Protein AF-A0A8H3J0M2-F1 (afdb_monomer_lite)

Radius of gyration: 32.2 Å; chains: 1; bounding box: 76×86×89 Å

Organism: NCBI:txid116794

Secondary structure (DSSP, 8-state):
-HHHHHHHHHHHHHHHHHHHHHHHHHHS-TTSHHHHHHHHHHHHHHHHHHHHHSTT-GGG-TT-HHHHHHHHHHHHHHHHHHHHHHHHHHHHHHHHHHHHHH---SPPPPPHHHHHHHHHHHHHHHHHHHHHHHHHHHHHGGG-THHHHHHHHH-HHHHHHHHHHHHHHHHH-SS-HHHHHHSTTHHHHHHHHHHHHHHHTT--HHHHHHHHHHHHHHHHHHHHHHHGGGS-PPP----STTS----------------------------------------------------PPPPPP-------PPPHHHHHHHHHHHHTHHHHHHHT-SPP-SSS-HHHHHHHHHHHHIIIIIHHHHHHHT-S--S-HHHHHHHHHHHHHHHIIIIIHHHHH---TT-HHHHHHHHHHHHHHHHHHHHHHHHHHHHHH-

Foldseek 3Di:
DVLVVQLVLLVVLLVLLVVLLVLCVVQDPCPDLLNLLSVLLNLLSVLLNVQSVDPPWPCSDDPDPLVVLLVVLSVLSVVLSVLSVVLSVVLVVVQVVCCVPVVDPDRDDDDPVSVVSSVVSSVSSLVSQLSSLLSSLVRLLVPLPPLSVVQVVLDPLSSVQLSSVLSNCSSNVPDQLVVLVPDPCSLVVVLVVSVVSVVVSVDDPVSCVVSVVSSNSSSVSSSVSSVVPVVDPDPPPVDPVPDPDDDDDDDDDDDDDDDDDDDDDPDDDPDDDDDDDDDDDDDDDDDDDDDDDDDDDDDDDDDDDDDDDDPPVVVVVVVVPPPPVCVLVVLVPPDDPDDCALSNVLVVLLVCCCVPQVVVLVVLLPCPDDPCLVVSLVVLVVSLVCCCVSRVVSLVPRPNDPPPVSVVSSVVSNVVSVVSNVSSVVSSVVSVVD

Structure (mmCIF, N/CA/C/O backbone):
data_AF-A0A8H3J0M2-F1
#
_entry.id   AF-A0A8H3J0M2-F1
#
loop_
_atom_site.group_PDB
_atom_site.id
_atom_site.type_symbol
_atom_site.label_atom_id
_atom_site.label_alt_id
_atom_site.label_comp_id
_atom_site.label_asym_id
_atom_site.label_entity_id
_atom_site.label_seq_id
_atom_site.pdbx_PDB_ins_code
_atom_site.Cartn_x
_atom_site.Cartn_y
_atom_site.Cartn_z
_atom_site.occupancy
_atom_site.B_iso_or_equiv
_atom_site.auth_seq_id
_atom_site.auth_comp_id
_atom_site.auth_asym_id
_atom_site.auth_atom_id
_atom_site.pdbx_PDB_model_num
ATOM 1 N N . MET A 1 1 ? -16.139 -18.582 -14.187 1.00 61.09 1 MET A N 1
ATOM 2 C CA . MET A 1 1 ? -16.061 -17.380 -15.043 1.00 61.09 1 MET A CA 1
ATOM 3 C C . MET A 1 1 ? -15.414 -16.183 -14.346 1.00 61.09 1 MET A C 1
ATOM 5 O O . MET A 1 1 ? -14.295 -15.855 -14.700 1.00 61.09 1 MET A O 1
ATOM 9 N N . ALA A 1 2 ? -16.027 -15.518 -13.354 1.00 70.00 2 ALA A N 1
ATOM 10 C CA . ALA A 1 2 ? -15.417 -14.295 -12.790 1.00 70.00 2 ALA A CA 1
ATOM 11 C C . ALA A 1 2 ? -14.134 -14.526 -11.961 1.00 70.00 2 ALA A C 1
ATOM 13 O O . ALA A 1 2 ? -13.262 -13.665 -11.942 1.00 70.00 2 ALA A O 1
ATOM 14 N N . SER A 1 3 ? -14.011 -15.667 -11.271 1.00 78.38 3 SER A N 1
ATOM 15 C CA . SER A 1 3 ? -12.775 -16.057 -10.570 1.00 78.38 3 SER A CA 1
ATOM 16 C C . SER A 1 3 ? -11.637 -16.373 -11.543 1.00 78.38 3 SER A C 1
ATOM 18 O O . SER A 1 3 ? -10.517 -15.926 -11.330 1.00 78.38 3 SER A O 1
ATOM 20 N N . GLU A 1 4 ? -11.937 -17.065 -12.646 1.00 87.50 4 GLU A N 1
ATOM 21 C CA . GLU A 1 4 ? -10.953 -17.407 -13.685 1.00 87.50 4 GLU A CA 1
ATOM 22 C C . GLU A 1 4 ? -10.333 -16.158 -14.319 1.00 87.50 4 GLU A C 1
ATOM 24 O O . GLU A 1 4 ? -9.129 -16.135 -14.541 1.00 87.50 4 GLU A O 1
ATOM 29 N N . SER A 1 5 ? -11.117 -15.093 -14.545 1.00 90.12 5 SER A N 1
ATOM 30 C CA . SER A 1 5 ? -10.580 -13.825 -15.066 1.00 90.12 5 SER A CA 1
ATOM 31 C C . SER A 1 5 ? -9.505 -13.245 -14.148 1.00 90.12 5 SER A C 1
ATOM 33 O O . SER A 1 5 ? -8.423 -12.930 -14.617 1.00 90.12 5 SER A O 1
ATOM 35 N N . ILE A 1 6 ? -9.767 -13.152 -12.839 1.00 90.94 6 ILE A N 1
ATOM 36 C CA . ILE A 1 6 ? -8.816 -12.551 -11.889 1.00 90.94 6 ILE A CA 1
ATOM 37 C C . ILE A 1 6 ? -7.551 -13.400 -11.772 1.00 90.94 6 ILE A C 1
ATOM 39 O O . ILE A 1 6 ? -6.455 -12.848 -11.733 1.00 90.94 6 ILE A O 1
ATOM 43 N N . ILE A 1 7 ? -7.688 -14.728 -11.740 1.00 92.81 7 ILE A N 1
ATOM 44 C CA . ILE A 1 7 ? -6.546 -15.653 -11.690 1.00 92.81 7 ILE A CA 1
ATOM 45 C C . ILE A 1 7 ? -5.671 -15.507 -12.944 1.00 92.81 7 ILE A C 1
ATOM 47 O O . ILE A 1 7 ? -4.446 -15.507 -12.838 1.00 92.81 7 ILE A O 1
ATOM 51 N N . ASN A 1 8 ? -6.285 -15.340 -14.119 1.00 93.50 8 ASN A N 1
ATOM 52 C CA . ASN A 1 8 ? -5.557 -15.125 -15.368 1.00 93.50 8 ASN A CA 1
ATOM 53 C C . ASN A 1 8 ? -4.878 -13.747 -15.405 1.00 93.50 8 ASN A C 1
ATOM 55 O O . ASN A 1 8 ? -3.709 -13.659 -15.775 1.00 93.50 8 ASN A O 1
ATOM 59 N N . ASP A 1 9 ? -5.579 -12.689 -14.983 1.00 93.38 9 ASP A N 1
ATOM 60 C CA . ASP A 1 9 ? -5.057 -11.316 -14.965 1.00 93.38 9 ASP A CA 1
ATOM 61 C C . ASP A 1 9 ? -3.847 -11.197 -14.022 1.00 93.38 9 ASP A C 1
ATOM 63 O O . ASP A 1 9 ? -2.810 -10.630 -14.371 1.00 93.38 9 ASP A O 1
ATOM 67 N N . THR A 1 10 ? -3.952 -11.786 -12.829 1.00 94.00 10 THR A N 1
ATOM 68 C CA . THR A 1 10 ? -2.855 -11.846 -11.850 1.00 94.00 10 THR A CA 1
ATOM 69 C C . THR A 1 10 ? -1.700 -12.727 -12.323 1.00 94.00 10 THR A C 1
ATOM 71 O O . THR A 1 10 ? -0.543 -12.344 -12.146 1.00 94.00 10 THR A O 1
ATOM 74 N N . GLY A 1 11 ? -1.990 -13.834 -13.015 1.00 95.25 11 GLY A N 1
ATOM 75 C CA . GLY A 1 11 ? -0.972 -14.697 -13.610 1.00 95.25 11 GLY A CA 1
ATOM 76 C C . GLY A 1 11 ? -0.167 -13.975 -14.692 1.00 95.25 11 GLY A C 1
ATOM 77 O O . GLY A 1 11 ? 1.062 -14.031 -14.689 1.00 95.25 11 GLY A O 1
ATOM 78 N N . ALA A 1 12 ? -0.839 -13.227 -15.571 1.00 95.69 12 ALA A N 1
ATOM 79 C CA . ALA A 1 12 ? -0.182 -12.397 -16.580 1.00 95.69 12 ALA A CA 1
ATOM 80 C C . ALA A 1 12 ? 0.699 -11.312 -15.940 1.00 95.69 12 ALA A C 1
ATOM 82 O O . ALA A 1 12 ? 1.831 -11.089 -16.377 1.00 95.69 12 ALA A O 1
ATOM 83 N N . LEU A 1 13 ? 0.203 -10.671 -14.876 1.00 96.38 13 LEU A N 1
ATOM 84 C CA . LEU A 1 13 ? 0.942 -9.656 -14.126 1.00 96.38 13 LEU A CA 1
ATOM 85 C C . LEU A 1 13 ? 2.217 -10.236 -13.493 1.00 96.38 13 LEU A C 1
ATOM 87 O O . LEU A 1 13 ? 3.283 -9.628 -13.589 1.00 96.38 13 LEU A O 1
ATOM 91 N N . LEU A 1 14 ? 2.125 -11.435 -12.911 1.00 96.00 14 LEU A N 1
ATOM 92 C CA . LEU A 1 14 ? 3.262 -12.140 -12.321 1.00 96.00 14 LEU A CA 1
ATOM 93 C C . LEU A 1 14 ? 4.317 -12.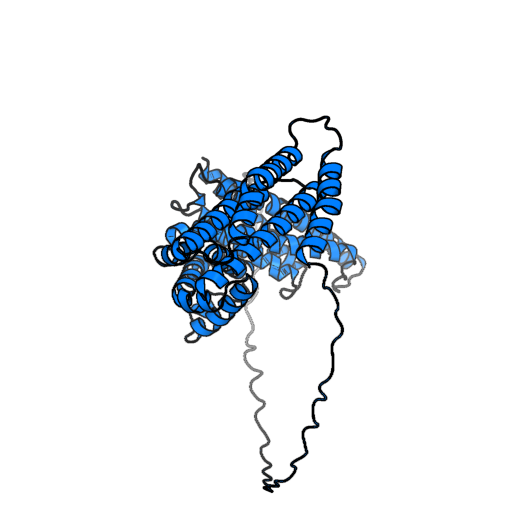520 -13.371 1.00 96.00 14 LEU A C 1
ATOM 95 O O . LEU A 1 14 ? 5.504 -12.276 -13.154 1.00 96.00 14 LEU A O 1
ATOM 99 N N . VAL A 1 15 ? 3.900 -13.062 -14.521 1.00 96.00 15 VAL A N 1
ATOM 100 C CA . VAL A 1 15 ? 4.813 -13.386 -15.633 1.00 96.00 15 VAL A CA 1
ATOM 101 C C . VAL A 1 15 ? 5.554 -12.135 -16.096 1.00 96.00 15 VAL A C 1
ATOM 103 O O . VAL A 1 15 ? 6.781 -12.149 -16.204 1.00 96.00 15 VAL A O 1
ATOM 106 N N . ARG A 1 16 ? 4.829 -11.029 -16.305 1.00 96.25 16 ARG A N 1
ATOM 107 C CA . ARG A 1 16 ? 5.419 -9.760 -16.746 1.00 96.25 16 ARG A CA 1
ATOM 108 C C . ARG A 1 16 ? 6.434 -9.224 -15.737 1.00 96.25 16 ARG A C 1
ATOM 110 O O . ARG A 1 16 ? 7.537 -8.843 -16.129 1.00 96.25 16 ARG A O 1
ATOM 117 N N . ALA A 1 17 ? 6.092 -9.246 -14.449 1.00 96.38 17 ALA A N 1
ATOM 118 C CA . ALA A 1 17 ? 6.992 -8.839 -13.375 1.00 96.38 17 ALA A CA 1
ATOM 119 C C . ALA A 1 17 ? 8.244 -9.724 -13.297 1.00 96.38 17 ALA A C 1
ATOM 121 O O . ALA A 1 17 ? 9.341 -9.198 -13.129 1.00 96.38 17 ALA A O 1
ATOM 122 N N . SER A 1 18 ? 8.106 -11.041 -13.488 1.00 95.56 18 SER A N 1
ATOM 123 C CA . SER A 1 18 ? 9.244 -11.966 -13.548 1.00 95.56 18 SER A CA 1
ATOM 124 C C . SER A 1 18 ? 10.199 -11.612 -14.686 1.00 95.56 18 SER A C 1
ATOM 126 O O . SER A 1 18 ? 11.404 -11.527 -14.469 1.00 95.56 18 SER A O 1
ATOM 128 N N . THR A 1 19 ? 9.677 -11.374 -15.894 1.00 95.25 19 THR A N 1
ATOM 129 C CA . THR A 1 19 ? 10.497 -11.000 -17.057 1.00 95.25 19 THR A CA 1
ATOM 130 C C . THR A 1 19 ? 11.269 -9.708 -16.805 1.00 95.25 19 THR A C 1
ATOM 132 O O . THR A 1 19 ? 12.459 -9.628 -17.099 1.00 95.25 19 THR A O 1
ATOM 135 N N . ILE A 1 20 ? 10.607 -8.700 -16.234 1.00 94.88 20 ILE A N 1
ATOM 136 C CA . ILE A 1 20 ? 11.237 -7.411 -15.938 1.00 94.88 20 ILE A CA 1
ATOM 137 C C . ILE A 1 20 ? 12.276 -7.547 -14.828 1.00 94.88 20 ILE A C 1
ATOM 139 O O . ILE A 1 20 ? 13.356 -6.980 -14.951 1.00 94.88 20 ILE A O 1
ATOM 143 N N . ARG A 1 21 ? 11.999 -8.333 -13.784 1.00 94.25 21 ARG A N 1
ATOM 144 C CA . ARG A 1 21 ? 12.961 -8.630 -12.715 1.00 94.25 21 ARG A CA 1
ATOM 145 C C . ARG A 1 21 ? 14.258 -9.213 -13.277 1.00 94.25 21 ARG A C 1
ATOM 147 O O . ARG A 1 21 ? 15.329 -8.732 -12.918 1.00 94.25 21 ARG A O 1
ATOM 154 N N . GLU A 1 22 ? 14.176 -10.206 -14.164 1.00 92.19 22 GLU A N 1
ATOM 155 C CA . GLU A 1 22 ? 15.376 -10.794 -14.778 1.00 92.19 22 GLU A CA 1
ATOM 156 C C . GLU A 1 22 ? 16.096 -9.802 -15.701 1.00 92.19 22 GLU A C 1
ATOM 158 O O . GLU A 1 22 ? 17.308 -9.642 -15.588 1.00 92.19 22 GLU A O 1
ATOM 163 N N . ALA A 1 23 ? 15.366 -9.044 -16.527 1.00 90.44 23 ALA A N 1
ATOM 164 C CA . ALA A 1 23 ? 15.969 -8.008 -17.370 1.00 90.44 23 ALA A CA 1
ATOM 165 C C . ALA A 1 23 ? 16.689 -6.921 -16.547 1.00 90.44 23 ALA A C 1
ATOM 167 O O . ALA A 1 23 ? 17.749 -6.435 -16.937 1.00 90.44 23 ALA A O 1
ATOM 168 N N . ILE A 1 24 ? 16.148 -6.553 -15.382 1.00 89.12 24 ILE A N 1
ATOM 169 C CA . ILE A 1 24 ? 16.801 -5.615 -14.463 1.00 89.12 24 ILE A CA 1
ATOM 170 C C . ILE A 1 24 ? 18.063 -6.229 -13.864 1.00 89.12 24 ILE A C 1
ATOM 172 O O . ILE A 1 24 ? 19.054 -5.523 -13.748 1.00 89.12 24 ILE A O 1
ATOM 176 N N . ARG A 1 25 ? 18.066 -7.519 -13.510 1.00 88.44 25 ARG A N 1
ATOM 177 C CA . ARG A 1 25 ? 19.268 -8.206 -13.001 1.00 88.44 25 ARG A CA 1
ATOM 178 C C . ARG A 1 25 ? 20.377 -8.320 -14.050 1.00 88.44 25 ARG A C 1
ATOM 180 O O . ARG A 1 25 ? 21.545 -8.341 -13.679 1.00 88.44 25 ARG A O 1
ATOM 187 N N . GLU A 1 26 ? 20.029 -8.384 -15.335 1.00 85.81 26 GLU A N 1
ATOM 188 C CA . GLU A 1 26 ? 21.012 -8.348 -16.428 1.00 85.81 26 GLU A CA 1
ATOM 189 C C . GLU A 1 26 ? 21.693 -6.974 -16.548 1.00 85.81 26 GLU A C 1
ATOM 191 O O . GLU A 1 26 ? 22.882 -6.897 -16.849 1.00 85.81 26 GLU A O 1
ATOM 196 N N . ILE A 1 27 ? 20.949 -5.887 -16.320 1.00 82.00 27 ILE A N 1
ATOM 197 C CA . ILE A 1 27 ? 21.409 -4.512 -16.582 1.00 82.00 27 ILE A CA 1
ATOM 198 C C . ILE A 1 27 ? 21.978 -3.846 -15.317 1.00 82.00 27 ILE A C 1
ATOM 200 O O . ILE A 1 27 ? 22.972 -3.117 -15.365 1.00 82.00 27 ILE A O 1
ATOM 204 N N . CYS A 1 28 ? 21.348 -4.078 -14.170 1.00 80.81 28 CYS A N 1
ATOM 205 C CA . CYS A 1 28 ? 21.654 -3.459 -12.887 1.00 80.81 28 CYS A CA 1
ATOM 206 C C . CYS A 1 28 ? 22.303 -4.462 -11.928 1.00 80.81 28 CYS A C 1
ATOM 208 O O . CYS A 1 28 ? 21.977 -5.646 -11.918 1.00 80.81 28 CYS A O 1
ATOM 210 N N . ASP A 1 29 ? 23.179 -3.970 -11.050 1.00 78.56 29 ASP A N 1
ATOM 211 C CA . ASP A 1 29 ? 23.682 -4.792 -9.947 1.00 78.56 29 ASP A CA 1
ATOM 212 C C . ASP A 1 29 ? 22.544 -5.133 -8.976 1.00 78.56 29 ASP A C 1
ATOM 214 O O . ASP A 1 29 ? 21.642 -4.326 -8.747 1.00 78.56 29 ASP A O 1
ATOM 218 N N . THR A 1 30 ? 22.598 -6.311 -8.352 1.00 74.62 30 THR A N 1
ATOM 219 C CA . THR A 1 30 ? 21.555 -6.781 -7.419 1.00 74.62 30 THR A CA 1
ATOM 220 C C . THR A 1 30 ? 21.356 -5.862 -6.212 1.00 74.62 30 THR A C 1
ATOM 222 O O . THR A 1 30 ? 20.285 -5.858 -5.614 1.00 74.62 30 THR A O 1
ATOM 225 N N . GLN A 1 31 ? 22.368 -5.062 -5.860 1.00 73.50 31 GLN A N 1
ATOM 226 C CA . GLN A 1 31 ? 22.298 -4.066 -4.786 1.00 73.50 31 GLN A CA 1
ATOM 227 C C . GLN A 1 31 ? 21.675 -2.733 -5.219 1.00 73.50 31 GLN A C 1
ATOM 229 O O . GLN A 1 31 ? 21.512 -1.840 -4.391 1.00 73.50 31 GLN A O 1
ATOM 234 N N . HIS A 1 32 ? 21.351 -2.564 -6.500 1.00 85.88 32 HIS A N 1
ATOM 235 C CA . HIS A 1 32 ? 20.741 -1.340 -6.989 1.00 85.88 32 HIS A CA 1
ATOM 236 C C . HIS A 1 32 ? 19.302 -1.225 -6.468 1.00 85.88 32 HIS A C 1
ATOM 238 O O . HIS A 1 32 ? 18.516 -2.164 -6.603 1.00 85.88 32 HIS A O 1
ATOM 244 N N . ASP A 1 33 ? 18.926 -0.056 -5.935 1.00 88.00 33 ASP A N 1
ATOM 245 C CA . ASP A 1 33 ? 17.595 0.179 -5.351 1.00 88.00 33 ASP A CA 1
ATOM 246 C C . ASP A 1 33 ? 16.461 -0.240 -6.297 1.00 88.00 33 ASP A C 1
ATOM 248 O O . ASP A 1 33 ? 15.477 -0.834 -5.874 1.00 88.00 33 ASP A O 1
ATOM 252 N N . PHE A 1 34 ? 16.612 0.018 -7.600 1.00 89.25 34 PHE A N 1
ATOM 253 C CA . PHE A 1 34 ? 15.621 -0.390 -8.600 1.00 89.25 34 PHE A CA 1
ATOM 254 C C . PHE A 1 34 ? 15.442 -1.912 -8.703 1.00 89.25 34 PHE A C 1
ATOM 256 O O . PHE A 1 34 ? 14.314 -2.386 -8.821 1.00 89.25 34 PHE A O 1
ATOM 263 N N . ALA A 1 35 ? 16.537 -2.676 -8.633 1.00 90.25 35 ALA A N 1
ATOM 264 C CA . ALA A 1 35 ? 16.486 -4.134 -8.650 1.00 90.25 35 ALA A CA 1
ATOM 265 C C . ALA A 1 35 ? 15.784 -4.666 -7.395 1.00 90.25 35 ALA A C 1
ATOM 267 O O . ALA A 1 35 ? 14.923 -5.540 -7.506 1.00 90.25 35 ALA A O 1
ATOM 268 N N . ARG A 1 36 ? 16.077 -4.072 -6.228 1.00 90.56 36 ARG A N 1
ATOM 269 C CA . ARG A 1 36 ? 15.387 -4.383 -4.970 1.00 90.56 36 ARG A CA 1
ATOM 270 C C . ARG A 1 36 ? 13.885 -4.119 -5.072 1.00 90.56 36 ARG A C 1
ATOM 272 O O . ARG A 1 36 ? 13.098 -4.994 -4.727 1.00 90.56 36 ARG A O 1
ATOM 279 N N . GLU A 1 37 ? 13.466 -2.956 -5.573 1.00 93.25 37 GLU A N 1
ATOM 280 C CA . GLU A 1 37 ? 12.032 -2.640 -5.656 1.00 93.25 37 GLU A CA 1
ATOM 281 C C . GLU A 1 37 ? 11.284 -3.487 -6.697 1.00 93.25 37 GLU A C 1
ATOM 283 O O . GLU A 1 37 ? 10.134 -3.868 -6.471 1.00 93.25 37 GLU A O 1
ATOM 288 N N . ALA A 1 38 ? 11.931 -3.847 -7.808 1.00 94.00 38 ALA A N 1
ATOM 289 C CA . ALA A 1 38 ? 11.364 -4.788 -8.774 1.00 94.00 38 ALA A CA 1
ATOM 290 C C . ALA A 1 38 ? 11.175 -6.187 -8.164 1.00 94.00 38 ALA A C 1
ATOM 292 O O . ALA A 1 38 ? 10.144 -6.832 -8.363 1.00 94.00 38 ALA A O 1
ATOM 293 N N . GLU A 1 39 ? 12.155 -6.648 -7.386 1.00 92.19 39 GLU A N 1
ATOM 294 C CA . GLU A 1 39 ? 12.089 -7.914 -6.660 1.00 92.19 39 GLU A CA 1
ATOM 295 C C . GLU A 1 39 ? 11.000 -7.898 -5.573 1.00 92.19 39 GLU A C 1
ATOM 297 O O . GLU A 1 39 ? 10.220 -8.847 -5.463 1.00 92.19 39 GLU A O 1
ATOM 302 N N . ASN A 1 40 ? 10.872 -6.796 -4.835 1.00 90.88 40 ASN A N 1
ATOM 303 C CA . ASN A 1 40 ? 9.797 -6.570 -3.871 1.00 90.88 40 ASN A CA 1
ATOM 304 C C . ASN A 1 40 ? 8.413 -6.661 -4.523 1.00 90.88 40 ASN A C 1
ATOM 306 O O . ASN A 1 40 ? 7.551 -7.405 -4.045 1.00 90.88 40 ASN A O 1
ATOM 310 N N . LEU A 1 41 ? 8.207 -5.955 -5.640 1.00 95.19 41 LEU A N 1
ATOM 311 C CA . LEU A 1 41 ? 6.952 -6.012 -6.386 1.00 95.19 41 LEU A CA 1
ATOM 312 C C . LEU A 1 41 ? 6.653 -7.438 -6.865 1.00 95.19 41 LEU A C 1
ATOM 314 O O . LEU A 1 41 ? 5.538 -7.919 -6.670 1.00 95.19 41 LEU A O 1
ATOM 318 N N . TYR A 1 42 ? 7.642 -8.137 -7.428 1.00 94.38 42 TYR A N 1
ATOM 319 C CA . TYR A 1 42 ? 7.491 -9.533 -7.841 1.00 94.38 42 TYR A CA 1
ATOM 320 C C . TYR A 1 42 ? 7.011 -10.424 -6.684 1.00 94.38 42 TYR A C 1
ATOM 322 O O . TYR A 1 42 ? 6.034 -11.156 -6.836 1.00 94.38 42 TYR A O 1
ATOM 330 N N . PHE A 1 43 ? 7.617 -10.318 -5.497 1.00 90.88 43 PHE A N 1
ATOM 331 C CA . PHE A 1 43 ? 7.187 -11.102 -4.335 1.00 90.88 43 PHE A CA 1
ATOM 332 C C . PHE A 1 43 ? 5.771 -10.760 -3.860 1.00 90.88 43 PHE A C 1
ATOM 334 O O . PHE A 1 43 ? 5.031 -11.651 -3.439 1.00 90.88 43 PHE A O 1
ATOM 341 N N . VAL A 1 44 ? 5.367 -9.490 -3.929 1.00 92.38 44 VAL A N 1
ATOM 342 C CA . VAL A 1 44 ? 3.982 -9.091 -3.638 1.00 92.38 44 VAL A CA 1
ATOM 343 C C . VAL A 1 44 ? 3.008 -9.725 -4.634 1.00 92.38 44 VAL A C 1
ATOM 345 O O . VAL A 1 44 ? 1.935 -10.179 -4.231 1.00 92.38 44 VAL A O 1
ATOM 348 N N . LEU A 1 45 ? 3.381 -9.799 -5.911 1.00 94.69 45 LEU A N 1
ATOM 349 C CA . LEU A 1 45 ? 2.564 -10.421 -6.951 1.00 94.69 45 LEU A CA 1
ATOM 350 C C . LEU A 1 45 ? 2.488 -11.946 -6.809 1.00 94.69 45 LEU A C 1
ATOM 352 O O . LEU A 1 45 ? 1.410 -12.499 -7.013 1.00 94.69 45 LEU A O 1
ATOM 356 N N . CYS A 1 46 ? 3.557 -12.617 -6.367 1.00 91.75 46 CYS A N 1
ATOM 357 C CA . CYS A 1 46 ? 3.499 -14.035 -5.985 1.00 91.75 46 CYS A CA 1
ATOM 358 C C . CYS A 1 46 ? 2.442 -14.278 -4.897 1.00 91.75 46 CYS A C 1
ATOM 360 O O . CYS A 1 46 ? 1.582 -15.145 -5.055 1.00 91.75 46 CYS A O 1
ATOM 362 N N . ARG A 1 47 ? 2.445 -13.452 -3.842 1.00 89.06 47 ARG A N 1
ATOM 363 C CA . ARG A 1 47 ? 1.470 -13.545 -2.738 1.00 89.06 47 ARG A CA 1
ATOM 364 C C . ARG A 1 47 ? 0.053 -13.289 -3.201 1.00 89.06 47 ARG A C 1
ATOM 366 O O . ARG A 1 47 ? -0.880 -13.954 -2.757 1.00 89.06 47 ARG A O 1
ATOM 373 N N . LEU A 1 48 ? -0.118 -12.310 -4.086 1.00 92.44 48 LEU A N 1
ATOM 374 C CA . LEU A 1 48 ? -1.412 -12.042 -4.690 1.00 92.44 48 LEU A CA 1
ATOM 375 C C . LEU A 1 48 ? -1.896 -13.261 -5.483 1.00 92.44 48 LEU A C 1
ATOM 377 O O . LEU A 1 48 ? -3.027 -13.686 -5.265 1.00 92.44 48 LEU A O 1
ATOM 381 N N . GLN A 1 49 ? -1.046 -13.839 -6.342 1.00 93.19 49 GLN A N 1
ATOM 382 C CA . GLN A 1 49 ? -1.368 -15.031 -7.133 1.00 93.19 49 GLN A CA 1
ATOM 383 C C . GLN A 1 49 ? -1.775 -16.202 -6.234 1.00 93.19 49 GLN A C 1
ATOM 385 O O . GLN A 1 49 ? -2.769 -16.887 -6.488 1.00 93.19 49 GLN A O 1
ATOM 390 N N . HIS A 1 50 ? -1.026 -16.427 -5.157 1.00 89.25 50 HIS A N 1
ATOM 391 C CA . HIS A 1 50 ? -1.356 -17.464 -4.195 1.00 89.25 50 HIS A CA 1
ATOM 392 C C . HIS A 1 50 ? -2.710 -17.197 -3.530 1.00 89.25 50 HIS A C 1
ATOM 394 O O . HIS A 1 50 ? -3.560 -18.080 -3.479 1.00 89.25 50 HIS A O 1
ATOM 400 N N . GLU A 1 51 ? -2.968 -15.972 -3.076 1.00 89.62 51 GLU A N 1
ATOM 401 C CA . GLU A 1 51 ? -4.231 -15.648 -2.419 1.00 89.62 51 GLU A CA 1
ATOM 402 C C . GLU A 1 51 ? -5.430 -15.771 -3.373 1.00 89.62 51 GLU A C 1
ATOM 404 O O . GLU A 1 51 ? -6.444 -16.341 -2.980 1.00 89.62 51 GLU A O 1
ATOM 409 N N . VAL A 1 52 ? -5.331 -15.339 -4.636 1.00 91.88 52 VAL A N 1
ATOM 410 C CA . VAL A 1 52 ? -6.445 -15.470 -5.599 1.00 91.88 52 VAL A CA 1
ATOM 411 C C . VAL A 1 52 ? -6.665 -16.899 -6.096 1.00 91.88 52 VAL A C 1
ATOM 413 O O . VAL A 1 52 ? -7.773 -17.228 -6.508 1.00 91.88 52 VAL A O 1
ATOM 416 N N . THR A 1 53 ? -5.659 -17.773 -6.046 1.00 90.69 53 THR A N 1
ATOM 417 C CA . THR A 1 53 ? -5.825 -19.191 -6.422 1.00 90.69 53 THR A CA 1
ATOM 418 C C . THR A 1 53 ? -6.472 -20.027 -5.319 1.00 90.69 53 THR A C 1
ATOM 420 O O . THR A 1 53 ? -6.900 -21.150 -5.568 1.00 90.69 53 THR A O 1
ATOM 423 N N . ARG A 1 54 ? -6.611 -19.492 -4.100 1.00 88.88 54 ARG A N 1
ATOM 424 C CA . ARG A 1 54 ? -7.306 -20.177 -3.006 1.00 88.88 54 ARG A CA 1
ATOM 425 C C . ARG A 1 54 ? -8.818 -20.083 -3.184 1.00 88.88 54 ARG A C 1
ATOM 427 O O . ARG A 1 54 ? -9.391 -18.997 -3.104 1.00 88.88 54 ARG A O 1
ATOM 434 N N . ASP A 1 55 ? -9.485 -21.231 -3.284 1.00 87.06 55 ASP A N 1
ATOM 435 C CA . ASP A 1 55 ? -10.944 -21.324 -3.473 1.00 87.06 55 ASP A CA 1
ATOM 436 C C . ASP A 1 55 ? -11.752 -20.504 -2.454 1.00 87.06 55 ASP A C 1
ATOM 438 O O . ASP A 1 55 ? -12.745 -19.863 -2.791 1.00 87.06 55 ASP A O 1
ATOM 442 N N . ASN A 1 56 ? -11.287 -20.468 -1.203 1.00 86.44 56 ASN A N 1
ATOM 443 C CA . ASN A 1 56 ? -11.958 -19.774 -0.102 1.00 86.44 56 ASN A CA 1
ATOM 444 C C . ASN A 1 56 ? -11.507 -18.317 0.088 1.00 86.44 56 ASN A C 1
ATOM 446 O O . ASN A 1 56 ? -11.878 -17.692 1.088 1.00 86.44 56 ASN A O 1
ATOM 450 N N . SER A 1 57 ? -10.692 -17.770 -0.820 1.00 86.75 57 SER A N 1
ATOM 451 C CA . SER A 1 57 ? -10.237 -16.388 -0.699 1.00 86.75 57 SER A CA 1
ATOM 452 C C . SER A 1 57 ? -11.409 -15.413 -0.828 1.00 86.75 57 SER A C 1
ATOM 454 O O . SER A 1 57 ? -12.236 -15.546 -1.736 1.00 86.75 57 SER A O 1
ATOM 456 N N . PRO A 1 58 ? -11.479 -14.372 0.018 1.00 85.69 58 PRO A N 1
ATOM 457 C CA . PRO A 1 58 ? -12.447 -13.297 -0.162 1.00 85.69 58 PRO A CA 1
ATOM 458 C C . PRO A 1 58 ? -12.319 -12.597 -1.520 1.00 85.69 58 PRO A C 1
ATOM 460 O O . PRO A 1 58 ? -13.321 -12.120 -2.042 1.00 85.69 58 PRO A O 1
ATOM 463 N N . LEU A 1 59 ? -11.126 -12.600 -2.133 1.00 86.75 59 LEU A N 1
ATOM 464 C CA . LEU A 1 59 ? -10.910 -12.049 -3.477 1.00 86.75 59 LEU A CA 1
ATOM 465 C C . LEU A 1 59 ? -11.659 -12.830 -4.567 1.00 86.75 59 LEU A C 1
ATOM 467 O O . LEU A 1 59 ? -11.868 -12.304 -5.659 1.00 86.75 59 LEU A O 1
ATOM 471 N N . ASN A 1 60 ? -12.118 -14.052 -4.275 1.00 86.62 60 ASN A N 1
ATOM 472 C CA . ASN A 1 60 ? -12.888 -14.877 -5.202 1.00 86.62 60 ASN A CA 1
ATOM 473 C C . ASN A 1 60 ? -14.409 -14.670 -5.133 1.00 86.62 60 ASN A C 1
ATOM 475 O O . ASN A 1 60 ? -15.141 -15.208 -5.969 1.00 86.62 60 ASN A O 1
ATOM 479 N N . ARG A 1 61 ? -14.901 -13.843 -4.204 1.00 85.12 61 ARG A N 1
ATOM 480 C CA . ARG A 1 61 ? -16.334 -13.543 -4.070 1.00 85.12 61 ARG A CA 1
ATOM 481 C C . ARG A 1 61 ? -16.794 -12.543 -5.132 1.00 85.12 61 ARG A C 1
ATOM 483 O O . ARG A 1 61 ? -16.107 -11.568 -5.409 1.00 85.12 61 ARG A O 1
ATOM 490 N N . LEU A 1 62 ? -17.957 -12.794 -5.737 1.00 71.06 62 LEU A N 1
ATOM 491 C CA . LEU A 1 62 ? -18.472 -12.028 -6.882 1.00 71.06 62 LEU A CA 1
ATOM 492 C C . LEU A 1 62 ? -18.759 -10.549 -6.571 1.00 71.06 62 LEU 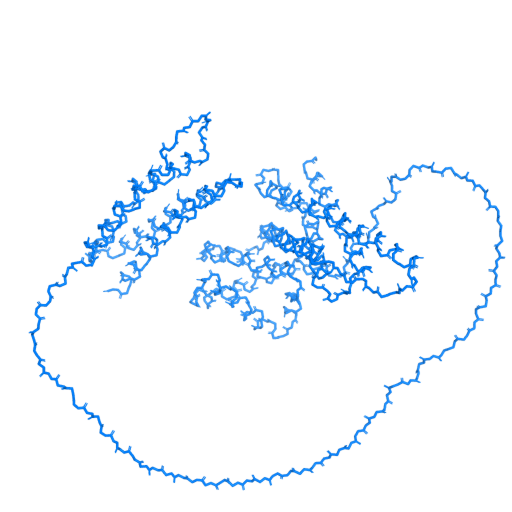A C 1
ATOM 494 O O . LEU A 1 62 ? -18.397 -9.703 -7.382 1.00 71.06 62 LEU A O 1
ATOM 498 N N . ASP A 1 63 ? -19.310 -10.247 -5.394 1.00 68.44 63 ASP A N 1
ATOM 499 C CA . ASP A 1 63 ? -19.846 -8.916 -5.052 1.00 68.44 63 ASP A CA 1
ATOM 500 C C . ASP A 1 63 ? -18.899 -8.064 -4.195 1.00 68.44 63 ASP A C 1
ATOM 502 O O . ASP A 1 63 ? -19.324 -7.280 -3.345 1.00 68.44 63 ASP A O 1
ATOM 506 N N . ASP A 1 64 ? -17.593 -8.242 -4.371 1.00 75.69 64 ASP A N 1
ATOM 507 C CA . ASP A 1 64 ? -16.608 -7.615 -3.503 1.00 75.69 64 ASP A CA 1
ATOM 508 C C . ASP A 1 64 ? -16.018 -6.335 -4.104 1.00 75.69 64 ASP A C 1
ATOM 510 O O . ASP A 1 64 ? -15.372 -6.369 -5.155 1.00 75.69 64 ASP A O 1
ATOM 514 N N . THR A 1 65 ? -16.161 -5.204 -3.406 1.00 84.94 65 THR A N 1
ATOM 515 C CA . THR A 1 65 ? -15.519 -3.930 -3.781 1.00 84.94 65 THR A CA 1
ATOM 516 C C . THR A 1 65 ? -14.000 -4.066 -3.902 1.00 84.94 65 THR A C 1
ATOM 518 O O . THR A 1 65 ? -13.382 -3.390 -4.727 1.00 84.94 65 THR A O 1
ATOM 521 N N . ARG A 1 66 ? -13.397 -5.015 -3.171 1.00 85.56 66 ARG A N 1
ATOM 522 C CA . ARG A 1 66 ? -11.968 -5.341 -3.262 1.00 85.56 66 ARG A CA 1
ATOM 523 C C . ARG A 1 66 ? -11.552 -5.811 -4.648 1.00 85.56 66 ARG A C 1
ATOM 525 O O . ARG A 1 66 ? -10.417 -5.561 -5.030 1.00 85.56 66 ARG A O 1
ATOM 532 N N . ARG A 1 67 ? -12.433 -6.461 -5.420 1.00 86.88 67 ARG A N 1
ATOM 533 C CA . ARG A 1 67 ? -12.113 -6.887 -6.794 1.00 86.88 67 ARG A CA 1
ATOM 534 C C . ARG A 1 67 ? -11.937 -5.705 -7.728 1.00 86.88 67 ARG A C 1
ATOM 536 O O . ARG A 1 67 ? -11.031 -5.712 -8.554 1.00 86.88 67 ARG A O 1
ATOM 543 N N . TYR A 1 68 ? -12.792 -4.696 -7.591 1.00 89.50 68 TYR A N 1
ATOM 544 C CA . TYR A 1 68 ? -12.678 -3.474 -8.377 1.00 89.50 68 TYR A CA 1
ATOM 545 C C . TYR A 1 68 ? -11.396 -2.715 -8.023 1.00 89.50 68 TYR A C 1
ATOM 547 O O . TYR A 1 68 ? -10.655 -2.307 -8.916 1.00 89.50 68 TYR A O 1
ATOM 555 N N . GLU A 1 69 ? -11.101 -2.578 -6.726 1.00 90.75 69 GLU A N 1
ATOM 556 C CA . GLU A 1 69 ? -9.846 -1.976 -6.265 1.00 90.75 69 GLU A CA 1
ATOM 557 C C . GLU A 1 69 ? -8.631 -2.761 -6.768 1.00 90.75 69 GLU A C 1
ATOM 559 O O . GLU A 1 69 ? -7.713 -2.163 -7.326 1.00 90.75 69 GLU A O 1
ATOM 564 N N . LEU A 1 70 ? -8.649 -4.091 -6.638 1.00 92.56 70 LEU A N 1
ATOM 565 C CA . LEU A 1 70 ? -7.574 -4.956 -7.113 1.00 92.56 70 LEU A CA 1
ATOM 566 C C . LEU A 1 70 ? -7.357 -4.786 -8.609 1.00 92.56 70 LEU A C 1
ATOM 568 O O . LEU A 1 70 ? -6.239 -4.505 -9.014 1.00 92.56 70 LEU A O 1
ATOM 572 N N . LYS A 1 71 ? -8.421 -4.865 -9.414 1.00 93.38 71 LYS A N 1
ATOM 573 C CA . LYS A 1 71 ? -8.339 -4.668 -10.862 1.00 93.38 71 LYS A CA 1
ATOM 574 C C . LYS A 1 71 ? -7.732 -3.311 -11.212 1.00 93.38 71 LYS A C 1
ATOM 576 O O . LYS A 1 71 ? -6.811 -3.246 -12.014 1.00 93.38 71 LYS A O 1
ATOM 581 N N . LYS A 1 72 ? -8.176 -2.235 -10.556 1.00 94.19 72 LYS A N 1
ATOM 582 C CA . LYS A 1 72 ? -7.617 -0.890 -10.755 1.00 94.19 72 LYS A CA 1
ATOM 583 C C . LYS A 1 72 ? -6.107 -0.851 -10.493 1.00 94.19 72 LYS A C 1
ATOM 585 O O . LYS A 1 72 ? -5.372 -0.252 -11.280 1.00 94.19 72 LYS A O 1
ATOM 590 N N . PHE A 1 73 ? -5.644 -1.448 -9.394 1.00 95.25 73 PHE A N 1
ATOM 591 C CA . PHE A 1 73 ? -4.215 -1.485 -9.074 1.00 95.25 73 PHE A CA 1
ATOM 592 C C . PHE A 1 73 ? -3.437 -2.434 -9.990 1.00 95.25 73 PHE A C 1
ATOM 594 O O . PHE A 1 73 ? -2.333 -2.082 -10.390 1.00 95.25 73 PHE A O 1
ATOM 601 N N . SER A 1 74 ? -4.006 -3.575 -10.379 1.00 95.50 74 SER A N 1
ATOM 602 C CA . SER A 1 74 ? -3.417 -4.509 -11.343 1.00 95.50 74 SER A CA 1
ATOM 603 C C . SER A 1 74 ? -3.249 -3.873 -12.725 1.00 95.50 74 SER A C 1
ATOM 605 O O . SER A 1 74 ? -2.164 -3.958 -13.290 1.00 95.50 74 SER A O 1
ATOM 607 N N . ASP A 1 75 ? -4.256 -3.155 -13.230 1.00 95.75 75 ASP A N 1
ATOM 608 C CA . ASP A 1 75 ? -4.196 -2.445 -14.516 1.00 95.75 75 ASP A CA 1
ATOM 609 C C . ASP A 1 75 ? -3.167 -1.299 -14.485 1.00 95.75 75 ASP A C 1
ATOM 611 O O . ASP A 1 75 ? -2.471 -1.023 -15.464 1.00 95.75 75 ASP A O 1
ATOM 615 N N . GLY A 1 76 ? -3.062 -0.592 -13.354 1.00 95.50 76 GLY A N 1
ATOM 616 C CA . GLY A 1 76 ? -2.011 0.405 -13.133 1.00 95.50 76 GLY A CA 1
ATOM 617 C C . GLY A 1 76 ? -0.615 -0.217 -13.102 1.00 95.50 76 GLY A C 1
ATOM 618 O O . GLY A 1 76 ? 0.292 0.266 -13.778 1.00 95.50 76 GLY A O 1
ATOM 619 N N . CYS A 1 77 ? -0.467 -1.318 -12.366 1.00 97.62 77 CYS A N 1
ATOM 620 C CA . CYS A 1 77 ? 0.782 -2.053 -12.230 1.00 97.62 77 CYS A CA 1
ATOM 621 C C . CYS A 1 77 ? 1.249 -2.615 -13.579 1.00 97.62 77 CYS A C 1
ATOM 623 O O . CYS A 1 77 ? 2.407 -2.422 -13.934 1.00 97.62 77 CYS A O 1
ATOM 625 N N . MET A 1 78 ? 0.347 -3.208 -14.371 1.00 97.62 78 MET A N 1
ATOM 626 C CA . MET A 1 78 ? 0.661 -3.720 -15.708 1.00 97.62 78 MET A CA 1
ATOM 627 C C . MET A 1 78 ? 1.203 -2.616 -16.621 1.00 97.62 78 MET A C 1
ATOM 629 O O . MET A 1 78 ? 2.253 -2.789 -17.229 1.00 97.62 78 MET A O 1
ATOM 633 N N . ARG A 1 79 ? 0.549 -1.446 -16.653 1.00 97.06 79 ARG A N 1
ATOM 634 C CA . ARG A 1 79 ? 1.031 -0.301 -17.446 1.00 97.06 79 ARG A CA 1
ATOM 635 C C . ARG A 1 79 ? 2.425 0.158 -17.022 1.00 97.06 79 ARG A C 1
ATOM 637 O O . ARG A 1 79 ? 3.242 0.464 -17.882 1.00 97.06 79 ARG A O 1
ATOM 644 N N . ASN A 1 80 ? 2.704 0.189 -15.719 1.00 96.19 80 ASN A N 1
ATOM 645 C CA . ASN A 1 80 ? 4.030 0.558 -15.222 1.00 96.19 80 ASN A CA 1
ATOM 646 C C . ASN A 1 80 ? 5.092 -0.502 -15.561 1.00 96.19 80 ASN A C 1
ATOM 648 O O . ASN A 1 80 ? 6.219 -0.167 -15.917 1.00 96.19 80 ASN A O 1
ATOM 652 N N . LEU A 1 81 ? 4.735 -1.788 -15.502 1.00 96.88 81 LEU A N 1
ATOM 653 C CA . LEU A 1 81 ? 5.599 -2.877 -15.956 1.00 96.88 81 LEU A CA 1
ATOM 654 C C . LEU A 1 81 ? 5.883 -2.766 -17.466 1.00 96.88 81 LEU A C 1
ATOM 656 O O . LEU A 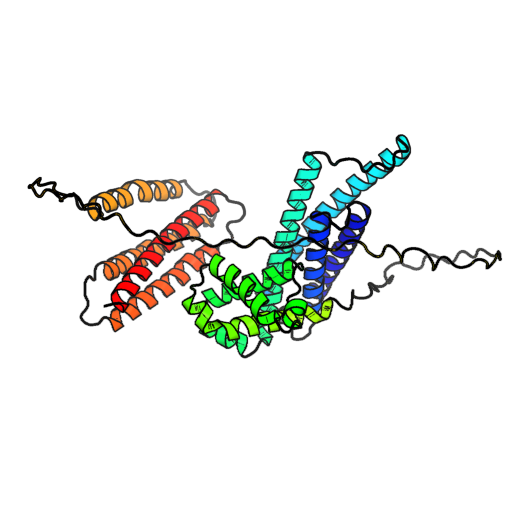1 81 ? 7.025 -2.926 -17.887 1.00 96.88 81 LEU A O 1
ATOM 660 N N . ASP A 1 82 ? 4.895 -2.411 -18.285 1.00 96.06 82 ASP A N 1
ATOM 661 C CA . ASP A 1 82 ? 5.107 -2.164 -19.715 1.00 96.06 82 ASP A CA 1
ATOM 662 C C . ASP A 1 82 ? 6.027 -0.960 -19.975 1.00 96.06 82 ASP A C 1
ATOM 664 O O . ASP A 1 82 ? 6.972 -1.080 -20.755 1.00 96.06 82 ASP A O 1
ATOM 668 N N . GLU A 1 83 ? 5.834 0.156 -19.259 1.00 94.25 83 GLU A N 1
ATOM 669 C CA . GLU A 1 83 ? 6.733 1.324 -19.313 1.00 94.25 83 GLU A CA 1
ATOM 670 C C . GLU A 1 83 ? 8.174 0.934 -18.933 1.00 94.25 83 GLU A C 1
ATOM 672 O O . GLU A 1 83 ? 9.136 1.344 -19.590 1.00 94.25 83 GLU A O 1
ATOM 677 N N . SER A 1 84 ? 8.320 0.070 -17.924 1.00 93.81 84 SER A N 1
ATOM 678 C CA . SER A 1 84 ? 9.610 -0.467 -17.475 1.00 93.81 84 SER A CA 1
ATOM 679 C C . SER A 1 84 ? 10.268 -1.345 -18.523 1.00 93.81 84 SER A C 1
ATOM 681 O O . SER A 1 84 ? 11.458 -1.209 -18.790 1.00 93.81 84 SER A O 1
ATOM 683 N N . HIS A 1 85 ? 9.503 -2.239 -19.140 1.00 94.31 85 HIS A N 1
ATOM 684 C CA . HIS A 1 85 ? 9.996 -3.105 -20.198 1.00 94.31 85 HIS A CA 1
ATOM 685 C C . HIS A 1 85 ? 10.497 -2.290 -21.396 1.00 94.31 85 HIS A C 1
ATOM 687 O O . HIS A 1 85 ? 11.587 -2.548 -21.907 1.00 94.31 85 HIS A O 1
ATOM 693 N N . ASP A 1 86 ? 9.741 -1.276 -21.817 1.00 93.12 86 ASP A N 1
ATOM 694 C CA . ASP A 1 86 ? 10.138 -0.403 -22.919 1.00 93.12 86 ASP A CA 1
ATOM 695 C C . ASP A 1 86 ? 11.383 0.420 -22.577 1.00 93.12 86 ASP A C 1
ATOM 697 O O . ASP A 1 86 ? 12.240 0.629 -23.437 1.00 93.12 86 ASP A O 1
ATOM 701 N N . PHE A 1 87 ? 11.509 0.874 -21.326 1.00 90.88 87 PHE A N 1
ATOM 702 C CA . PHE A 1 87 ? 12.716 1.535 -20.834 1.00 90.88 87 PHE A CA 1
ATOM 703 C C . PHE A 1 87 ? 13.934 0.604 -20.877 1.00 90.88 87 PHE A C 1
ATOM 705 O O . PHE A 1 87 ? 14.942 0.947 -21.492 1.00 90.88 87 PHE A O 1
ATOM 712 N N . LEU A 1 88 ? 13.824 -0.599 -20.307 1.00 89.69 88 LEU A N 1
ATOM 713 C CA . LEU A 1 88 ? 14.917 -1.574 -20.258 1.00 89.69 88 LEU A CA 1
ATOM 714 C C . LEU A 1 88 ? 15.350 -2.016 -21.654 1.00 89.69 88 LEU A C 1
ATOM 716 O O . LEU A 1 88 ? 16.544 -2.157 -21.907 1.00 89.69 88 LEU A O 1
ATOM 720 N N . LYS A 1 89 ? 14.398 -2.168 -22.580 1.00 92.00 89 LYS A N 1
ATOM 721 C CA . LYS A 1 89 ? 14.701 -2.458 -23.981 1.00 92.00 89 LYS A CA 1
ATOM 722 C C . LYS A 1 89 ? 15.555 -1.355 -24.611 1.00 92.00 89 LYS A C 1
ATOM 724 O O . LYS A 1 89 ? 16.571 -1.668 -25.216 1.00 92.00 89 LYS A O 1
ATOM 729 N N . ARG A 1 90 ? 15.209 -0.075 -24.410 1.00 89.69 90 ARG A N 1
ATOM 730 C CA . ARG A 1 90 ? 16.028 1.050 -24.905 1.00 89.69 90 ARG A CA 1
ATOM 731 C C . ARG A 1 90 ? 17.427 1.056 -24.293 1.00 89.69 90 ARG A C 1
ATOM 733 O O . ARG A 1 90 ? 18.392 1.303 -25.009 1.00 89.69 90 ARG A O 1
ATOM 740 N N . CYS A 1 91 ? 17.545 0.770 -22.995 1.00 84.81 91 CYS A N 1
ATOM 741 C CA . CYS A 1 91 ? 18.843 0.664 -22.329 1.00 84.81 91 CYS A CA 1
ATOM 742 C C . CYS A 1 91 ? 19.690 -0.472 -22.914 1.00 84.81 91 CYS A C 1
ATOM 744 O O . CYS A 1 91 ? 20.878 -0.272 -23.158 1.00 84.81 91 CYS A O 1
ATOM 746 N N . LYS A 1 92 ? 19.082 -1.635 -23.176 1.00 85.50 92 LYS A N 1
ATOM 747 C CA . LYS A 1 92 ? 19.753 -2.790 -23.781 1.00 85.50 92 LYS A CA 1
ATOM 748 C C . LYS A 1 92 ? 20.191 -2.507 -25.216 1.00 85.50 92 LYS A C 1
ATOM 750 O O . LYS A 1 92 ? 21.367 -2.663 -25.513 1.00 85.50 92 LYS A O 1
ATOM 755 N N . ASP A 1 93 ? 19.296 -1.989 -26.058 1.00 85.75 93 ASP A N 1
ATOM 756 C CA . ASP A 1 93 ? 19.608 -1.625 -27.447 1.00 85.75 93 ASP A CA 1
ATOM 757 C C . ASP A 1 93 ? 20.772 -0.614 -27.509 1.00 85.75 93 ASP A C 1
ATOM 759 O O . ASP A 1 93 ? 21.664 -0.709 -28.354 1.00 85.75 93 ASP A O 1
ATOM 763 N N . TYR A 1 94 ? 20.793 0.344 -26.577 1.00 77.69 94 TYR A N 1
ATOM 764 C CA . TYR A 1 94 ? 21.871 1.320 -26.459 1.00 77.69 94 TYR A CA 1
ATOM 765 C C . TYR A 1 94 ? 23.185 0.699 -25.959 1.00 77.69 94 TYR A C 1
ATOM 767 O O . TYR A 1 94 ? 24.252 1.022 -26.485 1.00 77.69 94 TYR A O 1
ATOM 775 N N . HIS A 1 95 ? 23.127 -0.207 -24.980 1.00 77.12 95 HIS A N 1
ATOM 776 C CA . HIS A 1 95 ? 24.299 -0.945 -24.511 1.00 77.12 95 HIS A CA 1
ATOM 777 C C . HIS A 1 95 ? 24.890 -1.810 -25.631 1.00 77.12 95 HIS A C 1
ATOM 779 O O . HIS A 1 95 ? 26.096 -1.753 -25.865 1.00 77.12 95 HIS A O 1
ATOM 785 N N . ASP A 1 96 ? 24.064 -2.565 -26.353 1.00 80.88 96 ASP A N 1
ATOM 786 C CA . ASP A 1 96 ? 24.501 -3.441 -27.444 1.00 80.88 96 ASP A CA 1
ATOM 787 C C . ASP A 1 96 ? 25.159 -2.628 -28.571 1.00 80.88 96 ASP A C 1
ATOM 789 O O . ASP A 1 96 ? 26.220 -2.997 -29.085 1.00 80.88 96 ASP A O 1
ATOM 793 N N . TYR A 1 97 ? 24.587 -1.464 -28.902 1.00 70.94 97 TYR A N 1
ATOM 794 C CA . TYR A 1 97 ? 25.171 -0.512 -29.849 1.00 70.94 97 TYR A CA 1
ATOM 795 C C . TYR A 1 97 ? 26.559 -0.024 -29.402 1.00 70.94 97 TYR A C 1
ATOM 797 O O . TYR A 1 97 ? 27.504 -0.016 -30.196 1.00 70.94 97 TYR A O 1
ATOM 805 N N . GLN A 1 98 ? 26.705 0.346 -28.127 1.00 67.50 98 GLN A N 1
ATOM 806 C CA . GLN A 1 98 ? 27.972 0.821 -27.567 1.00 67.50 98 GLN A CA 1
ATOM 807 C C . GLN A 1 98 ? 29.031 -0.284 -27.527 1.00 67.50 98 GLN A C 1
ATOM 809 O O . GLN A 1 98 ? 30.158 -0.068 -27.973 1.00 67.50 98 GLN A O 1
ATOM 814 N N . THR A 1 99 ? 28.674 -1.488 -27.081 1.00 71.75 99 THR A N 1
ATOM 815 C CA . THR A 1 99 ? 29.589 -2.637 -27.064 1.00 71.75 99 THR A CA 1
ATOM 816 C C . THR A 1 99 ? 30.041 -3.009 -28.477 1.00 71.75 99 THR A C 1
ATOM 818 O O . THR A 1 99 ? 31.225 -3.272 -28.690 1.00 71.75 99 THR A O 1
ATOM 821 N N . SER A 1 100 ? 29.141 -2.958 -29.466 1.00 73.25 100 SER A N 1
ATOM 822 C CA . SER A 1 100 ? 29.472 -3.276 -30.859 1.00 73.25 100 SER A CA 1
ATOM 823 C C . SER A 1 100 ? 30.398 -2.253 -31.525 1.00 73.25 100 SER A C 1
ATOM 825 O O . SER A 1 100 ? 31.168 -2.638 -32.405 1.00 73.25 100 SER A O 1
ATOM 827 N N . ILE A 1 101 ? 30.308 -0.966 -31.173 1.00 68.31 101 ILE A N 1
ATOM 828 C CA . ILE A 1 101 ? 31.053 0.109 -31.854 1.00 68.31 101 ILE A CA 1
ATOM 829 C C . ILE A 1 101 ? 32.311 0.512 -31.089 1.00 68.31 101 ILE A C 1
ATOM 831 O O . ILE A 1 101 ? 33.352 0.726 -31.708 1.00 68.31 101 ILE A O 1
ATOM 835 N N . LEU A 1 102 ? 32.231 0.622 -29.760 1.00 66.56 102 LEU A N 1
ATOM 836 C CA . LEU A 1 102 ? 33.339 1.090 -28.928 1.00 66.56 102 LEU A CA 1
ATOM 837 C C . LEU A 1 102 ? 34.198 -0.045 -28.353 1.00 66.56 102 LEU A C 1
ATOM 839 O O . LEU A 1 102 ? 35.285 0.239 -27.862 1.00 66.56 102 LEU A O 1
ATOM 843 N N . GLN A 1 103 ? 33.753 -1.311 -28.416 1.00 72.62 103 GLN A N 1
ATOM 844 C CA . GLN A 1 103 ? 34.427 -2.474 -27.800 1.00 72.62 103 GLN A CA 1
ATOM 845 C C . GLN A 1 103 ? 34.724 -2.303 -26.297 1.00 72.62 103 GLN A C 1
ATOM 847 O O . GLN A 1 103 ? 35.567 -3.000 -25.731 1.00 72.62 103 GLN A O 1
ATOM 852 N N . THR A 1 104 ? 34.038 -1.375 -25.631 1.00 58.69 104 THR A N 1
ATOM 853 C CA . THR A 1 104 ? 34.162 -1.133 -24.196 1.00 58.69 104 THR A CA 1
ATOM 854 C C . THR A 1 104 ? 33.059 -1.882 -23.456 1.00 58.69 104 THR A C 1
ATOM 856 O O . THR A 1 104 ? 31.883 -1.746 -23.792 1.00 58.69 104 THR A O 1
ATOM 859 N N . ASN A 1 105 ? 33.439 -2.635 -22.422 1.00 62.00 105 ASN A N 1
ATOM 860 C CA . ASN A 1 105 ? 32.510 -3.306 -21.500 1.00 62.00 105 ASN A CA 1
ATOM 861 C C . ASN A 1 105 ? 32.098 -2.415 -20.317 1.00 62.00 105 ASN A C 1
ATOM 863 O O . ASN A 1 105 ? 31.467 -2.890 -19.373 1.00 62.00 105 ASN A O 1
ATOM 867 N N . ASP A 1 106 ? 32.486 -1.140 -20.330 1.00 68.38 106 ASP A N 1
ATOM 868 C CA . ASP A 1 106 ? 32.151 -0.220 -19.253 1.00 68.38 106 ASP A CA 1
ATOM 869 C C . ASP A 1 106 ? 30.648 0.077 -19.281 1.00 68.38 106 ASP A C 1
ATOM 871 O O . ASP A 1 106 ? 30.095 0.475 -20.311 1.00 68.38 106 ASP A O 1
ATOM 875 N N . LYS A 1 107 ? 29.981 -0.120 -18.136 1.00 66.06 107 LYS A N 1
ATOM 876 C CA . LYS A 1 107 ? 28.560 0.204 -17.972 1.00 66.06 107 LYS A CA 1
ATOM 877 C C . LYS A 1 107 ? 28.361 1.687 -18.277 1.00 66.06 107 LYS A C 1
ATOM 879 O O . LYS A 1 107 ? 28.942 2.543 -17.608 1.00 66.06 107 LYS A O 1
ATOM 884 N N . VAL A 1 108 ? 27.541 1.994 -19.276 1.00 65.94 108 VAL A N 1
ATOM 885 C CA . VAL A 1 108 ? 27.278 3.384 -19.648 1.00 65.94 108 VAL A CA 1
ATOM 886 C C . VAL A 1 108 ? 26.492 4.060 -18.522 1.00 65.94 108 VAL A C 1
ATOM 888 O O . VAL A 1 108 ? 25.444 3.538 -18.131 1.00 65.94 108 VAL A O 1
ATOM 891 N N . PRO A 1 109 ? 26.954 5.207 -17.991 1.00 75.81 109 PRO A N 1
ATOM 892 C CA . PRO A 1 109 ? 26.151 5.975 -17.053 1.00 75.81 109 PRO A CA 1
ATOM 893 C C . PRO A 1 109 ? 24.834 6.395 -17.714 1.00 75.81 109 PRO A C 1
ATOM 895 O O . PRO A 1 109 ? 24.821 6.890 -18.843 1.00 75.81 109 PRO A O 1
ATOM 898 N N . LEU A 1 110 ? 23.727 6.191 -17.000 1.00 79.50 110 LEU A N 1
ATOM 899 C CA . LEU A 1 110 ? 22.412 6.671 -17.416 1.00 79.50 110 LEU A CA 1
ATOM 900 C C . LEU A 1 110 ? 22.415 8.202 -17.481 1.00 79.50 110 LEU A C 1
ATOM 902 O O . LEU A 1 110 ? 23.052 8.866 -16.660 1.00 79.50 110 LEU A O 1
ATOM 906 N N . SER A 1 111 ? 21.689 8.763 -18.448 1.00 86.12 111 SER A N 1
ATOM 907 C CA . SER A 1 111 ? 21.483 10.210 -18.493 1.00 86.12 111 SER A CA 1
ATOM 908 C C . SER A 1 111 ? 20.619 10.672 -17.313 1.00 86.12 111 SER A C 1
ATOM 910 O O . SER A 1 111 ? 19.825 9.897 -16.775 1.00 86.12 111 SER A O 1
ATOM 912 N N . ASP A 1 112 ? 20.692 11.955 -16.946 1.00 86.62 112 ASP A N 1
ATOM 913 C CA . ASP A 1 112 ? 19.834 12.526 -15.892 1.00 86.62 112 ASP A CA 1
ATOM 914 C C . ASP A 1 112 ? 18.336 12.321 -16.185 1.00 86.62 112 ASP A C 1
ATOM 916 O O . ASP A 1 112 ? 17.524 12.138 -15.277 1.00 86.62 112 ASP A O 1
ATOM 920 N N . THR A 1 113 ? 17.967 12.318 -17.471 1.00 89.00 113 THR A N 1
ATOM 921 C CA . THR A 1 113 ? 16.585 12.075 -17.908 1.00 89.00 113 THR A CA 1
ATOM 922 C C . THR A 1 113 ? 16.191 10.617 -17.690 1.00 89.00 113 THR A C 1
ATOM 924 O O . THR A 1 113 ? 15.116 10.350 -17.154 1.00 89.00 113 THR A O 1
ATOM 927 N N . ASP A 1 114 ? 17.069 9.674 -18.034 1.00 86.50 114 ASP A N 1
ATOM 928 C CA . ASP A 1 114 ? 16.829 8.247 -17.805 1.00 86.50 114 ASP A CA 1
ATOM 929 C C . ASP A 1 114 ? 16.763 7.927 -16.312 1.00 86.50 114 ASP A C 1
ATOM 931 O O . ASP A 1 114 ? 15.905 7.160 -15.880 1.00 86.50 114 ASP A O 1
ATOM 935 N N . GLN A 1 115 ? 17.602 8.575 -15.501 1.00 86.31 115 GLN A N 1
ATOM 936 C CA . GLN A 1 115 ? 17.573 8.433 -14.050 1.00 86.31 115 GLN A CA 1
ATOM 937 C C . GLN A 1 115 ? 16.258 8.951 -13.451 1.00 86.31 115 GLN A C 1
ATOM 939 O O . GLN A 1 115 ? 15.716 8.341 -12.527 1.00 86.31 115 GLN A O 1
ATOM 944 N N . ALA A 1 116 ? 15.717 10.056 -13.973 1.00 87.50 116 ALA A N 1
ATOM 945 C CA . ALA A 1 116 ? 14.419 10.576 -13.550 1.00 87.50 116 ALA A CA 1
ATOM 946 C C . ALA A 1 116 ? 13.272 9.612 -13.901 1.00 87.50 116 ALA A C 1
ATOM 948 O O . ALA A 1 116 ? 12.406 9.365 -13.061 1.00 87.50 116 ALA A O 1
ATOM 949 N N . VAL A 1 117 ? 13.293 9.024 -15.104 1.00 89.06 117 VAL A N 1
ATOM 950 C CA . VAL A 1 117 ? 12.323 7.994 -15.520 1.00 89.06 117 VAL A CA 1
ATOM 951 C C . VAL A 1 117 ? 12.437 6.756 -14.630 1.00 89.06 117 VAL A C 1
ATOM 953 O O . VAL A 1 117 ? 11.429 6.278 -14.116 1.00 89.06 117 VAL A O 1
ATOM 956 N N . LEU A 1 118 ? 13.657 6.283 -14.373 1.00 88.75 118 LEU A N 1
ATOM 957 C CA . LEU A 1 118 ? 13.913 5.131 -13.513 1.00 88.75 118 LEU A CA 1
ATOM 958 C C . LEU A 1 118 ? 13.399 5.351 -12.086 1.00 88.75 118 LEU A C 1
ATOM 960 O O . LEU A 1 118 ? 12.773 4.467 -11.504 1.00 88.75 118 LEU A O 1
ATOM 964 N N . ASN A 1 119 ? 13.628 6.543 -11.529 1.00 89.38 119 ASN A N 1
ATOM 965 C CA . ASN A 1 119 ? 13.122 6.908 -10.209 1.00 89.38 119 ASN A CA 1
ATOM 966 C C . ASN A 1 119 ? 11.591 6.940 -10.173 1.00 89.38 119 ASN A C 1
ATOM 968 O O . ASN A 1 119 ? 11.013 6.409 -9.232 1.00 89.38 119 ASN A O 1
ATOM 972 N N . LYS A 1 120 ? 10.934 7.480 -11.208 1.00 93.81 120 LYS A N 1
ATOM 973 C CA . LYS A 1 120 ? 9.469 7.451 -11.312 1.00 93.81 120 LYS A CA 1
ATOM 974 C C . LYS A 1 120 ? 8.940 6.011 -11.322 1.00 93.81 120 LYS A C 1
ATOM 976 O O . LYS A 1 120 ? 8.056 5.687 -10.538 1.00 93.81 120 LYS A O 1
ATOM 981 N N . ILE A 1 121 ? 9.509 5.141 -12.159 1.00 92.69 121 ILE A N 1
ATOM 982 C CA . ILE A 1 121 ? 9.101 3.729 -12.242 1.00 92.69 121 ILE A CA 1
ATOM 983 C C . ILE A 1 121 ? 9.290 3.027 -10.890 1.00 92.69 121 ILE A C 1
ATOM 985 O O . ILE A 1 121 ? 8.426 2.265 -10.455 1.00 92.69 121 ILE A O 1
ATOM 989 N N . LYS A 1 122 ? 10.417 3.288 -10.219 1.00 93.19 122 LYS A N 1
ATOM 990 C CA . LYS A 1 122 ? 10.717 2.765 -8.883 1.00 93.19 122 LYS A CA 1
ATOM 991 C C . LYS A 1 122 ? 9.664 3.199 -7.862 1.00 93.19 122 LYS A C 1
ATOM 993 O O . LYS A 1 122 ? 9.166 2.365 -7.109 1.00 93.19 122 LYS A O 1
ATOM 998 N N . ASP A 1 123 ? 9.313 4.481 -7.845 1.00 92.81 123 ASP A N 1
ATOM 999 C CA . ASP A 1 123 ? 8.293 5.015 -6.940 1.00 92.81 123 ASP A CA 1
ATOM 1000 C C . ASP A 1 123 ? 6.921 4.377 -7.222 1.00 92.81 123 ASP A C 1
ATOM 1002 O O . ASP A 1 123 ? 6.201 4.009 -6.289 1.00 92.81 123 ASP A O 1
ATOM 1006 N N . ASP A 1 124 ? 6.600 4.142 -8.497 1.00 94.88 124 ASP A N 1
ATOM 1007 C CA . ASP A 1 124 ? 5.397 3.420 -8.908 1.00 94.88 124 ASP A CA 1
ATOM 1008 C C . ASP A 1 124 ? 5.429 1.941 -8.460 1.00 94.88 124 ASP A C 1
ATOM 1010 O O . ASP A 1 124 ? 4.410 1.418 -8.002 1.00 94.88 124 ASP A O 1
ATOM 1014 N N . TYR A 1 125 ? 6.580 1.256 -8.492 1.00 95.44 125 TYR A N 1
ATOM 1015 C CA . TYR A 1 125 ? 6.717 -0.095 -7.920 1.00 95.44 125 TYR A CA 1
ATOM 1016 C C . TYR A 1 125 ? 6.427 -0.120 -6.425 1.00 95.44 125 TYR A C 1
ATOM 1018 O O . TYR A 1 125 ? 5.641 -0.960 -5.983 1.00 95.44 125 TYR A O 1
ATOM 1026 N N . ILE A 1 126 ? 6.992 0.817 -5.662 1.00 93.31 126 ILE A N 1
ATOM 1027 C CA . ILE A 1 126 ? 6.736 0.943 -4.221 1.00 93.31 126 ILE A CA 1
ATOM 1028 C C . ILE A 1 126 ? 5.238 1.171 -3.977 1.00 93.31 126 ILE A C 1
ATOM 1030 O O . ILE A 1 126 ? 4.631 0.512 -3.127 1.00 93.31 126 ILE A O 1
ATOM 1034 N N . TYR A 1 127 ? 4.624 2.066 -4.755 1.00 94.94 127 TYR A N 1
ATOM 1035 C CA . TYR A 1 127 ? 3.198 2.368 -4.681 1.00 94.94 127 TYR A CA 1
ATOM 1036 C C . TYR A 1 127 ? 2.330 1.123 -4.917 1.00 94.94 127 TYR A C 1
ATOM 1038 O O . TYR A 1 127 ? 1.490 0.783 -4.076 1.00 94.94 127 TYR A O 1
ATOM 1046 N N . TYR A 1 128 ? 2.538 0.410 -6.028 1.00 96.38 128 TYR A N 1
ATOM 1047 C CA . TYR A 1 128 ? 1.741 -0.774 -6.355 1.00 96.38 128 TYR A CA 1
ATOM 1048 C C . TYR A 1 128 ? 2.006 -1.933 -5.392 1.00 96.38 128 TYR A C 1
ATOM 1050 O O . TYR A 1 128 ? 1.049 -2.568 -4.945 1.00 96.38 128 TYR A O 1
ATOM 1058 N N . ALA A 1 129 ? 3.262 -2.172 -5.002 1.00 94.62 129 ALA A N 1
ATOM 1059 C CA . ALA A 1 129 ? 3.620 -3.197 -4.025 1.00 94.62 129 ALA A CA 1
ATOM 1060 C C . ALA A 1 129 ? 2.903 -2.965 -2.686 1.00 94.62 129 ALA A C 1
ATOM 1062 O O . ALA A 1 129 ? 2.328 -3.894 -2.112 1.00 94.62 129 ALA A O 1
ATOM 1063 N N . PHE A 1 130 ? 2.861 -1.719 -2.211 1.00 93.06 130 PHE A N 1
ATOM 1064 C CA . PHE A 1 130 ? 2.151 -1.353 -0.989 1.00 93.06 130 PHE A CA 1
ATOM 1065 C C . PHE A 1 130 ? 0.634 -1.552 -1.106 1.00 93.06 130 PHE A C 1
ATOM 1067 O O . PHE A 1 130 ? 0.032 -2.212 -0.255 1.00 93.06 130 PHE A O 1
ATOM 1074 N N . HIS A 1 131 ? 0.001 -1.018 -2.153 1.00 92.44 131 HIS A N 1
ATOM 1075 C CA . HIS A 1 131 ? -1.456 -1.083 -2.297 1.00 92.44 131 HIS A CA 1
ATOM 1076 C C . HIS A 1 131 ? -1.973 -2.500 -2.555 1.00 92.44 131 HIS A C 1
ATOM 1078 O O . HIS A 1 131 ? -2.973 -2.907 -1.958 1.00 92.44 131 HIS A O 1
ATOM 1084 N N . ILE A 1 132 ? -1.271 -3.282 -3.376 1.00 94.50 132 ILE A N 1
ATOM 1085 C CA . ILE A 1 132 ? -1.598 -4.694 -3.581 1.00 94.50 132 ILE A CA 1
ATOM 1086 C C . ILE A 1 132 ? -1.406 -5.462 -2.270 1.00 94.50 132 ILE A C 1
ATOM 1088 O O . ILE A 1 132 ? -2.302 -6.202 -1.869 1.00 94.50 132 ILE A O 1
ATOM 1092 N N . SER A 1 133 ? -0.316 -5.216 -1.531 1.00 92.19 133 SER A N 1
ATOM 1093 C CA . SER A 1 133 ? -0.118 -5.824 -0.208 1.00 92.19 133 SER A CA 1
ATOM 1094 C C . SER A 1 133 ? -1.256 -5.491 0.755 1.00 92.19 133 SER A C 1
ATOM 1096 O O . SER A 1 133 ? -1.733 -6.381 1.453 1.00 92.19 133 SER A O 1
ATOM 1098 N N . GLN A 1 134 ? -1.757 -4.251 0.774 1.00 90.50 134 GLN A N 1
ATOM 1099 C CA . GLN A 1 134 ? -2.911 -3.887 1.603 1.00 90.50 134 GLN A CA 1
ATOM 1100 C C . GLN A 1 134 ? -4.162 -4.697 1.255 1.00 90.50 134 GLN A C 1
ATOM 1102 O O . GLN A 1 134 ? -4.872 -5.144 2.160 1.00 90.50 134 GLN A O 1
ATOM 1107 N N . LEU A 1 135 ? -4.447 -4.894 -0.033 1.00 90.56 135 LEU A N 1
ATOM 1108 C CA . LEU A 1 135 ? -5.583 -5.705 -0.469 1.00 90.56 135 LEU A CA 1
ATOM 1109 C C . LEU A 1 135 ? -5.409 -7.171 -0.072 1.00 90.56 135 LEU A C 1
ATOM 1111 O O . LEU A 1 135 ? -6.333 -7.763 0.491 1.00 90.56 135 LEU A O 1
ATOM 1115 N N . THR A 1 136 ? -4.214 -7.725 -0.271 1.00 89.56 136 THR A N 1
ATOM 1116 C CA . THR A 1 136 ? -3.878 -9.098 0.118 1.00 89.56 136 THR A CA 1
ATOM 1117 C C . THR A 1 136 ? -3.979 -9.297 1.632 1.00 89.56 136 THR A C 1
ATOM 1119 O O . THR A 1 136 ? -4.546 -10.296 2.078 1.00 89.56 136 THR A O 1
ATOM 1122 N N . VAL A 1 137 ? -3.527 -8.331 2.443 1.00 89.12 137 VAL A N 1
ATOM 1123 C CA . VAL A 1 137 ? -3.705 -8.340 3.907 1.00 89.12 137 VAL A CA 1
ATOM 1124 C C . VAL A 1 137 ? -5.188 -8.342 4.251 1.00 89.12 137 VAL A C 1
ATOM 1126 O O . VAL A 1 137 ? -5.642 -9.235 4.963 1.00 89.12 137 VAL A O 1
ATOM 1129 N N . LYS A 1 138 ? -5.974 -7.404 3.709 1.00 86.69 138 LYS A N 1
ATOM 1130 C CA . LYS A 1 138 ? -7.422 -7.309 3.969 1.00 86.69 138 LYS A CA 1
ATOM 1131 C C . LYS A 1 138 ? -8.186 -8.574 3.560 1.00 86.69 138 LYS A C 1
ATOM 1133 O O . LYS A 1 138 ? -9.183 -8.908 4.204 1.00 86.69 138 LYS A O 1
ATOM 1138 N N . ALA A 1 139 ? -7.753 -9.270 2.511 1.00 85.25 139 ALA A N 1
ATOM 1139 C CA . ALA A 1 139 ? -8.302 -10.566 2.115 1.00 85.25 139 ALA A CA 1
ATOM 1140 C C . ALA A 1 139 ? -7.897 -11.666 3.109 1.00 85.25 139 ALA A C 1
ATOM 1142 O O . ALA A 1 139 ? -8.753 -12.308 3.722 1.00 85.25 139 ALA A O 1
ATOM 1143 N N . SER A 1 140 ? -6.598 -11.782 3.386 1.00 81.38 140 SER A N 1
ATOM 1144 C CA . SER A 1 140 ? -6.035 -12.744 4.339 1.00 81.38 140 SER A CA 1
ATOM 1145 C C . SER A 1 140 ? -6.639 -12.597 5.739 1.00 81.38 140 SER A C 1
ATOM 1147 O O . SER A 1 140 ? -6.830 -13.577 6.456 1.00 81.38 140 SER A O 1
ATOM 1149 N N . MET A 1 141 ? -7.003 -11.378 6.135 1.00 74.94 141 MET A N 1
ATOM 1150 C CA . MET A 1 141 ? -7.626 -11.061 7.415 1.00 74.94 141 MET A CA 1
ATOM 1151 C C . MET A 1 141 ? -8.928 -11.804 7.685 1.00 74.94 141 MET A C 1
ATOM 1153 O O . MET A 1 141 ? -9.243 -12.061 8.843 1.00 74.94 141 MET A O 1
ATOM 1157 N N . GLU A 1 142 ? -9.767 -12.082 6.688 1.00 70.44 142 GLU A N 1
ATOM 1158 C CA . GLU A 1 142 ? -11.053 -12.746 6.961 1.00 70.44 142 GLU A CA 1
ATOM 1159 C C . GLU A 1 142 ? -10.897 -14.115 7.599 1.00 70.44 142 GLU A C 1
ATOM 1161 O O . GLU A 1 142 ? -11.757 -14.518 8.372 1.00 70.44 142 GLU A O 1
ATOM 1166 N N . SER A 1 143 ? -9.752 -14.756 7.392 1.00 61.81 143 SER A N 1
ATOM 1167 C CA . SER A 1 143 ? -9.429 -16.015 8.044 1.00 61.81 143 SER A CA 1
ATOM 1168 C C . SER A 1 143 ? -8.626 -15.851 9.345 1.00 61.81 143 SER A C 1
ATOM 1170 O O . SER A 1 143 ? -8.318 -16.854 9.975 1.00 61.81 143 SER A O 1
ATOM 1172 N N . ALA A 1 144 ? -8.225 -14.639 9.763 1.00 66.81 144 ALA A N 1
ATOM 1173 C CA . ALA A 1 144 ? -7.294 -14.412 10.891 1.00 66.81 144 ALA A CA 1
ATOM 1174 C C . ALA A 1 144 ? -7.886 -14.646 12.301 1.00 66.81 144 ALA A C 1
ATOM 1176 O O . ALA A 1 144 ? -7.154 -14.562 13.285 1.00 66.81 144 ALA A O 1
ATOM 1177 N N . GLY A 1 145 ? -9.178 -14.971 12.406 1.00 78.19 145 GLY A N 1
ATOM 1178 C CA . GLY A 1 145 ? -9.811 -15.417 13.651 1.00 78.19 145 GLY A CA 1
ATOM 1179 C C . GLY A 1 145 ? -9.765 -14.393 14.794 1.00 78.19 145 GLY A C 1
ATOM 1180 O O . GLY A 1 145 ? -9.945 -13.193 14.583 1.00 78.19 145 GLY A O 1
ATOM 1181 N N . GLU A 1 146 ? -9.512 -14.880 16.011 1.00 82.31 146 GLU A N 1
ATOM 1182 C CA . GLU A 1 146 ? -9.667 -14.139 17.273 1.00 82.31 146 GLU A CA 1
ATOM 1183 C C . GLU A 1 146 ? -8.811 -12.864 17.361 1.00 82.31 146 GLU A C 1
ATOM 1185 O O . GLU A 1 146 ? -9.304 -11.825 17.801 1.00 82.31 146 GLU A O 1
ATOM 1190 N N . ALA A 1 147 ? -7.566 -12.885 16.867 1.00 79.69 147 ALA A N 1
ATOM 1191 C CA . ALA A 1 147 ? -6.676 -11.718 16.914 1.00 79.69 147 ALA A CA 1
ATOM 1192 C C . ALA A 1 147 ? -7.237 -10.521 16.124 1.00 79.69 147 ALA A C 1
ATOM 1194 O O . ALA A 1 147 ? -7.121 -9.366 16.542 1.00 79.69 147 ALA A O 1
ATOM 1195 N N . LYS A 1 148 ? -7.902 -10.788 14.993 1.00 80.81 148 LYS A N 1
ATOM 1196 C CA . LYS A 1 148 ? -8.590 -9.749 14.221 1.00 80.81 148 LYS A CA 1
ATOM 1197 C C . LYS A 1 148 ? -9.781 -9.194 14.987 1.00 80.81 148 LYS A C 1
ATOM 1199 O O . LYS A 1 148 ? -9.996 -7.983 14.962 1.00 80.81 148 LYS A O 1
ATOM 1204 N N . ASP A 1 149 ? -10.558 -10.054 15.633 1.00 86.25 149 ASP A N 1
ATOM 1205 C CA . ASP A 1 149 ? -11.731 -9.621 16.386 1.00 86.25 149 ASP A CA 1
ATOM 1206 C C . ASP A 1 149 ? -11.335 -8.749 17.576 1.00 86.25 149 ASP A C 1
ATOM 1208 O O . ASP A 1 149 ? -12.004 -7.754 17.849 1.00 86.25 149 ASP A O 1
ATOM 1212 N N . GLU A 1 150 ? -10.218 -9.048 18.239 1.00 86.00 150 GLU A N 1
ATOM 1213 C CA . GLU A 1 150 ? -9.677 -8.218 19.317 1.00 86.00 150 GLU A CA 1
ATOM 1214 C C . GLU A 1 150 ? -9.215 -6.838 18.834 1.00 86.00 150 GLU A C 1
ATOM 1216 O O . GLU A 1 150 ? -9.575 -5.827 19.441 1.00 86.00 150 GLU A O 1
ATOM 1221 N N . ILE A 1 151 ? -8.481 -6.760 17.718 1.00 87.94 151 ILE A N 1
ATOM 1222 C CA . ILE A 1 151 ? -8.051 -5.472 17.146 1.00 87.94 151 ILE A CA 1
ATOM 1223 C C . ILE A 1 151 ? -9.253 -4.674 16.632 1.00 87.94 151 ILE A C 1
ATOM 1225 O O . ILE A 1 151 ? -9.345 -3.469 16.857 1.00 87.94 151 ILE A O 1
ATOM 1229 N N . LYS A 1 152 ? -10.217 -5.342 15.990 1.00 86.56 152 LYS A N 1
ATOM 1230 C CA . LYS A 1 152 ? -11.451 -4.714 15.502 1.00 86.56 152 LYS A CA 1
ATOM 1231 C C . LYS A 1 152 ? -12.303 -4.159 16.649 1.00 86.56 152 LYS A C 1
ATOM 1233 O O . LYS A 1 152 ? -12.928 -3.119 16.471 1.00 86.56 152 LYS A O 1
ATOM 1238 N N . LYS A 1 153 ? -12.332 -4.835 17.804 1.00 88.81 153 LYS A N 1
ATOM 1239 C CA . LYS A 1 153 ? -13.010 -4.359 19.023 1.00 88.81 153 LYS A CA 1
ATOM 1240 C C . LYS A 1 153 ? -12.288 -3.181 19.680 1.00 88.81 153 LYS A C 1
ATOM 1242 O O . LYS A 1 153 ? -12.942 -2.404 20.365 1.00 88.81 153 LYS A O 1
ATOM 1247 N N . ALA A 1 154 ? -10.970 -3.067 19.507 1.00 86.88 154 ALA A N 1
ATOM 1248 C CA . ALA A 1 154 ? -10.169 -2.017 20.129 1.00 86.88 154 ALA A CA 1
ATOM 1249 C C . ALA A 1 154 ? -10.476 -0.632 19.543 1.00 86.88 154 ALA A C 1
ATOM 1251 O O . ALA A 1 154 ? -10.873 0.264 20.282 1.00 86.88 154 ALA A O 1
ATOM 1252 N N . SER A 1 155 ? -10.306 -0.464 18.229 1.00 88.19 155 SER A N 1
ATOM 1253 C CA . SER A 1 155 ? -10.774 0.704 17.476 1.00 88.19 155 SER A CA 1
ATOM 1254 C C . SER A 1 155 ? -10.599 0.488 15.973 1.00 88.19 155 SER A C 1
ATOM 1256 O O . SER A 1 155 ? -9.768 -0.309 15.525 1.00 88.19 155 SER A O 1
ATOM 1258 N N . PHE A 1 156 ? -11.362 1.237 15.173 1.00 87.31 156 PHE A N 1
ATOM 1259 C CA . PHE A 1 156 ? -11.174 1.273 13.723 1.00 87.31 156 PHE A CA 1
ATOM 1260 C C . PHE A 1 156 ? -9.785 1.814 13.348 1.00 87.31 156 PHE A C 1
ATOM 1262 O O . PHE A 1 156 ? -9.095 1.210 12.528 1.00 87.31 156 PHE A O 1
ATOM 1269 N N . THR A 1 157 ? -9.345 2.889 14.008 1.00 89.50 157 THR A N 1
ATOM 1270 C CA . THR A 1 157 ? -8.045 3.536 13.780 1.00 89.50 157 THR A CA 1
ATOM 1271 C C . THR A 1 157 ? -6.875 2.591 14.037 1.00 89.50 157 THR A C 1
ATOM 1273 O O . THR A 1 157 ? -5.981 2.487 13.201 1.00 89.50 157 THR A O 1
ATOM 1276 N N . LEU A 1 158 ? -6.898 1.839 15.147 1.00 92.31 158 LEU A N 1
ATOM 1277 C CA . LEU A 1 158 ? -5.848 0.864 15.441 1.00 92.31 158 LEU A CA 1
ATOM 1278 C C . LEU A 1 158 ? -5.814 -0.225 14.374 1.00 92.31 158 LEU A C 1
ATOM 1280 O O . LEU A 1 158 ? -4.745 -0.558 13.875 1.00 92.31 158 LEU A O 1
ATOM 1284 N N . ARG A 1 159 ? -6.980 -0.761 13.999 1.00 90.94 159 ARG A N 1
ATOM 1285 C CA . ARG A 1 159 ? -7.062 -1.781 12.953 1.00 90.94 159 ARG A CA 1
ATOM 1286 C C . ARG A 1 159 ? -6.458 -1.285 11.643 1.00 90.94 159 ARG A C 1
ATOM 1288 O O . ARG A 1 159 ? -5.616 -1.969 11.078 1.00 90.94 159 ARG A O 1
ATOM 1295 N N . PHE A 1 160 ? -6.863 -0.105 11.187 1.00 89.56 160 PHE A N 1
ATOM 1296 C CA . PHE A 1 160 ? -6.364 0.473 9.943 1.00 89.56 160 PHE A CA 1
ATOM 1297 C C . PHE A 1 160 ? -4.844 0.694 9.974 1.00 89.56 160 PHE A C 1
ATOM 1299 O O . PHE A 1 160 ? -4.153 0.359 9.009 1.00 89.56 160 PHE A O 1
ATOM 1306 N N . ALA A 1 161 ? -4.311 1.200 11.089 1.00 93.31 161 ALA A N 1
ATOM 1307 C CA . ALA A 1 161 ? -2.875 1.408 11.257 1.00 93.31 161 ALA A CA 1
ATOM 1308 C C . ALA A 1 161 ? -2.102 0.077 11.246 1.00 93.31 161 ALA A C 1
ATOM 1310 O O . ALA A 1 161 ? -1.080 -0.046 10.573 1.00 93.31 161 ALA A O 1
ATOM 1311 N N . VAL A 1 162 ? -2.618 -0.950 11.927 1.00 93.00 162 VAL A N 1
ATOM 1312 C CA . VAL A 1 162 ? -2.001 -2.283 11.947 1.00 93.00 162 VAL A CA 1
ATOM 1313 C C . VAL A 1 162 ? -2.059 -2.945 10.563 1.00 93.00 162 VAL A C 1
ATOM 1315 O O . VAL A 1 162 ? -1.051 -3.498 10.128 1.00 93.00 162 VAL A O 1
ATOM 1318 N N . ASP A 1 163 ? -3.181 -2.848 9.842 1.00 90.19 163 ASP A N 1
ATOM 1319 C CA . ASP A 1 163 ? -3.321 -3.352 8.464 1.00 90.19 163 ASP A CA 1
ATOM 1320 C C . ASP A 1 163 ? -2.314 -2.673 7.524 1.00 90.19 163 ASP A C 1
ATOM 1322 O O . ASP A 1 163 ? -1.662 -3.325 6.707 1.00 90.19 163 ASP A O 1
ATOM 1326 N N . THR A 1 164 ? -2.148 -1.358 7.681 1.00 90.75 164 THR A N 1
ATOM 1327 C CA . THR A 1 164 ? -1.194 -0.553 6.914 1.00 90.75 164 THR A CA 1
ATOM 1328 C C . THR A 1 164 ? 0.243 -0.990 7.173 1.00 90.75 164 THR A C 1
ATOM 1330 O O . THR A 1 164 ? 1.009 -1.181 6.231 1.00 90.75 164 THR A O 1
ATOM 1333 N N . ILE A 1 165 ? 0.609 -1.190 8.436 1.00 91.56 165 ILE A N 1
ATOM 1334 C CA . ILE A 1 165 ? 1.958 -1.610 8.822 1.00 91.56 165 ILE A CA 1
ATOM 1335 C C . ILE A 1 165 ? 2.243 -3.035 8.355 1.00 91.56 165 ILE A C 1
ATOM 1337 O O . ILE A 1 165 ? 3.308 -3.284 7.796 1.00 91.56 165 ILE A O 1
ATOM 1341 N N . ALA A 1 166 ? 1.278 -3.947 8.496 1.00 90.19 166 ALA A N 1
ATOM 1342 C CA . ALA A 1 166 ? 1.384 -5.295 7.949 1.00 90.19 166 ALA A CA 1
ATOM 1343 C C . ALA A 1 166 ? 1.659 -5.255 6.438 1.00 90.19 166 ALA A C 1
ATOM 1345 O O . ALA A 1 166 ? 2.570 -5.923 5.959 1.00 90.19 166 ALA A O 1
ATOM 1346 N N . ALA A 1 167 ? 0.924 -4.424 5.696 1.00 89.62 167 ALA A N 1
ATOM 1347 C CA . ALA A 1 167 ? 1.128 -4.265 4.262 1.00 89.62 167 ALA A CA 1
ATOM 1348 C C . ALA A 1 167 ? 2.505 -3.686 3.911 1.00 89.62 167 ALA A C 1
ATOM 1350 O O . ALA A 1 167 ? 3.112 -4.153 2.952 1.00 89.62 167 ALA A O 1
ATOM 1351 N N . ARG A 1 168 ? 3.028 -2.724 4.688 1.00 88.88 168 ARG A N 1
ATOM 1352 C CA . ARG A 1 168 ? 4.392 -2.195 4.490 1.00 88.88 168 ARG A CA 1
ATOM 1353 C C . ARG A 1 168 ? 5.440 -3.285 4.658 1.00 88.88 168 ARG A C 1
ATOM 1355 O O . ARG A 1 168 ? 6.281 -3.439 3.783 1.00 88.88 168 ARG A O 1
ATOM 1362 N N . PHE A 1 169 ? 5.350 -4.073 5.727 1.00 86.44 169 PHE A N 1
ATOM 1363 C CA . PHE A 1 169 ? 6.283 -5.177 5.949 1.00 86.44 169 PHE A CA 1
ATOM 1364 C C . PHE A 1 169 ? 6.244 -6.227 4.841 1.00 86.44 169 PHE A C 1
ATOM 1366 O O . PHE A 1 169 ? 7.273 -6.790 4.473 1.00 86.44 169 PHE A O 1
ATOM 1373 N N . LEU A 1 170 ? 5.054 -6.502 4.304 1.00 83.88 170 LEU A N 1
ATOM 1374 C CA . LEU A 1 170 ? 4.930 -7.388 3.157 1.00 83.88 170 LEU A CA 1
ATOM 1375 C C . LEU A 1 170 ? 5.547 -6.761 1.902 1.00 83.88 170 LEU A C 1
ATOM 1377 O O . LEU A 1 170 ? 6.257 -7.459 1.182 1.00 83.88 170 LEU A O 1
ATOM 1381 N N . ALA A 1 171 ? 5.325 -5.474 1.655 1.00 85.44 171 ALA A N 1
ATOM 1382 C CA . ALA A 1 171 ? 5.832 -4.803 0.467 1.00 85.44 171 ALA A CA 1
ATOM 1383 C C . ALA A 1 171 ? 7.362 -4.695 0.441 1.00 85.44 171 ALA A C 1
ATOM 1385 O O . ALA A 1 171 ? 7.948 -4.890 -0.614 1.00 85.44 171 ALA A O 1
ATOM 1386 N N . THR A 1 172 ? 8.017 -4.413 1.570 1.00 79.88 172 THR A N 1
ATOM 1387 C CA . THR A 1 172 ? 9.455 -4.092 1.568 1.00 79.88 172 THR A CA 1
ATOM 1388 C C . THR A 1 172 ? 10.374 -5.304 1.587 1.00 79.88 172 THR A C 1
ATOM 1390 O O . THR A 1 172 ? 11.532 -5.165 1.223 1.00 79.88 172 THR A O 1
ATOM 1393 N N . ASN A 1 173 ? 9.909 -6.480 2.025 1.00 69.62 173 ASN A N 1
ATOM 1394 C CA . ASN A 1 173 ? 10.673 -7.740 2.087 1.00 69.62 173 ASN A CA 1
ATOM 1395 C C . ASN A 1 173 ? 12.033 -7.696 2.849 1.00 69.62 173 ASN A C 1
ATOM 1397 O O . ASN A 1 173 ? 12.660 -8.746 3.020 1.00 69.62 173 ASN A O 1
ATOM 1401 N N . GLU A 1 174 ? 12.481 -6.533 3.340 1.00 60.59 174 GLU A N 1
ATOM 1402 C CA . GLU A 1 174 ? 13.795 -6.286 3.954 1.00 60.59 174 GLU A CA 1
ATOM 1403 C C . GLU A 1 174 ? 13.937 -6.970 5.315 1.00 60.59 174 GLU A C 1
ATOM 1405 O O . GLU A 1 174 ? 14.990 -7.513 5.646 1.00 60.59 174 GLU A O 1
ATOM 1410 N N . VAL A 1 175 ? 12.847 -7.039 6.076 1.00 59.34 175 VAL A N 1
ATOM 1411 C CA . VAL A 1 175 ? 12.796 -7.751 7.347 1.00 59.34 175 VAL A CA 1
ATOM 1412 C C . VAL A 1 175 ? 11.689 -8.777 7.239 1.00 59.34 175 VAL A C 1
ATOM 1414 O O . VAL A 1 175 ? 10.510 -8.485 7.427 1.00 59.34 175 VAL A O 1
ATOM 1417 N N . SER A 1 176 ? 12.059 -10.004 6.873 1.00 61.41 176 SER A N 1
ATOM 1418 C CA . SER A 1 176 ? 11.107 -11.109 6.882 1.00 61.41 176 SER A CA 1
ATOM 1419 C C . SER A 1 176 ? 10.545 -11.215 8.296 1.00 61.41 176 SER A C 1
ATOM 1421 O O . SER A 1 176 ? 11.244 -11.652 9.213 1.00 61.41 176 SER A O 1
ATOM 1423 N N . ILE A 1 177 ? 9.285 -10.809 8.483 1.00 65.44 177 ILE A N 1
ATOM 1424 C CA . ILE A 1 177 ? 8.575 -10.976 9.755 1.00 65.44 177 ILE A CA 1
ATOM 1425 C C . ILE A 1 177 ? 8.680 -12.439 10.203 1.00 65.44 177 ILE A C 1
ATOM 1427 O O . ILE A 1 177 ? 8.743 -12.711 11.393 1.00 65.44 177 ILE A O 1
ATOM 1431 N N . SER A 1 178 ? 8.777 -13.380 9.262 1.00 62.09 178 SER A N 1
ATOM 1432 C CA . SER A 1 178 ? 9.024 -14.800 9.511 1.00 62.09 178 SER A CA 1
ATOM 1433 C C . SER A 1 178 ? 10.383 -15.062 10.164 1.00 62.09 178 SER A C 1
ATOM 1435 O O . SER A 1 178 ? 10.463 -15.850 11.101 1.00 62.09 178 SER A O 1
ATOM 1437 N N . THR A 1 179 ? 11.444 -14.383 9.719 1.00 67.38 179 THR A N 1
ATOM 1438 C CA . THR A 1 179 ? 12.780 -14.474 10.330 1.00 67.38 179 THR A CA 1
ATOM 1439 C C . THR A 1 179 ? 12.788 -13.852 11.719 1.00 67.38 179 THR A C 1
ATOM 1441 O O . THR A 1 179 ? 13.346 -14.441 12.644 1.00 67.38 179 THR A O 1
ATOM 1444 N N . LEU A 1 180 ? 12.123 -12.705 11.897 1.00 65.25 180 LEU A N 1
ATOM 1445 C CA . LEU A 1 180 ? 11.950 -12.126 13.227 1.00 65.25 180 LEU A CA 1
ATOM 1446 C C . LEU A 1 180 ? 11.153 -13.075 14.123 1.00 65.25 180 LEU A C 1
ATOM 1448 O O . LEU A 1 180 ? 11.627 -13.422 15.192 1.00 65.25 180 LEU A O 1
ATOM 1452 N N . ALA A 1 181 ? 10.001 -13.570 13.679 1.00 64.19 181 ALA A N 1
ATOM 1453 C CA . ALA A 1 181 ? 9.125 -14.440 14.460 1.00 64.19 181 ALA A CA 1
ATOM 1454 C C . ALA A 1 181 ? 9.762 -15.794 14.822 1.00 64.19 181 ALA A C 1
ATOM 1456 O O . ALA A 1 181 ? 9.404 -16.368 15.848 1.00 64.19 181 ALA A O 1
ATOM 1457 N N . ALA A 1 182 ? 10.700 -16.299 14.015 1.00 68.88 182 ALA A N 1
ATOM 1458 C CA . ALA A 1 182 ? 11.441 -17.528 14.299 1.00 68.88 182 ALA A CA 1
ATOM 1459 C C . ALA A 1 182 ? 12.563 -17.340 15.339 1.00 68.88 182 ALA A C 1
ATOM 1461 O O . ALA A 1 182 ? 13.045 -18.319 15.914 1.00 68.88 182 ALA A O 1
ATOM 1462 N N . HIS A 1 183 ? 13.002 -16.106 15.603 1.00 68.19 183 HIS A N 1
ATOM 1463 C CA . HIS A 1 183 ? 14.094 -15.850 16.535 1.00 68.19 183 HIS A CA 1
ATOM 1464 C C . HIS A 1 183 ? 13.584 -15.828 17.994 1.00 68.19 183 HIS A C 1
ATOM 1466 O O . HIS A 1 183 ? 12.593 -15.163 18.283 1.00 68.19 183 HIS A O 1
ATOM 1472 N N . PRO A 1 184 ? 14.287 -16.431 18.977 1.00 64.69 184 PRO A N 1
ATOM 1473 C CA . PRO A 1 184 ? 13.911 -16.356 20.400 1.00 64.69 184 PRO A CA 1
ATOM 1474 C C . PRO A 1 184 ? 13.794 -14.942 21.009 1.00 64.69 184 PRO A C 1
ATOM 1476 O O . PRO A 1 184 ? 13.145 -14.777 22.038 1.00 64.69 184 PRO A O 1
ATOM 1479 N N . ARG A 1 185 ? 14.407 -13.912 20.401 1.00 75.12 185 ARG A N 1
ATOM 1480 C CA . ARG A 1 185 ? 14.218 -12.486 20.763 1.00 75.12 185 ARG A CA 1
ATOM 1481 C C . ARG A 1 185 ? 13.320 -11.724 19.782 1.00 75.12 185 ARG A C 1
ATOM 1483 O O . ARG A 1 185 ? 13.108 -10.524 19.940 1.00 75.12 185 ARG A O 1
ATOM 1490 N N . GLY A 1 186 ? 12.780 -12.438 18.804 1.00 78.94 186 GLY A N 1
ATOM 1491 C CA . GLY A 1 186 ? 11.973 -11.944 17.703 1.00 78.94 186 GLY A CA 1
ATOM 1492 C C . GLY A 1 186 ? 10.831 -11.050 18.120 1.00 78.94 186 GLY A C 1
ATOM 1493 O O . GLY A 1 186 ? 10.635 -9.986 17.551 1.00 78.94 186 GLY A O 1
ATOM 1494 N N . ASP A 1 187 ? 10.124 -11.448 19.172 1.00 85.75 187 ASP A N 1
ATOM 1495 C CA . ASP A 1 187 ? 8.952 -10.731 19.669 1.00 85.75 187 ASP A CA 1
ATOM 1496 C C . ASP A 1 187 ? 9.284 -9.356 20.229 1.00 85.75 187 ASP A C 1
ATOM 1498 O O . ASP A 1 187 ? 8.440 -8.463 20.197 1.00 85.75 187 ASP A O 1
ATOM 1502 N N . PHE A 1 188 ? 10.490 -9.178 20.770 1.00 89.62 188 PHE A N 1
ATOM 1503 C CA . PHE A 1 188 ? 10.924 -7.879 21.262 1.00 89.62 188 PHE A CA 1
ATOM 1504 C C . PHE A 1 188 ? 11.265 -6.956 20.093 1.00 89.62 188 PHE A C 1
ATOM 1506 O O . PHE A 1 188 ? 10.706 -5.867 20.011 1.00 89.62 188 PHE A O 1
ATOM 1513 N N . THR A 1 189 ? 12.105 -7.418 19.164 1.00 88.19 189 THR A N 1
ATOM 1514 C CA . THR A 1 189 ? 12.524 -6.635 17.991 1.00 88.19 189 THR A CA 1
ATOM 1515 C C . THR A 1 189 ? 11.343 -6.308 17.078 1.00 88.19 189 THR A C 1
ATOM 1517 O O . THR A 1 189 ? 11.145 -5.152 16.719 1.00 88.19 189 THR A O 1
ATOM 1520 N N . LEU A 1 190 ? 10.488 -7.295 16.788 1.00 88.31 190 LEU A N 1
ATOM 1521 C CA . LEU A 1 190 ? 9.262 -7.096 16.015 1.00 88.31 190 LEU A CA 1
ATOM 1522 C C . LEU A 1 190 ? 8.328 -6.098 16.703 1.00 88.31 190 LEU A C 1
ATOM 1524 O O . LEU A 1 190 ? 7.728 -5.253 16.045 1.00 88.31 190 LEU A O 1
ATOM 1528 N N . TRP A 1 191 ? 8.191 -6.175 18.030 1.00 93.81 191 TRP A N 1
ATOM 1529 C CA . TRP A 1 191 ? 7.369 -5.221 18.769 1.00 93.81 191 TRP A CA 1
ATOM 1530 C C . TRP A 1 191 ? 7.939 -3.806 18.738 1.00 93.81 191 TRP A C 1
ATOM 1532 O O . TRP A 1 191 ? 7.175 -2.852 18.618 1.00 93.81 191 TRP A O 1
ATOM 1542 N N . GLU A 1 192 ? 9.253 -3.652 18.860 1.00 92.88 192 GLU A N 1
ATOM 1543 C CA . GLU A 1 192 ? 9.913 -2.351 18.793 1.00 92.88 192 GLU A CA 1
ATOM 1544 C C . GLU A 1 192 ? 9.620 -1.673 17.451 1.00 92.88 192 GLU A C 1
ATOM 1546 O O . GLU A 1 192 ? 9.096 -0.559 17.436 1.00 92.88 192 GLU A O 1
ATOM 1551 N N . GLU A 1 193 ? 9.812 -2.398 16.351 1.00 90.50 193 GLU A N 1
ATOM 1552 C CA . GLU A 1 193 ? 9.572 -1.911 14.994 1.00 90.50 193 GLU A CA 1
ATOM 1553 C C . GLU A 1 193 ? 8.088 -1.603 14.735 1.00 90.50 193 GLU A C 1
ATOM 1555 O O . GLU A 1 193 ? 7.737 -0.490 14.335 1.00 90.50 193 GLU A O 1
ATOM 1560 N N . VAL A 1 194 ? 7.189 -2.541 15.061 1.00 92.81 194 VAL A N 1
ATOM 1561 C CA . VAL A 1 194 ? 5.735 -2.357 14.910 1.00 92.81 194 VAL A CA 1
ATOM 1562 C C . VAL A 1 194 ? 5.237 -1.193 15.767 1.00 92.81 194 VAL A C 1
ATOM 1564 O O . VAL A 1 194 ? 4.447 -0.375 15.303 1.00 92.81 194 VAL A O 1
ATOM 1567 N N . SER A 1 195 ? 5.690 -1.088 17.020 1.00 95.69 195 SER A N 1
ATOM 1568 C CA . SER A 1 195 ? 5.268 -0.011 17.920 1.00 95.69 195 SER A CA 1
ATOM 1569 C C . SER A 1 195 ? 5.802 1.347 17.473 1.00 95.69 195 SER A C 1
ATOM 1571 O O . SER A 1 195 ? 5.095 2.342 17.603 1.00 95.69 195 SER A O 1
ATOM 1573 N N . HIS A 1 196 ? 7.021 1.411 16.929 1.00 94.75 196 HIS A N 1
ATOM 1574 C CA . HIS A 1 196 ? 7.572 2.635 16.360 1.00 94.75 196 HIS A CA 1
ATOM 1575 C C . HIS A 1 196 ? 6.741 3.099 15.159 1.00 94.75 196 HIS A C 1
ATOM 1577 O O . HIS A 1 196 ? 6.292 4.244 15.141 1.00 94.75 196 HIS A O 1
ATOM 1583 N N . ALA A 1 197 ? 6.445 2.195 14.221 1.00 92.56 197 ALA A N 1
ATOM 1584 C CA . ALA A 1 197 ? 5.600 2.497 13.071 1.00 92.56 197 ALA A CA 1
ATOM 1585 C C . ALA A 1 197 ? 4.177 2.915 13.491 1.00 92.56 197 ALA A C 1
ATOM 1587 O O . ALA A 1 197 ? 3.655 3.907 12.991 1.00 92.56 197 ALA A O 1
ATOM 1588 N N . LEU A 1 198 ? 3.562 2.241 14.471 1.00 94.69 198 LEU A N 1
ATOM 1589 C CA . LEU A 1 198 ? 2.231 2.618 14.967 1.00 94.69 198 LEU A CA 1
ATOM 1590 C C . LEU A 1 198 ? 2.211 4.006 15.626 1.00 94.69 198 LEU A C 1
ATOM 1592 O O . LEU A 1 198 ? 1.220 4.721 15.496 1.00 94.69 198 LEU A O 1
ATOM 1596 N N . ARG A 1 199 ? 3.289 4.420 16.306 1.00 96.25 199 ARG A N 1
ATOM 1597 C CA . ARG A 1 199 ? 3.401 5.790 16.839 1.00 96.25 199 ARG A CA 1
ATOM 1598 C C . ARG A 1 199 ? 3.484 6.833 15.732 1.00 96.25 199 ARG A C 1
ATOM 1600 O O . ARG A 1 199 ? 2.903 7.903 15.883 1.00 96.25 199 ARG A O 1
ATOM 1607 N N . GLN A 1 200 ? 4.178 6.532 14.633 1.00 93.69 200 GLN A N 1
ATOM 1608 C CA . GLN A 1 200 ? 4.223 7.419 13.464 1.00 93.69 200 GLN A CA 1
ATOM 1609 C C . GLN A 1 200 ? 2.835 7.588 12.827 1.00 93.69 200 GLN A C 1
ATOM 1611 O O . GLN A 1 200 ? 2.515 8.669 12.345 1.00 93.69 200 GLN A O 1
ATOM 1616 N N . GLU A 1 201 ? 1.982 6.563 12.915 1.00 92.56 201 GLU A N 1
ATOM 1617 C CA . GLU A 1 201 ? 0.563 6.621 12.529 1.00 92.56 201 GLU A CA 1
ATOM 1618 C C . GLU A 1 201 ? -0.339 7.290 13.594 1.00 92.56 201 GLU A C 1
ATOM 1620 O O . GLU A 1 201 ? -1.559 7.327 13.447 1.00 92.56 201 GLU A O 1
ATOM 1625 N N . GLY A 1 202 ? 0.233 7.821 14.682 1.00 93.50 202 GLY A N 1
ATOM 1626 C CA . GLY A 1 202 ? -0.494 8.550 15.726 1.00 93.50 202 GLY A CA 1
ATOM 1627 C C . GLY A 1 202 ? -1.139 7.681 16.810 1.00 93.50 202 GLY A C 1
ATOM 1628 O O . GLY A 1 202 ? -1.923 8.191 17.610 1.00 93.50 202 GLY A O 1
ATOM 1629 N N . ILE A 1 203 ? -0.827 6.382 16.886 1.00 96.31 203 ILE A N 1
ATOM 1630 C CA . ILE A 1 203 ? -1.363 5.513 17.942 1.00 96.31 203 ILE A CA 1
ATOM 1631 C C . ILE A 1 203 ? -0.664 5.800 19.278 1.00 96.31 203 ILE A C 1
ATOM 1633 O O . ILE A 1 203 ? 0.562 5.751 19.386 1.00 96.31 203 ILE A O 1
ATOM 1637 N N . SER A 1 204 ? -1.455 6.055 20.322 1.00 95.75 204 SER A N 1
ATOM 1638 C CA . SER A 1 204 ? -0.943 6.384 21.654 1.00 95.75 204 SER A CA 1
ATOM 1639 C C . SER A 1 204 ? -0.293 5.189 22.364 1.00 95.75 204 SER A C 1
ATOM 1641 O O . SER A 1 204 ? -0.720 4.037 22.239 1.00 95.75 204 SER A O 1
ATOM 1643 N N . ASP A 1 205 ? 0.713 5.464 23.201 1.00 96.06 205 ASP A N 1
ATOM 1644 C CA . ASP A 1 205 ? 1.417 4.432 23.975 1.00 96.06 205 ASP A CA 1
ATOM 1645 C C . ASP A 1 205 ? 0.494 3.637 24.912 1.00 96.06 205 ASP A C 1
ATOM 1647 O O . ASP A 1 205 ? 0.767 2.472 25.207 1.00 96.06 205 ASP A O 1
ATOM 1651 N N . SER A 1 206 ? -0.599 4.239 25.394 1.00 95.38 206 SER A N 1
ATOM 1652 C CA . SER A 1 206 ? -1.582 3.549 26.236 1.00 95.38 206 SER A CA 1
ATOM 1653 C C . SER A 1 206 ? -2.318 2.455 25.455 1.00 95.38 206 SER A C 1
ATOM 1655 O O . SER A 1 206 ? -2.442 1.332 25.953 1.00 95.38 206 SER A O 1
ATOM 1657 N N . ILE A 1 207 ? -2.727 2.740 24.212 1.00 95.00 207 ILE A N 1
ATOM 1658 C CA . ILE A 1 207 ? -3.342 1.765 23.301 1.00 95.00 207 ILE A CA 1
ATOM 1659 C C . ILE A 1 207 ? -2.330 0.673 22.945 1.00 95.00 207 ILE A C 1
ATOM 1661 O O . ILE A 1 207 ? -2.657 -0.511 23.037 1.00 95.00 207 ILE A O 1
ATOM 1665 N N . LEU A 1 208 ? -1.088 1.045 22.616 1.00 96.44 208 LEU A N 1
ATOM 1666 C CA . LEU A 1 208 ? -0.033 0.084 22.275 1.00 96.44 208 LEU A CA 1
ATOM 1667 C C . LEU A 1 208 ? 0.271 -0.875 23.427 1.00 96.44 208 LEU A C 1
ATOM 1669 O O . LEU A 1 208 ? 0.338 -2.085 23.217 1.00 96.44 208 LEU A O 1
ATOM 1673 N N . LYS A 1 209 ? 0.398 -0.368 24.659 1.00 96.06 209 LYS A N 1
ATOM 1674 C CA . LYS A 1 209 ? 0.616 -1.209 25.847 1.00 96.06 209 LYS A CA 1
ATOM 1675 C C . LYS A 1 209 ? -0.554 -2.161 26.088 1.00 96.06 209 LYS A C 1
ATOM 1677 O O . LYS A 1 209 ? -0.325 -3.335 26.367 1.00 96.06 209 LYS A O 1
ATOM 1682 N N . LYS A 1 210 ? -1.792 -1.674 25.951 1.00 96.25 210 LYS A N 1
ATOM 1683 C CA . LYS A 1 210 ? -3.012 -2.468 26.158 1.00 96.25 210 LYS A CA 1
ATOM 1684 C C . LYS A 1 210 ? -3.189 -3.566 25.104 1.00 96.25 210 LYS A C 1
ATOM 1686 O O . LYS A 1 210 ? -3.619 -4.662 25.445 1.00 96.25 210 LYS A O 1
ATOM 1691 N N . HIS A 1 211 ? -2.851 -3.287 23.844 1.00 96.38 211 HIS A N 1
ATOM 1692 C CA . HIS A 1 211 ? -3.126 -4.171 22.704 1.00 96.38 211 HIS A CA 1
ATOM 1693 C C . HIS A 1 211 ? -1.881 -4.850 22.113 1.00 96.38 211 HIS A C 1
ATOM 1695 O O . HIS A 1 211 ? -1.956 -5.418 21.026 1.00 96.38 211 HIS A O 1
ATOM 1701 N N . ARG A 1 212 ? -0.750 -4.861 22.833 1.00 95.44 212 ARG A N 1
ATOM 1702 C CA . ARG A 1 212 ? 0.519 -5.460 22.378 1.00 95.44 212 ARG A CA 1
ATOM 1703 C C . ARG A 1 212 ? 0.370 -6.883 21.837 1.00 95.44 212 ARG A C 1
ATOM 1705 O O . ARG A 1 212 ? 0.792 -7.162 20.718 1.00 95.44 212 ARG A O 1
ATOM 1712 N N . ASN A 1 213 ? -0.222 -7.780 22.623 1.00 94.31 213 ASN A N 1
ATOM 1713 C CA . ASN A 1 213 ? -0.350 -9.192 22.249 1.00 94.31 213 ASN A CA 1
ATOM 1714 C C . ASN A 1 213 ? -1.291 -9.410 21.049 1.00 94.31 213 ASN A C 1
ATOM 1716 O O . ASN A 1 213 ? -0.873 -10.116 20.129 1.00 94.31 213 ASN A O 1
ATOM 1720 N N . PRO A 1 214 ? -2.494 -8.796 20.994 1.00 94.06 214 PRO A N 1
ATOM 1721 C CA . PRO A 1 214 ? -3.341 -8.855 19.804 1.00 94.06 214 PRO A CA 1
ATOM 1722 C C . PRO A 1 214 ? -2.620 -8.365 18.543 1.00 94.06 214 PRO A C 1
ATOM 1724 O O . PRO A 1 214 ? -2.640 -9.052 17.526 1.00 94.06 214 PRO A O 1
ATOM 1727 N N . ILE A 1 215 ? -1.924 -7.222 18.622 1.00 94.56 215 ILE A N 1
ATOM 1728 C CA . ILE A 1 215 ? -1.174 -6.640 17.496 1.00 94.56 215 ILE A CA 1
ATOM 1729 C C . ILE A 1 215 ? -0.081 -7.600 17.017 1.00 94.56 215 ILE A C 1
ATOM 1731 O O . ILE A 1 215 ? -0.005 -7.898 15.828 1.00 94.56 215 ILE A O 1
ATOM 1735 N N . LEU A 1 216 ? 0.751 -8.122 17.923 1.00 92.62 216 LEU A N 1
ATOM 1736 C CA . LEU A 1 216 ? 1.814 -9.059 17.551 1.00 92.62 216 LEU A CA 1
ATOM 1737 C C . LEU A 1 216 ? 1.259 -10.359 16.972 1.00 92.62 216 LEU A C 1
ATOM 1739 O O . LEU A 1 216 ? 1.767 -10.841 15.964 1.00 92.62 216 LEU A O 1
ATOM 1743 N N . SER A 1 217 ? 0.215 -10.914 17.586 1.00 90.56 217 SER A N 1
ATOM 1744 C CA . SER A 1 217 ? -0.438 -12.136 17.101 1.00 90.56 217 SER A CA 1
ATOM 1745 C C . SER A 1 217 ? -1.012 -11.923 15.706 1.00 90.56 217 SER A C 1
ATOM 1747 O O . SER A 1 217 ? -0.869 -12.781 14.840 1.00 90.56 217 SER A O 1
ATOM 1749 N N . TYR A 1 218 ? -1.588 -10.747 15.466 1.00 89.62 218 TYR A N 1
ATOM 1750 C CA . TYR A 1 218 ? -2.106 -10.352 14.169 1.00 89.62 218 TYR A CA 1
ATOM 1751 C C . TYR A 1 218 ? -1.005 -10.240 13.109 1.00 89.62 218 TYR A C 1
ATOM 1753 O O . TYR A 1 218 ? -1.092 -10.892 12.070 1.00 89.62 218 TYR A O 1
ATOM 1761 N N . ILE A 1 219 ? 0.059 -9.479 13.381 1.00 89.75 219 ILE A N 1
ATOM 1762 C CA . ILE A 1 219 ? 1.183 -9.315 12.450 1.00 89.75 219 ILE A CA 1
ATOM 1763 C C . ILE A 1 219 ? 1.833 -10.670 12.145 1.00 89.75 219 ILE A C 1
ATOM 1765 O O . ILE A 1 219 ? 2.089 -10.981 10.984 1.00 89.75 219 ILE A O 1
ATOM 1769 N N . LYS A 1 220 ? 2.024 -11.521 13.160 1.00 87.38 220 LYS A N 1
ATOM 1770 C CA . LYS A 1 220 ? 2.545 -12.883 12.984 1.00 87.38 220 LYS A CA 1
ATOM 1771 C C . LYS A 1 220 ? 1.612 -13.778 12.176 1.00 87.38 220 LYS A C 1
ATOM 1773 O O . LYS A 1 220 ? 2.105 -14.582 11.397 1.00 87.38 220 LYS A O 1
ATOM 1778 N N . ALA A 1 221 ? 0.295 -13.668 12.350 1.00 85.81 221 ALA A N 1
ATOM 1779 C CA . ALA A 1 221 ? -0.677 -14.459 11.596 1.00 85.81 221 ALA A CA 1
ATOM 1780 C C . ALA A 1 221 ? -0.715 -14.066 10.114 1.00 85.81 221 ALA A C 1
ATOM 1782 O O . ALA A 1 221 ? -0.834 -14.932 9.250 1.00 85.81 221 ALA A O 1
ATOM 1783 N N . ILE A 1 222 ? -0.591 -12.771 9.810 1.00 84.75 222 ILE A N 1
ATOM 1784 C CA . ILE A 1 222 ? -0.421 -12.298 8.432 1.00 84.75 222 ILE A CA 1
ATOM 1785 C C . ILE A 1 222 ? 0.910 -12.808 7.875 1.00 84.75 222 ILE A C 1
ATOM 1787 O O . ILE A 1 222 ? 0.934 -13.435 6.819 1.00 84.75 222 ILE A O 1
ATOM 1791 N N . ALA A 1 223 ? 1.996 -12.624 8.625 1.00 81.81 223 ALA A N 1
ATOM 1792 C CA . ALA A 1 223 ? 3.323 -13.050 8.214 1.00 81.81 223 ALA A CA 1
ATOM 1793 C C . ALA A 1 223 ? 3.404 -14.548 7.945 1.00 81.81 223 ALA A C 1
ATOM 1795 O O . ALA A 1 223 ? 3.864 -14.927 6.880 1.00 81.81 223 ALA A O 1
ATOM 1796 N N . SER A 1 224 ? 2.926 -15.401 8.854 1.00 80.81 224 SER A N 1
ATOM 1797 C CA . SER A 1 224 ? 2.999 -16.859 8.716 1.00 80.81 224 SER A CA 1
ATOM 1798 C C . SER A 1 224 ? 2.256 -17.364 7.486 1.00 80.81 224 SER A C 1
ATOM 1800 O O . SER A 1 224 ? 2.728 -18.286 6.832 1.00 80.81 224 SER A O 1
ATOM 1802 N N . ARG A 1 225 ? 1.144 -16.724 7.115 1.00 75.56 225 ARG A N 1
ATOM 1803 C CA . ARG A 1 225 ? 0.410 -17.041 5.882 1.00 75.56 225 ARG A CA 1
ATOM 1804 C C . ARG A 1 225 ? 1.189 -16.673 4.635 1.00 75.56 225 ARG A C 1
ATOM 1806 O O . ARG A 1 225 ? 1.170 -17.426 3.676 1.00 75.56 225 ARG A O 1
ATOM 1813 N N . THR A 1 226 ? 1.912 -15.563 4.686 1.00 68.62 226 THR A N 1
ATOM 1814 C CA . THR A 1 226 ? 2.775 -15.107 3.589 1.00 68.62 226 THR A CA 1
ATOM 1815 C C . THR A 1 226 ? 4.182 -15.723 3.616 1.00 68.62 226 THR A C 1
ATOM 1817 O O . THR A 1 226 ? 4.938 -15.590 2.658 1.00 68.62 226 THR A O 1
ATOM 1820 N N . ALA A 1 227 ? 4.566 -16.380 4.718 1.00 64.00 227 ALA A N 1
ATOM 1821 C CA . ALA A 1 227 ? 5.908 -16.907 4.969 1.00 64.00 227 ALA A CA 1
ATOM 1822 C C . ALA A 1 227 ? 6.211 -18.164 4.156 1.00 64.00 227 ALA A C 1
ATOM 1824 O O . ALA A 1 227 ? 7.376 -18.424 3.858 1.00 64.00 227 ALA A O 1
ATOM 1825 N N . PHE A 1 228 ? 5.175 -18.928 3.801 1.00 50.66 228 PHE A N 1
ATOM 1826 C CA . PHE A 1 228 ? 5.302 -20.173 3.045 1.00 50.66 228 PHE A CA 1
ATOM 1827 C C . PHE A 1 228 ? 5.863 -19.976 1.626 1.00 50.66 228 PHE A C 1
ATOM 1829 O O . PHE A 1 228 ? 6.252 -20.947 0.988 1.00 50.66 228 PHE A O 1
ATOM 1836 N N . GLU A 1 229 ? 5.986 -18.737 1.147 1.00 51.56 229 GLU A N 1
ATOM 1837 C CA . GLU A 1 229 ? 6.289 -18.457 -0.259 1.00 51.56 229 GLU A CA 1
ATOM 1838 C C . GLU A 1 229 ? 7.755 -18.115 -0.558 1.00 51.56 229 GLU A C 1
ATOM 1840 O O . GLU A 1 229 ? 8.131 -18.046 -1.722 1.00 51.56 229 GLU A O 1
ATOM 1845 N N . ARG A 1 230 ? 8.633 -17.960 0.447 1.00 51.66 230 ARG A N 1
ATOM 1846 C CA . ARG A 1 230 ? 10.077 -17.796 0.164 1.00 51.66 230 ARG A CA 1
ATOM 1847 C C . ARG A 1 230 ? 10.766 -19.090 -0.291 1.00 51.66 230 ARG A C 1
ATOM 1849 O O . ARG A 1 230 ? 11.911 -19.025 -0.719 1.00 51.66 230 ARG A O 1
ATOM 1856 N N . ILE A 1 231 ? 10.115 -20.250 -0.164 1.00 48.66 231 ILE A N 1
ATOM 1857 C CA . ILE A 1 231 ? 10.767 -21.560 -0.360 1.00 48.66 231 ILE A CA 1
ATOM 1858 C C . ILE A 1 231 ? 10.459 -22.179 -1.733 1.00 48.66 231 ILE A C 1
ATOM 1860 O O . ILE A 1 231 ? 11.192 -23.054 -2.182 1.00 48.66 231 ILE A O 1
ATOM 1864 N N . HIS A 1 232 ? 9.463 -21.677 -2.461 1.00 50.53 232 HIS A N 1
ATOM 1865 C CA . HIS A 1 232 ? 9.207 -22.113 -3.829 1.00 50.53 232 HIS A CA 1
ATOM 1866 C C . HIS A 1 232 ? 8.965 -20.888 -4.703 1.00 50.53 232 HIS A C 1
ATOM 1868 O O . HIS A 1 232 ? 7.845 -20.386 -4.761 1.00 50.53 232 HIS A O 1
ATOM 1874 N N . GLU A 1 233 ? 10.001 -20.421 -5.417 1.00 57.62 233 GLU A N 1
ATOM 1875 C CA . GLU A 1 233 ? 9.719 -19.836 -6.730 1.00 57.62 233 GLU A CA 1
ATOM 1876 C C . GLU A 1 233 ? 8.855 -20.881 -7.444 1.00 57.62 233 GLU A C 1
ATOM 1878 O O . GLU A 1 233 ? 9.292 -22.035 -7.545 1.00 57.62 233 GLU A O 1
ATOM 1883 N N . PRO A 1 234 ? 7.599 -20.563 -7.810 1.00 53.44 234 PRO A N 1
ATOM 1884 C CA . PRO A 1 234 ? 6.800 -21.516 -8.553 1.00 53.44 234 PRO A CA 1
ATOM 1885 C C . PRO A 1 234 ? 7.649 -21.904 -9.764 1.00 53.44 234 PRO A C 1
ATOM 1887 O O . PRO A 1 234 ? 8.154 -20.993 -10.430 1.00 53.44 234 PRO A O 1
ATOM 1890 N N . PRO A 1 235 ? 7.891 -23.205 -10.025 1.00 50.91 235 PRO A N 1
ATOM 1891 C CA . PRO A 1 235 ? 8.522 -23.583 -11.275 1.00 50.91 235 PRO A CA 1
ATOM 1892 C C . PRO A 1 235 ? 7.696 -22.897 -12.356 1.00 50.91 235 PRO A C 1
ATOM 1894 O O . PRO A 1 235 ? 6.480 -23.094 -12.419 1.00 50.91 235 PRO A O 1
ATOM 1897 N N . LEU A 1 236 ? 8.329 -22.002 -13.116 1.00 54.75 236 LEU A N 1
ATOM 1898 C CA . LEU A 1 236 ? 7.709 -21.293 -14.230 1.00 54.75 236 LEU A CA 1
ATOM 1899 C C . LEU A 1 236 ? 7.484 -22.299 -15.366 1.00 54.75 236 LEU A C 1
ATOM 1901 O O . LEU A 1 236 ? 7.980 -22.135 -16.470 1.00 54.75 236 LEU A O 1
ATOM 1905 N N . ASP A 1 237 ? 6.739 -23.364 -15.090 1.00 49.47 237 ASP A N 1
ATOM 1906 C CA . ASP A 1 237 ? 6.255 -24.336 -16.058 1.00 49.47 237 ASP A CA 1
ATOM 1907 C C . ASP A 1 237 ? 4.892 -23.851 -16.577 1.00 49.47 237 ASP A C 1
ATOM 1909 O O . ASP A 1 237 ? 3.890 -24.565 -16.635 1.00 49.47 237 ASP A O 1
ATOM 1913 N N . ILE A 1 238 ? 4.831 -22.552 -16.892 1.00 49.97 238 ILE A N 1
ATOM 1914 C CA . ILE A 1 238 ? 3.703 -21.946 -17.592 1.00 49.97 238 ILE A CA 1
ATOM 1915 C C . ILE A 1 238 ? 3.921 -22.320 -19.053 1.00 49.97 238 ILE A C 1
ATOM 1917 O O . ILE A 1 238 ? 4.687 -21.689 -19.776 1.00 49.97 238 ILE A O 1
ATOM 1921 N N . GLY A 1 239 ? 3.316 -23.450 -19.409 1.00 40.59 239 GLY A N 1
ATOM 1922 C CA . GLY A 1 239 ? 3.596 -24.243 -20.591 1.00 40.59 239 GLY A CA 1
ATOM 1923 C C . GLY A 1 239 ? 3.895 -23.479 -21.879 1.00 40.59 239 GLY A C 1
ATOM 1924 O O . GLY A 1 239 ? 3.185 -22.560 -22.289 1.00 40.59 239 GLY A O 1
ATOM 1925 N N . ALA A 1 240 ? 4.848 -24.049 -22.613 1.00 40.12 240 ALA A N 1
ATOM 1926 C CA . ALA A 1 240 ? 5.032 -23.971 -24.060 1.00 40.12 240 ALA A CA 1
ATOM 1927 C C . ALA A 1 240 ? 3.800 -24.453 -24.877 1.00 40.12 240 ALA A C 1
ATOM 1929 O O . ALA A 1 240 ? 3.929 -24.976 -25.980 1.00 40.12 240 ALA A O 1
ATOM 1930 N N . ALA A 1 241 ? 2.584 -24.276 -24.361 1.00 44.56 241 ALA A N 1
ATOM 1931 C CA . ALA A 1 241 ? 1.331 -24.727 -24.946 1.00 44.56 241 ALA A CA 1
ATOM 1932 C C . ALA A 1 241 ? 0.638 -23.619 -25.761 1.00 44.56 241 ALA A C 1
ATOM 1934 O O . ALA A 1 241 ? -0.582 -23.524 -25.741 1.00 44.56 241 ALA A O 1
ATOM 1935 N N . GLN A 1 242 ? 1.396 -22.777 -26.476 1.00 42.19 242 GLN A N 1
ATOM 1936 C CA . GLN A 1 242 ? 0.883 -21.941 -27.580 1.00 42.19 242 GLN A CA 1
ATOM 1937 C C . GLN A 1 242 ? 1.905 -21.722 -28.715 1.00 42.19 242 GLN A C 1
ATOM 1939 O O . GLN A 1 242 ? 1.754 -20.799 -29.513 1.00 42.19 242 GLN A O 1
ATOM 1944 N N . GLN A 1 243 ? 2.918 -22.582 -28.862 1.00 36.78 243 GLN A N 1
ATOM 1945 C CA . GLN A 1 243 ? 3.636 -22.676 -30.137 1.00 36.78 243 GLN A CA 1
ATOM 1946 C C . GLN A 1 243 ? 3.043 -23.835 -30.937 1.00 36.78 243 GLN A C 1
ATOM 1948 O O . GLN A 1 243 ? 3.177 -25.001 -30.576 1.00 36.78 243 GLN A O 1
ATOM 1953 N N . GLY A 1 244 ? 2.309 -23.490 -31.998 1.00 36.44 244 GLY A N 1
ATOM 1954 C CA . GLY A 1 244 ? 1.783 -24.455 -32.959 1.00 36.44 244 GLY A CA 1
ATOM 1955 C C . GLY A 1 244 ? 2.894 -25.323 -33.569 1.00 36.44 244 GLY A C 1
ATOM 1956 O O . GLY A 1 244 ? 4.071 -24.971 -33.491 1.00 36.44 244 GLY A O 1
ATOM 1957 N N . PRO A 1 245 ? 2.535 -26.461 -34.186 1.00 31.95 245 PRO A N 1
ATOM 1958 C CA . PRO A 1 245 ? 3.496 -27.446 -34.661 1.00 31.95 245 PRO A CA 1
ATOM 1959 C C . PRO A 1 245 ? 4.346 -26.857 -35.791 1.00 31.95 245 PRO A C 1
ATOM 1961 O O . PRO A 1 245 ? 3.933 -26.825 -36.953 1.00 31.95 245 PRO A O 1
ATOM 1964 N N . CYS A 1 246 ? 5.550 -26.392 -35.457 1.00 33.91 246 CYS A N 1
ATOM 1965 C CA . CYS A 1 246 ? 6.569 -26.116 -36.453 1.00 33.91 246 CYS A CA 1
ATOM 1966 C C . CYS A 1 246 ? 7.145 -27.458 -36.904 1.00 33.91 246 CYS A C 1
ATOM 1968 O O . CYS A 1 246 ? 7.674 -28.241 -36.118 1.00 33.91 246 CYS A O 1
ATOM 1970 N N . ARG A 1 247 ? 6.918 -27.726 -38.186 1.00 35.91 247 ARG A N 1
ATOM 1971 C CA . ARG A 1 247 ? 7.259 -28.936 -38.921 1.00 35.91 247 ARG A CA 1
ATOM 1972 C C . ARG A 1 247 ? 8.671 -29.426 -38.612 1.00 35.91 247 ARG A C 1
ATOM 1974 O O . ARG A 1 247 ? 9.636 -28.676 -38.692 1.00 35.91 247 ARG A O 1
ATOM 1981 N N . THR A 1 248 ? 8.744 -30.726 -38.365 1.00 34.34 248 THR A N 1
ATOM 1982 C CA . THR A 1 248 ? 9.938 -31.555 -38.470 1.00 34.34 248 THR A CA 1
ATOM 1983 C C . THR A 1 248 ? 10.636 -31.301 -39.805 1.00 34.34 248 THR A C 1
ATOM 1985 O O . THR A 1 248 ? 10.081 -31.592 -40.867 1.00 34.34 248 THR A O 1
ATOM 1988 N N . SER A 1 249 ? 11.852 -30.772 -39.751 1.00 40.50 249 SER A N 1
ATOM 1989 C CA . SER A 1 249 ? 12.843 -30.978 -40.798 1.00 40.50 249 SER A CA 1
ATOM 1990 C C . SER A 1 249 ? 13.967 -31.796 -40.191 1.00 40.50 249 SER A C 1
ATOM 1992 O O . SER A 1 249 ? 14.706 -31.313 -39.333 1.00 40.50 249 SER A O 1
ATOM 1994 N N . ASP A 1 250 ? 14.021 -33.045 -40.633 1.00 42.38 250 ASP A N 1
ATOM 1995 C CA . ASP A 1 250 ? 15.122 -33.967 -40.438 1.00 42.38 250 ASP A CA 1
ATOM 1996 C C . ASP A 1 250 ? 16.442 -33.282 -40.799 1.00 42.38 250 ASP A C 1
ATOM 1998 O O . ASP A 1 250 ? 16.614 -32.800 -41.921 1.00 42.38 250 ASP A O 1
ATOM 2002 N N . HIS A 1 251 ? 17.388 -33.255 -39.864 1.00 43.25 251 HIS A N 1
ATOM 2003 C CA . HIS A 1 251 ? 18.785 -33.224 -40.253 1.00 43.25 251 HIS A CA 1
ATOM 2004 C C . HIS A 1 251 ? 19.635 -34.073 -39.319 1.00 43.25 251 HIS A C 1
ATOM 2006 O O . HIS A 1 251 ? 19.749 -33.854 -38.114 1.00 43.25 251 HIS A O 1
ATOM 2012 N N . ASP A 1 252 ? 20.189 -35.078 -39.972 1.00 41.94 252 ASP A N 1
ATOM 2013 C CA . ASP A 1 252 ? 21.113 -36.083 -39.518 1.00 41.94 252 ASP A CA 1
ATOM 2014 C C . ASP A 1 252 ? 22.421 -35.525 -38.934 1.00 41.94 252 ASP A C 1
ATOM 2016 O O . ASP A 1 252 ? 23.066 -34.663 -39.526 1.00 41.94 252 ASP A O 1
ATOM 2020 N N . SER A 1 253 ? 22.854 -36.212 -37.872 1.00 44.81 253 SER A N 1
ATOM 2021 C CA . SER A 1 253 ? 24.211 -36.733 -37.664 1.00 44.81 253 SER A CA 1
ATOM 2022 C C . SER A 1 253 ? 25.365 -35.839 -37.155 1.00 44.81 253 SER A C 1
ATOM 2024 O O . SER A 1 253 ? 25.751 -34.840 -37.748 1.00 44.81 253 SER A O 1
ATOM 2026 N N . GLN A 1 254 ? 26.030 -36.427 -36.142 1.00 37.62 254 GLN A N 1
ATOM 2027 C CA . GLN A 1 254 ? 27.454 -36.395 -35.733 1.00 37.62 254 GLN A CA 1
ATOM 2028 C C . GLN A 1 254 ? 27.714 -35.721 -34.373 1.00 37.62 254 GLN A C 1
ATOM 2030 O O . GLN A 1 254 ? 27.743 -34.508 -34.242 1.00 37.62 254 GLN A O 1
ATOM 2035 N N . SER A 1 255 ? 27.791 -36.484 -33.274 1.00 41.00 255 SER A N 1
ATOM 2036 C CA . SER A 1 255 ? 28.955 -37.293 -32.856 1.00 41.00 255 SER A CA 1
ATOM 2037 C C . SER A 1 255 ? 30.247 -36.476 -32.772 1.00 41.00 255 SER A C 1
ATOM 2039 O O . SER A 1 255 ? 31.047 -36.481 -33.703 1.00 41.00 255 SER A O 1
ATOM 2041 N N . SER A 1 256 ? 30.500 -35.860 -31.616 1.00 47.34 256 SER A N 1
ATOM 2042 C CA . SER A 1 256 ? 31.851 -35.468 -31.213 1.00 47.34 256 SER A CA 1
ATOM 2043 C C . SER A 1 256 ? 32.025 -35.663 -29.712 1.00 47.34 256 SER A C 1
ATOM 2045 O O . SER A 1 256 ? 31.150 -35.345 -28.911 1.00 47.34 256 SER A O 1
ATOM 2047 N N . LYS A 1 257 ? 33.151 -36.280 -29.378 1.00 41.78 257 LYS A N 1
ATOM 2048 C CA . LYS A 1 257 ? 33.492 -36.984 -28.149 1.00 41.78 257 LYS A CA 1
ATOM 2049 C C . LYS A 1 257 ? 34.813 -36.386 -27.672 1.00 41.78 257 LYS A C 1
ATOM 2051 O O . LYS A 1 257 ? 35.815 -36.617 -28.336 1.00 41.78 257 LYS A O 1
ATOM 2056 N N . TYR A 1 258 ? 34.817 -35.648 -26.564 1.00 41.31 258 TYR A N 1
ATOM 2057 C CA . TYR A 1 258 ? 36.024 -35.175 -25.865 1.00 41.31 258 TYR A CA 1
ATOM 2058 C C . TYR A 1 258 ? 35.696 -35.126 -24.355 1.00 41.31 258 TYR A C 1
ATOM 2060 O O . TYR A 1 258 ? 34.677 -34.547 -23.992 1.00 41.31 258 TYR A O 1
ATOM 2068 N N . HIS A 1 259 ? 36.307 -36.009 -23.544 1.00 40.16 259 HIS A N 1
ATOM 2069 C CA . HIS A 1 259 ? 37.394 -35.711 -22.576 1.00 40.16 259 HIS A CA 1
ATOM 2070 C C . HIS A 1 259 ? 36.947 -34.665 -21.538 1.00 40.16 259 HIS A C 1
ATOM 2072 O O . HIS A 1 259 ? 36.794 -33.507 -21.899 1.00 40.16 259 HIS A O 1
ATOM 2078 N N . ASP A 1 260 ? 36.568 -34.970 -20.290 1.00 43.94 260 ASP A N 1
ATOM 2079 C CA . ASP A 1 260 ? 37.213 -35.745 -19.205 1.00 43.94 260 ASP A CA 1
ATOM 2080 C C . ASP A 1 260 ? 38.712 -35.458 -19.062 1.00 43.94 260 ASP A C 1
ATOM 2082 O O . ASP A 1 260 ? 39.508 -36.035 -19.803 1.00 43.94 260 ASP A O 1
ATOM 2086 N N . ASP A 1 261 ? 39.035 -34.479 -18.203 1.00 38.25 261 ASP A N 1
ATOM 2087 C CA . ASP A 1 261 ? 40.147 -34.494 -17.239 1.00 38.25 261 ASP A CA 1
ATOM 2088 C C . ASP A 1 261 ? 40.241 -33.174 -16.434 1.00 38.25 261 ASP A C 1
ATOM 2090 O O . ASP A 1 261 ? 39.994 -32.086 -16.957 1.00 38.25 261 ASP A O 1
ATOM 2094 N N . SER A 1 262 ? 40.725 -33.312 -15.189 1.00 40.78 262 SER A N 1
ATOM 2095 C CA . SER A 1 262 ? 41.338 -32.303 -14.294 1.00 40.78 262 SER A CA 1
ATOM 2096 C C . SER A 1 262 ? 40.391 -31.530 -13.355 1.00 40.78 262 SER A C 1
ATOM 2098 O O . SER A 1 262 ? 39.648 -30.645 -13.762 1.00 40.78 262 SER A O 1
ATOM 2100 N N . GLU A 1 263 ? 40.229 -31.952 -12.096 1.00 39.56 263 GLU A N 1
ATOM 2101 C CA . GLU A 1 263 ? 41.150 -31.863 -10.936 1.00 39.56 263 GLU A CA 1
ATOM 2102 C C . GLU A 1 263 ? 41.168 -30.496 -10.218 1.00 39.56 263 GLU A C 1
ATOM 2104 O O . GLU A 1 263 ? 41.634 -29.480 -10.719 1.00 39.56 263 GLU A O 1
ATOM 2109 N N . ASP A 1 264 ? 40.675 -30.552 -8.979 1.00 40.81 264 ASP A N 1
ATOM 2110 C CA . ASP A 1 264 ? 41.314 -30.055 -7.756 1.00 40.81 264 ASP A CA 1
ATOM 2111 C C . ASP A 1 264 ? 41.803 -28.593 -7.684 1.00 40.81 264 ASP A C 1
ATOM 2113 O O . ASP A 1 264 ? 42.961 -28.260 -7.926 1.00 40.81 264 ASP A O 1
ATOM 2117 N N . LEU A 1 265 ? 40.927 -27.721 -7.176 1.00 40.12 265 LEU A N 1
ATOM 2118 C CA . LEU A 1 265 ? 41.318 -26.471 -6.519 1.00 40.12 265 LEU A CA 1
ATOM 2119 C C . LEU A 1 265 ? 40.520 -26.300 -5.224 1.00 40.12 265 LEU A C 1
ATOM 2121 O O . LEU A 1 265 ? 39.685 -25.408 -5.083 1.00 40.12 265 LEU A O 1
ATOM 2125 N N . SER A 1 266 ? 40.792 -27.180 -4.259 1.00 42.22 266 SER A N 1
ATOM 2126 C CA . SER A 1 266 ? 40.226 -27.124 -2.910 1.00 42.22 266 SER A CA 1
ATOM 2127 C C . SER A 1 266 ? 41.275 -26.864 -1.828 1.00 42.22 266 SER A C 1
ATOM 2129 O O . SER A 1 266 ? 41.187 -27.397 -0.732 1.00 42.22 266 SER A O 1
ATOM 2131 N N . GLU A 1 267 ? 42.273 -26.008 -2.066 1.00 39.75 267 GLU A N 1
ATOM 2132 C CA . GLU A 1 267 ? 43.201 -25.655 -0.986 1.00 39.75 267 GLU A CA 1
ATOM 2133 C C . GLU A 1 267 ? 43.911 -24.317 -1.219 1.00 39.75 267 GLU A C 1
ATOM 2135 O O . GLU A 1 267 ? 44.930 -24.252 -1.900 1.00 39.75 267 GLU A O 1
ATOM 2140 N N . LYS A 1 268 ? 43.367 -23.228 -0.653 1.00 39.44 268 LYS A N 1
ATOM 2141 C CA . LYS A 1 268 ? 44.097 -22.025 -0.189 1.00 39.44 268 LYS A CA 1
ATOM 2142 C C . LYS A 1 268 ? 43.094 -20.958 0.240 1.00 39.44 268 LYS A C 1
ATOM 2144 O O . LYS A 1 268 ? 42.548 -20.257 -0.596 1.00 39.44 268 LYS A O 1
ATOM 2149 N N . LEU A 1 269 ? 42.887 -20.833 1.551 1.00 36.69 269 LEU A N 1
ATOM 2150 C CA . LEU A 1 269 ? 42.843 -19.569 2.315 1.00 36.69 269 LEU A CA 1
ATOM 2151 C C . LEU A 1 269 ? 42.331 -19.857 3.736 1.00 36.69 269 LEU A C 1
ATOM 2153 O O . LEU A 1 269 ? 41.312 -19.368 4.204 1.00 36.69 269 LEU A O 1
ATOM 2157 N N . SER A 1 270 ? 43.091 -20.681 4.451 1.00 38.59 270 SER A N 1
ATOM 2158 C CA . SER A 1 270 ? 43.026 -20.806 5.904 1.00 38.59 270 SER A CA 1
ATOM 2159 C C . SER A 1 270 ? 44.453 -20.740 6.419 1.00 38.59 270 SER A C 1
ATOM 2161 O O . SER A 1 270 ? 45.144 -21.751 6.403 1.00 38.59 270 SER A O 1
ATOM 2163 N N . ARG A 1 271 ? 44.915 -19.536 6.794 1.00 36.97 271 ARG A N 1
ATOM 2164 C CA . ARG A 1 271 ? 46.006 -19.254 7.757 1.00 36.97 271 ARG A CA 1
ATOM 2165 C C . ARG A 1 271 ? 46.451 -17.789 7.645 1.00 36.97 271 ARG A C 1
ATOM 2167 O O . ARG A 1 271 ? 47.337 -17.458 6.867 1.00 36.97 271 ARG A O 1
ATOM 2174 N N . LYS A 1 272 ? 45.947 -16.935 8.538 1.00 43.16 272 LYS A N 1
ATOM 2175 C CA . LYS A 1 272 ? 46.820 -15.967 9.220 1.00 43.16 272 LYS A CA 1
ATOM 2176 C C . LYS A 1 272 ? 46.327 -15.751 10.646 1.00 43.16 272 LYS A C 1
ATOM 2178 O O . LYS A 1 272 ? 45.388 -15.016 10.919 1.00 43.16 272 LYS A O 1
ATOM 2183 N N . ARG A 1 273 ? 46.959 -16.509 11.537 1.00 35.75 273 ARG A N 1
ATOM 2184 C CA . ARG A 1 273 ? 46.810 -16.504 12.989 1.00 35.75 273 ARG A CA 1
ATOM 2185 C C . ARG A 1 273 ? 47.774 -15.452 13.567 1.00 35.75 273 ARG A C 1
ATOM 2187 O O . ARG A 1 273 ? 48.939 -15.435 13.185 1.00 35.75 273 ARG A O 1
ATOM 2194 N N . THR A 1 274 ? 47.275 -14.675 14.530 1.00 35.56 274 THR A N 1
ATOM 2195 C CA . THR A 1 274 ? 47.920 -14.273 15.805 1.00 35.56 274 THR A CA 1
ATOM 2196 C C . THR A 1 274 ? 49.257 -13.521 15.832 1.00 35.56 274 THR A C 1
ATOM 2198 O O . THR A 1 274 ? 50.299 -14.090 15.519 1.00 35.56 274 THR A O 1
ATOM 2201 N N . ARG A 1 275 ? 49.214 -12.322 16.434 1.00 34.31 275 ARG A N 1
ATOM 2202 C CA . ARG A 1 275 ? 50.015 -11.763 17.563 1.00 34.31 275 ARG A CA 1
ATOM 2203 C C . ARG A 1 275 ? 49.795 -10.235 17.513 1.00 34.31 275 ARG A C 1
ATOM 2205 O O . ARG A 1 275 ? 49.782 -9.695 16.419 1.00 34.31 275 ARG A O 1
ATOM 2212 N N . SER A 1 276 ? 49.525 -9.494 18.584 1.00 35.94 276 SER A N 1
ATOM 2213 C CA . SER A 1 276 ? 50.093 -9.550 19.932 1.00 35.94 276 SER A CA 1
ATOM 2214 C C . SER A 1 276 ? 49.164 -8.934 20.990 1.00 35.94 276 SER A C 1
ATOM 2216 O O . SER A 1 276 ? 48.352 -8.057 20.709 1.00 35.94 276 SER A O 1
ATOM 2218 N N . ASN A 1 277 ? 49.338 -9.453 22.201 1.00 34.66 277 ASN A N 1
ATOM 2219 C CA . ASN A 1 277 ? 48.753 -9.078 23.480 1.00 34.66 277 ASN A CA 1
ATOM 2220 C C . ASN A 1 277 ? 49.464 -7.840 24.073 1.00 34.66 277 ASN A C 1
ATOM 2222 O O . ASN A 1 277 ? 50.578 -7.538 23.655 1.00 34.66 277 ASN A O 1
ATOM 2226 N N . GLU A 1 278 ? 48.851 -7.275 25.121 1.00 33.78 278 GLU A N 1
ATOM 2227 C CA . GLU A 1 278 ? 49.470 -6.549 26.257 1.00 33.78 278 GLU A CA 1
ATOM 2228 C C . GLU A 1 278 ? 49.954 -5.096 26.082 1.00 33.78 278 GLU A C 1
ATOM 2230 O O . GLU A 1 278 ? 51.000 -4.835 25.512 1.00 33.78 278 GLU A O 1
ATOM 2235 N N . GLU A 1 279 ? 49.224 -4.153 26.698 1.00 36.69 279 GLU A N 1
ATOM 2236 C CA . GLU A 1 279 ? 49.645 -3.428 27.923 1.00 36.69 279 GLU A CA 1
ATOM 2237 C C . GLU A 1 279 ? 48.486 -2.518 28.390 1.00 36.69 279 GLU A C 1
ATOM 2239 O O . GLU A 1 279 ? 48.030 -1.636 27.674 1.00 36.69 279 GLU A O 1
ATOM 2244 N N . SER A 1 280 ? 47.755 -2.875 29.447 1.00 35.97 280 SER A N 1
ATOM 2245 C CA . SER A 1 280 ? 48.036 -2.640 30.873 1.00 35.97 280 SER A CA 1
ATOM 2246 C C . SER A 1 280 ? 47.776 -1.200 31.357 1.00 35.97 280 SER A C 1
ATOM 2248 O O . SER A 1 280 ? 48.580 -0.289 31.20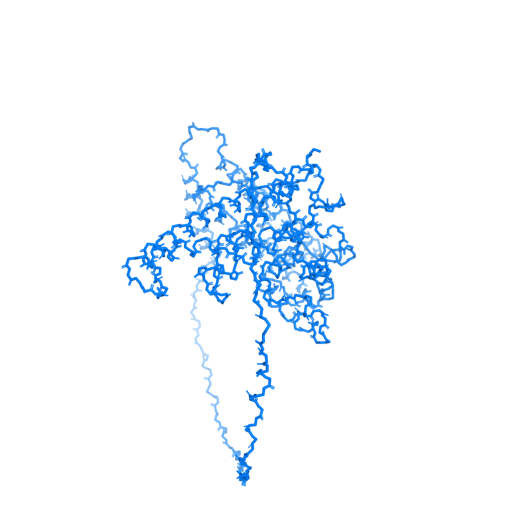2 1.00 35.97 280 SER A O 1
ATOM 2250 N N . SER A 1 281 ? 46.624 -1.059 32.020 1.00 39.41 281 SER A N 1
ATOM 2251 C CA . SER A 1 281 ? 46.477 -0.501 33.371 1.00 39.41 281 SER A CA 1
ATOM 2252 C C . SER A 1 281 ? 47.210 0.800 33.716 1.00 39.41 281 SER A C 1
ATOM 2254 O O . SER A 1 281 ? 48.373 0.756 34.104 1.00 39.41 281 SER A O 1
ATOM 2256 N N . ARG A 1 282 ? 46.475 1.918 33.846 1.00 39.06 282 ARG A N 1
ATOM 2257 C CA . ARG A 1 282 ? 46.720 2.874 34.945 1.00 39.06 282 ARG A CA 1
ATOM 2258 C C . ARG A 1 282 ? 45.436 3.444 35.543 1.00 39.06 282 ARG A C 1
ATOM 2260 O O . ARG A 1 282 ? 44.669 4.167 34.920 1.00 39.06 282 ARG A O 1
ATOM 2267 N N . GLN A 1 283 ? 45.290 3.085 36.809 1.00 38.53 283 GLN A N 1
ATOM 2268 C CA . GLN A 1 283 ? 44.366 3.534 37.831 1.00 38.53 283 GLN A CA 1
ATOM 2269 C C . GLN A 1 283 ? 44.944 4.754 38.563 1.00 38.53 283 GLN A C 1
ATOM 2271 O O . GLN A 1 283 ? 46.042 4.647 39.095 1.00 38.53 283 GLN A O 1
ATOM 2276 N N . THR A 1 284 ? 44.177 5.838 38.698 1.00 37.28 284 THR A N 1
ATOM 2277 C CA . THR A 1 284 ? 44.223 6.811 39.821 1.00 37.28 284 THR A CA 1
ATOM 2278 C C . THR A 1 284 ? 42.898 7.581 39.782 1.00 37.28 284 THR A C 1
ATOM 2280 O O . THR A 1 284 ? 42.624 8.237 38.786 1.00 37.28 284 THR A O 1
ATOM 2283 N N . ARG A 1 285 ? 41.924 7.372 40.677 1.00 39.16 285 ARG A N 1
ATOM 2284 C CA . ARG A 1 285 ? 41.832 7.843 42.078 1.00 39.16 285 ARG A CA 1
ATOM 2285 C C . ARG A 1 285 ? 42.217 9.317 42.269 1.00 39.16 285 ARG A C 1
ATOM 2287 O O . ARG A 1 285 ? 43.392 9.637 42.132 1.00 39.16 285 ARG A O 1
ATOM 2294 N N . ARG A 1 286 ? 41.215 10.120 42.661 1.00 37.62 286 ARG A N 1
ATOM 2295 C CA . ARG A 1 286 ? 41.185 11.376 43.457 1.00 37.62 286 ARG A CA 1
ATOM 2296 C C . ARG A 1 286 ? 40.082 12.280 42.891 1.00 37.62 286 ARG A C 1
ATOM 2298 O O . ARG A 1 286 ? 39.893 12.293 41.686 1.00 37.62 286 ARG A O 1
ATOM 2305 N N . ASP A 1 287 ? 39.348 13.104 43.619 1.00 36.19 287 ASP A N 1
ATOM 2306 C CA . ASP A 1 287 ? 39.058 13.288 45.039 1.00 36.19 287 ASP A CA 1
ATOM 2307 C C . ASP A 1 287 ? 37.854 14.246 45.069 1.00 36.19 287 ASP A C 1
ATOM 2309 O O . ASP A 1 287 ? 37.669 15.080 44.181 1.00 36.19 287 ASP A O 1
ATOM 2313 N N . SER A 1 288 ? 37.042 14.107 46.104 1.00 44.88 288 SER A N 1
ATOM 2314 C CA . SER A 1 288 ? 35.918 14.955 46.485 1.00 44.88 288 SER A CA 1
ATOM 2315 C C . SER A 1 288 ? 36.291 16.442 46.594 1.00 44.88 288 SER A C 1
ATOM 2317 O O . SER A 1 288 ? 37.299 16.776 47.218 1.00 44.88 288 SER A O 1
ATOM 2319 N N . ARG A 1 289 ? 35.420 17.351 46.130 1.00 38.22 289 ARG A N 1
ATOM 2320 C CA . ARG A 1 289 ? 35.337 18.707 46.701 1.00 38.22 289 ARG A CA 1
ATOM 2321 C C . ARG A 1 289 ? 33.945 19.327 46.555 1.00 38.22 289 ARG A C 1
ATOM 2323 O O . ARG A 1 289 ? 33.519 19.729 45.480 1.00 38.22 289 ARG A O 1
ATOM 2330 N N . THR A 1 290 ? 33.262 19.370 47.691 1.00 41.72 290 THR A N 1
ATOM 2331 C CA . THR A 1 290 ? 32.212 20.315 48.080 1.00 41.72 290 THR A CA 1
ATOM 2332 C C . THR A 1 290 ? 32.715 21.757 48.029 1.00 41.72 290 THR A C 1
ATOM 2334 O O . THR A 1 290 ? 33.819 22.010 48.499 1.00 41.72 290 THR A O 1
ATOM 2337 N N . GLU A 1 291 ? 31.886 22.668 47.509 1.00 34.41 291 GLU A N 1
ATOM 2338 C CA . GLU A 1 291 ? 31.528 24.001 48.046 1.00 34.41 291 GLU A CA 1
ATOM 2339 C C . GLU A 1 291 ? 30.969 24.893 46.924 1.00 34.41 291 GLU A C 1
ATOM 2341 O O . GLU A 1 291 ? 31.496 24.905 45.815 1.00 34.41 291 GLU A O 1
ATOM 2346 N N . GLY A 1 292 ? 29.906 25.656 47.211 1.00 34.84 292 GLY A N 1
ATOM 2347 C CA . GLY A 1 292 ? 29.442 26.706 46.298 1.00 34.84 292 GLY A CA 1
ATOM 2348 C C . GLY A 1 292 ? 27.961 27.065 46.379 1.00 34.84 292 GLY A C 1
ATOM 2349 O O . GLY A 1 292 ? 27.264 27.022 45.372 1.00 34.84 292 GLY A O 1
ATOM 2350 N N . PHE A 1 293 ? 27.474 27.436 47.565 1.00 41.66 293 PHE A N 1
ATOM 2351 C CA . PHE A 1 293 ? 26.240 28.212 47.714 1.00 41.66 293 PHE A CA 1
ATOM 2352 C C . PHE A 1 293 ? 26.391 29.559 46.982 1.00 41.66 293 PHE A C 1
ATOM 2354 O O . PHE A 1 293 ? 27.240 30.358 47.369 1.00 41.66 293 PHE A O 1
ATOM 2361 N N . GLN A 1 294 ? 25.544 29.847 45.988 1.00 37.72 294 GLN A N 1
ATOM 2362 C CA . GLN A 1 294 ? 25.285 31.216 45.525 1.00 37.72 294 GLN A CA 1
ATOM 2363 C C . GLN A 1 294 ? 23.787 31.426 45.246 1.00 37.72 294 GLN A C 1
ATOM 2365 O O . GLN A 1 294 ? 23.227 30.986 44.249 1.00 37.72 294 GLN A O 1
ATOM 2370 N N . SER A 1 295 ? 23.152 32.066 46.227 1.00 35.53 295 SER A N 1
ATOM 2371 C CA . SER A 1 295 ? 22.231 33.205 46.124 1.00 35.53 295 SER A CA 1
ATOM 2372 C C . SER A 1 295 ? 21.292 33.304 44.910 1.00 35.53 295 SER A C 1
ATOM 2374 O O . SER A 1 295 ? 21.667 33.765 43.836 1.00 35.53 295 SER A O 1
ATOM 2376 N N . ARG A 1 296 ? 20.004 33.015 45.152 1.00 37.38 296 ARG A N 1
ATOM 2377 C CA . ARG A 1 296 ? 18.863 33.483 44.343 1.00 37.38 296 ARG A CA 1
ATOM 2378 C C . ARG A 1 296 ? 18.672 34.999 44.520 1.00 37.38 296 ARG A C 1
ATOM 2380 O O . ARG A 1 296 ? 18.547 35.428 45.667 1.00 37.38 296 ARG A O 1
ATOM 2387 N N . PRO A 1 297 ? 18.554 35.795 43.443 1.00 36.81 297 PRO A N 1
ATOM 2388 C CA . PRO A 1 297 ? 18.102 37.170 43.552 1.00 36.81 297 PRO A CA 1
ATOM 2389 C C . PRO A 1 297 ? 16.571 37.266 43.587 1.00 36.81 297 PRO A C 1
ATOM 2391 O O . PRO A 1 297 ? 15.838 36.512 42.945 1.00 36.81 297 PRO A O 1
ATOM 2394 N N . SER A 1 298 ? 16.132 38.219 44.395 1.00 34.03 298 SER A N 1
ATOM 2395 C CA . SER A 1 298 ? 14.769 38.590 44.747 1.00 34.03 298 SER A CA 1
ATOM 2396 C C . SER A 1 298 ? 13.953 39.084 43.548 1.00 34.03 298 SER A C 1
ATOM 2398 O O . SER A 1 298 ? 14.423 39.895 42.755 1.00 34.03 298 SER A O 1
ATOM 2400 N N . ILE A 1 299 ? 12.698 38.638 43.464 1.00 35.41 299 ILE A N 1
ATOM 2401 C CA . ILE A 1 299 ? 11.685 39.140 42.525 1.00 35.41 299 ILE A CA 1
ATOM 2402 C C . ILE A 1 299 ? 11.135 40.471 43.067 1.00 35.41 299 ILE A C 1
ATOM 2404 O O . ILE A 1 299 ? 10.627 40.482 44.192 1.00 35.41 299 ILE A O 1
ATOM 2408 N N . PRO A 1 300 ? 11.180 41.582 42.311 1.00 35.47 300 PRO A N 1
ATOM 2409 C CA . PRO A 1 300 ? 10.497 42.808 42.697 1.00 35.47 300 PRO A CA 1
ATOM 2410 C C . PRO A 1 300 ? 9.002 42.732 42.347 1.00 35.47 300 PRO A C 1
ATOM 2412 O O . PRO A 1 300 ? 8.618 42.425 41.220 1.00 35.47 300 PRO A O 1
ATOM 2415 N N . GLN A 1 301 ? 8.155 43.045 43.328 1.00 36.72 301 GLN A N 1
ATOM 2416 C CA . GLN A 1 301 ? 6.732 43.338 43.150 1.00 36.72 301 GLN A CA 1
ATOM 2417 C C . GLN A 1 301 ? 6.527 44.847 42.945 1.00 36.72 301 GLN A C 1
ATOM 2419 O O . GLN A 1 301 ? 6.959 45.613 43.805 1.00 36.72 301 GLN A O 1
ATOM 2424 N N . ASN A 1 302 ? 5.847 45.248 41.857 1.00 32.66 302 ASN A N 1
ATOM 2425 C CA . ASN A 1 302 ? 4.864 46.358 41.725 1.00 32.66 302 ASN A CA 1
ATOM 2426 C C . ASN A 1 302 ? 4.676 46.769 40.240 1.00 32.66 302 ASN A C 1
ATOM 2428 O O . ASN A 1 302 ? 5.545 46.469 39.430 1.00 32.66 302 ASN A O 1
ATOM 2432 N N . PRO A 1 303 ? 3.665 47.584 39.861 1.00 42.09 303 PRO A N 1
ATOM 2433 C CA . PRO A 1 303 ? 2.224 47.481 40.107 1.00 42.09 303 PRO A CA 1
ATOM 2434 C C . PRO A 1 303 ? 1.393 47.642 38.799 1.00 42.09 303 PRO A C 1
ATOM 2436 O O . PRO A 1 303 ? 1.868 48.125 37.779 1.00 42.09 303 PRO A O 1
ATOM 2439 N N . LYS A 1 304 ? 0.107 47.272 38.866 1.00 43.44 304 LYS A N 1
ATOM 2440 C CA . LYS A 1 304 ? -1.045 47.786 38.084 1.00 43.44 304 LYS A CA 1
ATOM 2441 C C . LYS A 1 304 ? -0.750 48.489 36.737 1.00 43.44 304 LYS A C 1
ATOM 2443 O O . LYS A 1 304 ? -0.647 49.711 36.681 1.00 43.44 304 LYS A O 1
ATOM 2448 N N . THR A 1 305 ? -0.834 47.747 35.634 1.00 34.59 305 THR A N 1
ATOM 2449 C CA . THR A 1 305 ? -1.250 48.298 34.333 1.00 34.59 305 THR A CA 1
ATOM 2450 C C . THR A 1 305 ? -2.490 47.545 33.860 1.00 34.59 305 THR A C 1
ATOM 2452 O O . THR A 1 305 ? -2.477 46.339 33.635 1.00 34.59 305 THR A O 1
ATOM 2455 N N . GLY A 1 306 ? -3.614 48.258 33.800 1.00 36.09 306 GLY A N 1
ATOM 2456 C CA . GLY A 1 306 ? -4.867 47.739 33.270 1.00 36.09 306 GLY A CA 1
ATOM 2457 C C . GLY A 1 306 ? -4.801 47.669 31.751 1.00 36.09 306 GLY A C 1
ATOM 2458 O O . GLY A 1 306 ? -5.192 48.617 31.079 1.00 36.09 306 GLY A O 1
ATOM 2459 N N . PHE A 1 307 ? -4.322 46.549 31.216 1.00 30.36 307 PHE A N 1
ATOM 2460 C CA . PHE A 1 307 ? -4.544 46.176 29.823 1.00 30.36 307 PHE A CA 1
ATOM 2461 C C . PHE A 1 307 ? -5.841 45.365 29.750 1.00 30.36 307 PHE A C 1
ATOM 2463 O O . PHE A 1 307 ? -5.917 44.239 30.241 1.00 30.36 307 PHE A O 1
ATOM 2470 N N . ARG A 1 308 ? -6.890 45.952 29.162 1.00 32.88 308 ARG A N 1
ATOM 2471 C CA . ARG A 1 308 ? -8.071 45.192 28.743 1.00 32.88 308 ARG A CA 1
ATOM 2472 C C . ARG A 1 308 ? -7.641 44.288 27.590 1.00 32.88 308 ARG A C 1
ATOM 2474 O O . ARG A 1 308 ? -7.444 44.770 26.480 1.00 32.88 308 ARG A O 1
ATOM 2481 N N . PHE A 1 309 ? -7.481 42.997 27.865 1.00 30.23 309 PHE A N 1
ATOM 2482 C CA . PHE A 1 309 ? -7.417 41.982 26.821 1.00 30.23 309 PHE A CA 1
ATOM 2483 C C . PHE A 1 309 ? -8.747 42.001 26.066 1.00 30.23 309 PHE A C 1
ATOM 2485 O O . PHE A 1 309 ? -9.803 41.759 26.651 1.00 30.23 309 PHE A O 1
ATOM 2492 N N . SER A 1 310 ? -8.703 42.334 24.779 1.00 40.72 310 SER A N 1
ATOM 2493 C CA . SER A 1 310 ? -9.770 41.969 23.853 1.00 40.72 310 SER A CA 1
ATOM 2494 C C . SER A 1 310 ? -9.916 40.447 23.883 1.00 40.72 310 SER A C 1
ATOM 2496 O O . SER A 1 310 ? -8.909 39.739 23.860 1.00 40.72 310 SER A O 1
ATOM 2498 N N . ASP A 1 311 ? -11.152 39.961 23.984 1.00 41.91 311 ASP A N 1
ATOM 2499 C CA . ASP A 1 311 ? -11.471 38.536 24.054 1.00 41.91 311 ASP A CA 1
ATOM 2500 C C . ASP A 1 311 ? -10.860 37.795 22.841 1.00 41.91 311 ASP A C 1
ATOM 2502 O O . ASP A 1 311 ? -11.217 38.111 21.698 1.00 41.91 311 ASP A O 1
ATOM 2506 N N . PRO A 1 312 ? -9.928 36.841 23.047 1.00 39.50 312 PRO A N 1
ATOM 2507 C CA . PRO A 1 312 ? -9.318 36.066 21.967 1.00 39.50 312 PRO A CA 1
ATOM 2508 C C . PRO A 1 312 ? -10.352 35.350 21.092 1.00 39.50 312 PRO A C 1
ATOM 2510 O O . PRO A 1 312 ? -10.104 35.159 19.904 1.00 39.50 312 PRO A O 1
ATOM 2513 N N . LEU A 1 313 ? -11.527 35.017 21.642 1.00 39.47 313 LEU A N 1
ATOM 2514 C CA . LEU A 1 313 ? -12.632 34.414 20.893 1.00 39.47 313 LEU A CA 1
ATOM 2515 C C . LEU A 1 313 ? -13.274 35.397 19.906 1.00 39.47 313 LEU A C 1
ATOM 2517 O O . LEU A 1 313 ? -13.639 34.993 18.808 1.00 39.47 313 LEU A O 1
ATOM 2521 N N . GLN A 1 314 ? -13.337 36.688 20.239 1.00 43.88 314 GLN A N 1
ATOM 2522 C CA . GLN A 1 314 ? -13.951 37.717 19.392 1.00 43.88 314 GLN A CA 1
ATOM 2523 C C . GLN A 1 314 ? -13.043 38.109 18.213 1.00 43.88 314 GLN A C 1
ATOM 2525 O O . GLN A 1 314 ? -13.514 38.321 17.096 1.00 43.88 314 GLN A O 1
ATOM 2530 N N . VAL A 1 315 ? -11.724 38.184 18.440 1.00 44.06 315 VAL A N 1
ATOM 2531 C CA . VAL A 1 315 ? -10.731 38.432 17.374 1.00 44.06 315 VAL A CA 1
ATOM 2532 C C . VAL A 1 315 ? -10.637 37.225 16.430 1.00 44.06 315 VAL A C 1
ATOM 2534 O O . VAL A 1 315 ? -10.463 37.393 15.226 1.00 44.06 315 VAL A O 1
ATOM 2537 N N . PHE A 1 316 ? -10.828 36.014 16.959 1.00 41.97 316 PHE A N 1
ATOM 2538 C CA . PHE A 1 316 ? -10.819 34.764 16.203 1.00 41.97 316 PHE A CA 1
ATOM 2539 C C . PHE A 1 316 ? -12.128 34.506 15.430 1.00 41.97 316 PHE A C 1
ATOM 2541 O O . PHE A 1 316 ? -12.062 34.089 14.276 1.00 41.97 316 PHE A O 1
ATOM 2548 N N . GLN A 1 317 ? -13.301 34.841 15.988 1.00 47.62 317 GLN A N 1
ATOM 2549 C CA . GLN A 1 317 ? -14.589 34.810 15.270 1.00 47.62 317 GLN A CA 1
ATOM 2550 C C . GLN A 1 317 ? -14.577 35.728 14.042 1.00 47.62 317 GLN A C 1
ATOM 2552 O O . GLN A 1 317 ? -14.934 35.301 12.948 1.00 47.62 317 GLN A O 1
ATOM 2557 N N . ASN A 1 318 ? -14.046 36.946 14.186 1.00 45.78 318 ASN A N 1
ATOM 2558 C CA . ASN A 1 318 ? -13.945 37.898 13.077 1.00 45.78 318 ASN A CA 1
ATOM 2559 C C . ASN A 1 318 ? -12.962 37.451 11.974 1.00 45.78 318 ASN A C 1
ATOM 2561 O O . ASN A 1 318 ? -13.125 37.836 10.815 1.00 45.78 318 ASN A O 1
ATOM 2565 N N . PHE A 1 319 ? -11.953 36.640 12.315 1.00 43.88 319 PHE A N 1
ATOM 2566 C CA . PHE A 1 319 ? -11.010 36.050 11.357 1.00 43.88 319 PHE A CA 1
ATOM 2567 C C . PHE A 1 319 ? -11.612 34.833 10.624 1.00 43.88 319 PHE A C 1
ATOM 2569 O O . PHE A 1 319 ? -11.380 34.645 9.430 1.00 43.88 319 PHE A O 1
ATOM 2576 N N . ILE A 1 320 ? -12.442 34.039 11.312 1.00 47.22 320 ILE A N 1
ATOM 2577 C CA . ILE A 1 320 ? -13.136 32.870 10.746 1.00 47.22 320 ILE A CA 1
ATOM 2578 C C . ILE A 1 320 ? -14.291 33.265 9.815 1.00 47.22 320 ILE A C 1
ATOM 2580 O O . ILE A 1 320 ? -14.460 32.649 8.763 1.00 47.22 320 ILE A O 1
ATOM 2584 N N . GLU A 1 321 ? -15.076 34.286 10.158 1.00 53.47 321 GLU A N 1
ATOM 2585 C CA . GLU A 1 321 ? -16.278 34.629 9.386 1.00 53.47 321 GLU A CA 1
ATOM 2586 C C . GLU A 1 321 ? -15.966 35.348 8.067 1.00 53.47 321 GLU A C 1
ATOM 2588 O O . GLU A 1 321 ? -16.663 35.143 7.074 1.00 53.47 321 GLU A O 1
ATOM 2593 N N . LYS A 1 322 ? -14.906 36.164 8.009 1.00 46.97 322 LYS A N 1
ATOM 2594 C CA . LYS A 1 322 ? -14.740 37.115 6.899 1.00 46.97 322 LYS A CA 1
ATOM 2595 C C . LYS A 1 322 ? -13.823 36.641 5.771 1.00 46.97 322 LYS A C 1
ATOM 2597 O O . LYS A 1 322 ? -14.104 36.909 4.611 1.00 46.97 322 LYS A O 1
ATOM 2602 N N . GLU A 1 323 ? -12.742 35.923 6.077 1.00 41.03 323 GLU A N 1
ATOM 2603 C CA . GLU A 1 323 ? -11.706 35.629 5.071 1.00 41.03 323 GLU A CA 1
ATOM 2604 C C . GLU A 1 323 ? -11.870 34.246 4.415 1.00 41.03 323 GLU A C 1
ATOM 2606 O O . GLU A 1 323 ? -11.429 34.025 3.287 1.00 41.03 323 GLU A O 1
ATOM 2611 N N . THR A 1 324 ? -12.554 33.301 5.073 1.00 55.34 324 THR A N 1
ATOM 2612 C CA . THR A 1 324 ? -12.661 31.909 4.591 1.00 55.34 324 THR A CA 1
ATOM 2613 C C . THR A 1 324 ? -14.018 31.546 3.999 1.00 55.34 324 THR A C 1
ATOM 2615 O O . THR A 1 324 ? -14.036 30.816 3.007 1.00 55.34 324 THR A O 1
ATOM 2618 N N . GLN A 1 325 ? -15.139 32.061 4.520 1.00 56.28 325 GLN A N 1
ATOM 2619 C CA . GLN A 1 325 ? -16.454 31.820 3.909 1.00 56.28 325 GLN A CA 1
ATOM 2620 C C . GLN A 1 325 ? -16.569 32.491 2.540 1.00 56.28 325 GLN A C 1
ATOM 2622 O O . GLN A 1 325 ? -16.964 31.827 1.586 1.00 56.28 325 GLN A O 1
ATOM 2627 N N . GLU A 1 326 ? -16.157 33.755 2.401 1.00 53.56 326 GLU A N 1
ATOM 2628 C CA . GLU A 1 326 ? -16.208 34.444 1.106 1.00 53.56 326 GLU A CA 1
ATOM 2629 C C . GLU A 1 326 ? -15.246 33.823 0.092 1.00 53.56 326 GLU A C 1
ATOM 2631 O O . GLU A 1 326 ? -15.646 33.587 -1.042 1.00 53.56 326 GLU A O 1
ATOM 2636 N N . THR A 1 327 ? -14.028 33.447 0.494 1.00 51.31 327 THR A N 1
ATOM 2637 C CA . THR A 1 327 ? -13.049 32.826 -0.415 1.00 51.31 327 THR A CA 1
ATOM 2638 C C . THR A 1 327 ? -13.486 31.432 -0.878 1.00 51.31 327 THR A C 1
ATOM 2640 O O . THR A 1 327 ? -13.372 31.114 -2.063 1.00 51.31 327 THR A O 1
ATOM 2643 N N . LEU A 1 328 ? -14.037 30.599 0.016 1.00 53.47 328 LEU A N 1
ATOM 2644 C CA . LEU A 1 328 ? -14.565 29.278 -0.347 1.00 53.47 328 LEU A CA 1
ATOM 2645 C C . LEU A 1 328 ? -15.847 29.395 -1.178 1.00 53.47 328 LEU A C 1
ATOM 2647 O O . LEU A 1 328 ? -15.969 28.716 -2.193 1.00 53.47 328 LEU A O 1
ATOM 2651 N N . LEU A 1 329 ? -16.780 30.278 -0.814 1.00 57.06 329 LEU A N 1
ATOM 2652 C CA . LEU A 1 329 ? -18.020 30.485 -1.570 1.00 57.06 329 LEU A CA 1
ATOM 2653 C C . LEU A 1 329 ? -17.775 31.155 -2.928 1.00 57.06 329 LEU A C 1
ATOM 2655 O O . LEU A 1 329 ? -18.480 30.845 -3.886 1.00 57.06 329 LEU A O 1
ATOM 2659 N N . HIS A 1 330 ? -16.764 32.021 -3.043 1.00 59.03 330 HIS A N 1
ATOM 2660 C CA . HIS A 1 330 ? -16.337 32.629 -4.303 1.00 59.03 330 HIS A CA 1
ATOM 2661 C C . HIS A 1 330 ? -15.723 31.584 -5.241 1.00 59.03 330 HIS A C 1
ATOM 2663 O O . HIS A 1 330 ? -16.140 31.483 -6.393 1.00 59.03 330 HIS A O 1
ATOM 2669 N N . PHE A 1 331 ? -14.825 30.729 -4.736 1.00 51.56 331 PHE A N 1
ATOM 2670 C CA . PHE A 1 331 ? -14.277 29.594 -5.496 1.00 51.56 331 PHE A CA 1
ATOM 2671 C C . PHE A 1 331 ? -15.374 28.609 -5.948 1.00 51.56 331 PHE A C 1
ATOM 2673 O O . PHE A 1 331 ? -15.248 27.919 -6.958 1.00 51.56 331 PHE A O 1
ATOM 2680 N N . LEU A 1 332 ? -16.488 28.566 -5.211 1.00 54.56 332 LEU A N 1
ATOM 2681 C CA . LEU A 1 332 ? -17.659 27.745 -5.499 1.00 54.56 332 LEU A CA 1
ATOM 2682 C C . LEU A 1 332 ? -18.721 28.435 -6.381 1.00 54.56 332 LEU A C 1
ATOM 2684 O O . LEU A 1 332 ? -19.684 27.757 -6.738 1.00 54.56 332 LEU A O 1
ATOM 2688 N N . ARG A 1 333 ? -18.591 29.724 -6.737 1.00 58.38 333 ARG A N 1
ATOM 2689 C CA . ARG A 1 333 ? -19.597 30.500 -7.504 1.00 58.38 333 ARG A CA 1
ATOM 2690 C C . ARG A 1 333 ? -19.353 30.574 -9.017 1.00 58.38 333 ARG A C 1
ATOM 2692 O O . ARG A 1 333 ? -20.225 31.069 -9.731 1.00 58.38 333 ARG A O 1
ATOM 2699 N N . GLU A 1 334 ? -18.223 30.089 -9.528 1.00 51.97 334 GLU A N 1
ATOM 2700 C CA . GLU A 1 334 ? -17.974 30.059 -10.978 1.00 51.97 334 GLU A CA 1
ATOM 2701 C C . GLU A 1 334 ? -18.940 29.094 -11.700 1.00 51.97 334 GLU A C 1
ATOM 2703 O O . GLU A 1 334 ? -19.175 27.972 -11.244 1.00 51.97 334 GLU A O 1
ATOM 2708 N N . LYS A 1 335 ? -19.561 29.574 -12.792 1.00 41.41 335 LYS A N 1
ATOM 2709 C CA . LYS A 1 335 ? -20.763 28.991 -13.426 1.00 41.41 335 LYS A CA 1
ATOM 2710 C C . LYS A 1 335 ? -20.534 27.611 -14.081 1.00 41.41 335 LYS A C 1
ATOM 2712 O O . LYS A 1 335 ? -19.471 27.393 -14.657 1.00 41.41 335 LYS A O 1
ATOM 2717 N N . PRO A 1 336 ? -21.556 26.726 -14.099 1.00 46.94 336 PRO A N 1
ATOM 2718 C CA . PRO A 1 336 ? -21.468 25.380 -14.660 1.00 46.94 336 PRO A CA 1
ATOM 2719 C C . PRO A 1 336 ? -21.996 25.307 -16.104 1.00 46.94 336 PRO A C 1
ATOM 2721 O O . PRO A 1 336 ? -23.006 25.925 -16.439 1.00 46.94 336 PRO A O 1
ATOM 2724 N N . THR A 1 337 ? -21.370 24.481 -16.943 1.00 38.81 337 THR A N 1
ATOM 2725 C CA . THR A 1 337 ? -21.927 24.029 -18.237 1.00 38.81 337 THR A CA 1
ATOM 2726 C C . THR A 1 337 ? -22.060 22.503 -18.331 1.00 38.81 337 THR A C 1
ATOM 2728 O O . THR A 1 337 ? -22.242 21.973 -19.422 1.00 38.81 337 THR A O 1
ATOM 2731 N N . GLN A 1 338 ? -22.007 21.768 -17.214 1.00 39.25 338 GLN A N 1
ATOM 2732 C CA . GLN A 1 338 ? -21.998 20.298 -17.206 1.00 39.25 338 GLN A CA 1
ATOM 2733 C C . GLN A 1 338 ? -22.800 19.692 -16.030 1.00 39.25 338 GLN A C 1
ATOM 2735 O O . GLN A 1 338 ? -23.078 20.420 -15.073 1.00 39.25 338 GLN A O 1
ATOM 2740 N N . PRO A 1 339 ? -23.227 18.404 -16.127 1.00 47.50 339 PRO A N 1
ATOM 2741 C CA . PRO A 1 339 ? -24.033 17.679 -15.120 1.00 47.50 339 PRO A CA 1
ATOM 2742 C C . PRO A 1 339 ? -23.414 17.755 -13.717 1.00 47.50 339 PRO A C 1
ATOM 2744 O O . PRO A 1 339 ? -22.224 18.054 -13.650 1.00 47.50 339 PRO A O 1
ATOM 2747 N N . PRO A 1 340 ? -24.182 17.499 -12.625 1.00 55.59 340 PRO A N 1
ATOM 2748 C CA . PRO A 1 340 ? -23.766 17.793 -11.251 1.00 55.59 340 PRO A CA 1
ATOM 2749 C C . PRO A 1 340 ? -22.346 17.302 -11.032 1.00 55.59 340 PRO A C 1
ATOM 2751 O O . PRO A 1 340 ? -22.055 16.107 -11.042 1.00 55.59 340 PRO A O 1
ATOM 2754 N N . THR A 1 341 ? -21.445 18.269 -10.984 1.00 77.56 341 THR A N 1
ATOM 2755 C CA . THR A 1 341 ? -20.015 18.006 -11.056 1.00 77.56 341 THR A CA 1
ATOM 2756 C C . THR A 1 341 ? -19.600 17.409 -9.715 1.00 77.56 341 THR A C 1
ATOM 2758 O O . THR A 1 341 ? -20.230 17.689 -8.700 1.00 77.56 341 THR A O 1
ATOM 2761 N N . MET A 1 342 ? -18.522 16.624 -9.645 1.00 84.50 342 MET A N 1
ATOM 2762 C CA . MET A 1 342 ? -17.940 16.173 -8.360 1.00 84.50 342 MET A CA 1
ATOM 2763 C C . MET A 1 342 ? -17.773 17.334 -7.352 1.00 84.50 342 MET A C 1
ATOM 2765 O O . MET A 1 342 ? -17.852 17.153 -6.139 1.00 84.50 342 MET A O 1
ATOM 2769 N N . ARG A 1 343 ? -17.622 18.567 -7.858 1.00 82.19 343 ARG A N 1
ATOM 2770 C CA . ARG A 1 343 ? -17.676 19.821 -7.095 1.00 82.19 343 ARG A CA 1
ATOM 2771 C C . ARG A 1 343 ? -18.984 20.011 -6.314 1.00 82.19 343 ARG A C 1
ATOM 2773 O O . ARG A 1 343 ? -18.936 20.455 -5.171 1.00 82.19 343 ARG A O 1
ATOM 2780 N N . ASP A 1 344 ? -20.132 19.706 -6.908 1.00 86.31 344 ASP A N 1
ATOM 2781 C CA . ASP A 1 344 ? -21.449 19.810 -6.276 1.00 86.31 344 ASP A CA 1
ATOM 2782 C C . ASP A 1 344 ? -21.625 18.767 -5.168 1.00 86.31 344 ASP A C 1
ATOM 2784 O O . ASP A 1 344 ? -22.226 19.075 -4.140 1.00 86.31 344 ASP A O 1
ATOM 2788 N N . GLU A 1 345 ? -21.044 17.572 -5.313 1.00 88.62 345 GLU A N 1
ATOM 2789 C CA . GLU A 1 345 ? -21.025 16.563 -4.245 1.00 88.62 345 GLU A CA 1
ATOM 2790 C C . GLU A 1 345 ? -20.146 16.995 -3.068 1.00 88.62 345 GLU A C 1
ATOM 2792 O O . GLU A 1 345 ? -20.607 16.971 -1.924 1.00 88.62 345 GLU A O 1
ATOM 2797 N N . VAL A 1 346 ? -18.928 17.489 -3.336 1.00 88.56 346 VAL A N 1
ATOM 2798 C CA . VAL A 1 346 ? -18.067 18.098 -2.304 1.00 88.56 346 VAL A CA 1
ATOM 2799 C C . VAL A 1 346 ? -18.807 19.243 -1.606 1.00 88.56 346 VAL A C 1
ATOM 2801 O O . VAL A 1 346 ? -18.811 19.317 -0.375 1.00 88.56 346 VAL A O 1
ATOM 2804 N N . ARG A 1 347 ? -19.486 20.112 -2.372 1.00 87.44 347 ARG A N 1
ATOM 2805 C CA . ARG A 1 347 ? -20.276 21.228 -1.832 1.00 87.44 347 ARG A CA 1
ATOM 2806 C C . ARG A 1 347 ? -21.414 20.723 -0.952 1.00 87.44 347 ARG A C 1
ATOM 2808 O O . ARG A 1 347 ? -21.590 21.237 0.145 1.00 87.44 347 ARG A O 1
ATOM 2815 N N . LYS A 1 348 ? -22.158 19.712 -1.400 1.00 91.69 348 LYS A N 1
ATOM 2816 C CA . LYS A 1 348 ? -23.285 19.138 -0.659 1.00 91.69 348 LYS A CA 1
ATOM 2817 C C . LYS A 1 348 ? -22.835 18.517 0.661 1.00 91.69 348 LYS A C 1
ATOM 2819 O O . LYS A 1 348 ? -23.496 18.730 1.674 1.00 91.69 348 LYS A O 1
ATOM 2824 N N . ILE A 1 349 ? -21.716 17.788 0.670 1.00 89.88 349 ILE A N 1
ATOM 2825 C CA . ILE A 1 349 ? -21.161 17.208 1.902 1.00 89.88 349 ILE A CA 1
ATOM 2826 C C . ILE A 1 349 ? -20.718 18.317 2.860 1.00 89.88 349 ILE A C 1
ATOM 2828 O O . ILE A 1 349 ? -21.041 18.268 4.046 1.00 89.88 349 ILE A O 1
ATOM 2832 N N . TYR A 1 350 ? -20.032 19.346 2.355 1.00 91.12 350 TYR A N 1
ATOM 2833 C CA . TYR A 1 350 ? -19.580 20.455 3.192 1.00 91.12 350 TYR A CA 1
ATOM 2834 C C . TYR A 1 350 ? -20.735 21.306 3.737 1.00 91.12 350 TYR A C 1
ATOM 2836 O O . TYR A 1 350 ? -20.737 21.674 4.907 1.00 91.12 350 TYR A O 1
ATOM 2844 N N . GLN A 1 351 ? -21.756 21.569 2.923 1.00 91.31 351 GLN A N 1
ATOM 2845 C CA . GLN A 1 351 ? -22.947 22.294 3.351 1.00 91.31 351 GLN A CA 1
ATOM 2846 C C . GLN A 1 351 ? -23.725 21.508 4.412 1.00 91.31 351 GLN A C 1
ATOM 2848 O O . GLN A 1 351 ? -24.081 22.071 5.444 1.00 91.31 351 GLN A O 1
ATOM 2853 N N . ALA A 1 352 ? -23.898 20.196 4.216 1.00 87.00 352 ALA A N 1
ATOM 2854 C CA . ALA A 1 352 ? -24.474 19.326 5.236 1.00 87.00 352 ALA A CA 1
ATOM 2855 C C . ALA A 1 352 ? -23.649 19.346 6.533 1.00 87.00 352 ALA A C 1
ATOM 2857 O O . ALA A 1 352 ? -24.220 19.237 7.618 1.00 87.00 352 ALA A O 1
ATOM 2858 N N . TYR A 1 353 ? -22.323 19.517 6.435 1.00 90.69 353 TYR A N 1
ATOM 2859 C CA . TYR A 1 353 ? -21.483 19.679 7.613 1.00 90.69 353 TYR A CA 1
ATOM 2860 C C . TYR A 1 353 ? -21.776 20.971 8.379 1.00 90.69 353 TYR A C 1
ATOM 2862 O O . TYR A 1 353 ? -22.049 20.913 9.579 1.00 90.69 353 TYR A O 1
ATOM 2870 N N . CYS A 1 354 ? -21.775 22.109 7.685 1.00 87.62 354 CYS A N 1
ATOM 2871 C CA . CYS A 1 354 ? -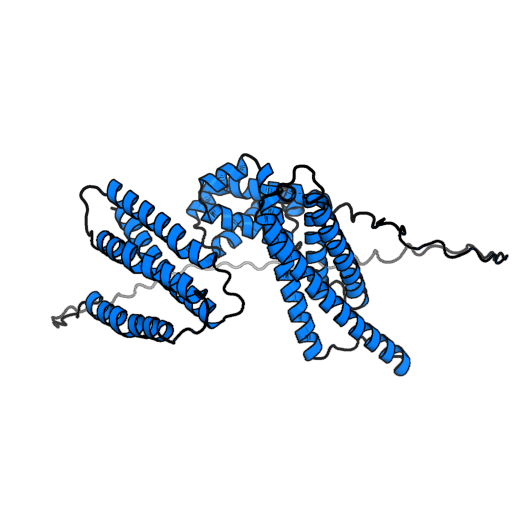22.067 23.411 8.284 1.00 87.62 354 CYS A CA 1
ATOM 2872 C C . CYS A 1 354 ? -23.471 23.458 8.904 1.00 87.62 354 CYS A C 1
ATOM 2874 O O . CYS A 1 354 ? -23.625 23.830 10.062 1.00 87.62 354 CYS A O 1
ATOM 2876 N N . GLU A 1 355 ? -24.496 23.009 8.176 1.00 88.44 355 GLU A N 1
ATOM 2877 C CA . GLU A 1 355 ? -25.888 23.075 8.642 1.00 88.44 355 GLU A CA 1
ATOM 2878 C C . GLU A 1 355 ? -26.162 22.156 9.839 1.00 88.44 355 GLU A C 1
ATOM 2880 O O . GLU A 1 355 ? -26.951 22.498 10.720 1.00 88.44 355 GLU A O 1
ATOM 2885 N N . LYS A 1 356 ? -25.541 20.970 9.873 1.00 89.38 356 LYS A N 1
ATOM 2886 C CA . LYS A 1 356 ? -25.887 19.938 10.858 1.00 89.38 356 LYS A CA 1
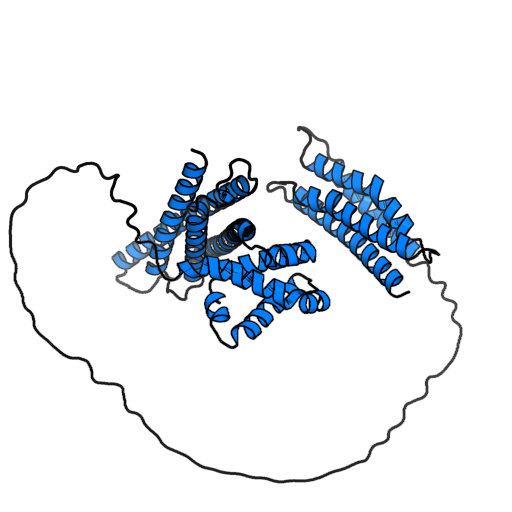ATOM 2887 C C . LYS A 1 356 ? -24.938 19.882 12.047 1.00 89.38 356 LYS A C 1
ATOM 2889 O O . LYS A 1 356 ? -25.387 19.582 13.155 1.00 89.38 356 LYS A O 1
ATOM 2894 N N . TYR A 1 357 ? -23.642 20.088 11.830 1.00 87.94 357 TYR A N 1
ATOM 2895 C CA . TYR A 1 357 ? -22.628 19.807 12.845 1.00 87.94 357 TYR A CA 1
ATOM 2896 C C . TYR A 1 357 ? -22.053 21.063 13.479 1.00 87.94 357 TYR A C 1
ATOM 2898 O O . TYR A 1 357 ? -21.826 21.029 14.681 1.00 87.94 357 TYR A O 1
ATOM 2906 N N . GLU A 1 358 ? -21.894 22.168 12.750 1.00 84.81 358 GLU A N 1
ATOM 2907 C CA . GLU A 1 358 ? -21.246 23.384 13.275 1.00 84.81 358 GLU A CA 1
ATOM 2908 C C . GLU A 1 358 ? -21.971 23.911 14.527 1.00 84.81 358 GLU A C 1
ATOM 2910 O O . GLU A 1 358 ? -21.380 23.978 15.605 1.00 84.81 358 GLU A O 1
ATOM 2915 N N . THR A 1 359 ? -23.295 24.085 14.460 1.00 87.50 359 THR A N 1
ATOM 2916 C CA . THR A 1 359 ? -24.107 24.514 15.614 1.00 87.50 359 THR A CA 1
ATOM 2917 C C . THR A 1 359 ? -24.113 23.494 16.762 1.00 87.50 359 THR A C 1
ATOM 2919 O O . THR A 1 359 ? -24.188 23.862 17.936 1.00 87.50 359 THR A O 1
ATOM 2922 N N . ARG A 1 360 ? -24.032 22.188 16.461 1.00 89.56 360 ARG A N 1
ATOM 2923 C CA . ARG A 1 360 ? -23.967 21.132 17.492 1.00 89.56 360 ARG A CA 1
ATOM 2924 C C . ARG A 1 360 ? -22.609 21.122 18.191 1.00 89.56 360 ARG A C 1
ATOM 2926 O O . ARG A 1 360 ? -22.580 20.970 19.412 1.00 89.56 360 ARG A O 1
ATOM 2933 N N . CYS A 1 361 ? -21.522 21.310 17.444 1.00 88.12 361 CYS A N 1
ATOM 2934 C CA . CYS A 1 361 ? -20.172 21.450 17.977 1.00 88.12 361 CYS A CA 1
ATOM 2935 C C . CYS A 1 361 ? -20.098 22.663 18.901 1.00 88.12 361 CYS A C 1
ATOM 2937 O O . CYS A 1 361 ? -19.718 22.515 20.057 1.00 88.12 361 CYS A O 1
ATOM 2939 N N . GLU A 1 362 ? -20.550 23.830 18.442 1.00 88.75 362 GLU A N 1
ATOM 2940 C CA . GLU A 1 362 ? -20.584 25.054 19.251 1.00 88.75 362 GLU A CA 1
ATOM 2941 C C . GLU A 1 362 ? -21.424 24.881 20.520 1.00 88.75 362 GLU A C 1
ATOM 2943 O O . GLU A 1 362 ? -21.003 25.275 21.611 1.00 88.75 362 GLU A O 1
ATOM 2948 N N . SER A 1 363 ? -22.592 24.238 20.402 1.00 91.69 363 SER A N 1
ATOM 2949 C CA . SER A 1 363 ? -23.466 23.959 21.543 1.00 91.69 363 SER A CA 1
ATOM 2950 C C . SER A 1 363 ? -22.806 23.051 22.582 1.00 91.69 363 SER A C 1
ATOM 2952 O O . SER A 1 363 ? -22.980 23.290 23.777 1.00 91.69 363 SER A O 1
ATOM 2954 N N . LEU A 1 364 ? -22.052 22.027 22.163 1.00 88.50 364 LEU A N 1
ATOM 2955 C CA . LEU A 1 364 ? -21.330 21.145 23.086 1.00 88.50 364 LEU A CA 1
ATOM 2956 C C . LEU A 1 364 ? -20.097 21.828 23.683 1.00 88.50 364 LEU A C 1
ATOM 2958 O O . LEU A 1 364 ? -19.935 21.800 24.903 1.00 88.50 364 LEU A O 1
ATOM 2962 N N . LEU A 1 365 ? -19.285 22.498 22.862 1.00 87.56 365 LEU A N 1
ATOM 2963 C CA . LEU A 1 365 ? -18.069 23.197 23.293 1.00 87.56 365 LEU A CA 1
ATOM 2964 C C . LEU A 1 365 ? -18.368 24.344 24.271 1.00 87.56 365 LEU A C 1
ATOM 2966 O O . LEU A 1 365 ? -17.564 24.642 25.154 1.00 87.56 365 LEU A O 1
ATOM 2970 N N . SER A 1 366 ? -19.548 24.961 24.168 1.00 89.31 366 SER A N 1
ATOM 2971 C CA . SER A 1 366 ? -19.980 26.033 25.075 1.00 89.31 366 SER A CA 1
ATOM 2972 C C . SER A 1 366 ? -20.408 25.539 26.465 1.00 89.31 366 SER A C 1
ATOM 2974 O O . SER A 1 366 ? -20.569 26.349 27.384 1.00 89.31 366 SER A O 1
ATOM 2976 N N . ARG A 1 367 ? -20.591 24.226 26.673 1.00 87.88 367 ARG A N 1
ATOM 2977 C CA . ARG A 1 367 ? -20.973 23.667 27.981 1.00 87.88 367 ARG A CA 1
ATOM 2978 C C . ARG A 1 367 ? -19.767 23.634 28.918 1.00 87.88 367 ARG A C 1
ATOM 2980 O O . ARG A 1 367 ? -19.028 22.660 28.970 1.00 87.88 367 ARG A O 1
ATOM 2987 N N . ARG A 1 368 ? -19.582 24.704 29.698 1.00 71.25 368 ARG A N 1
ATOM 2988 C CA . ARG A 1 368 ? -18.463 24.833 30.655 1.00 71.25 368 ARG A CA 1
ATOM 2989 C C . ARG A 1 368 ? -18.568 23.934 31.892 1.00 71.25 368 ARG A C 1
ATOM 2991 O O . ARG A 1 368 ? -17.549 23.656 32.513 1.00 71.25 368 ARG A O 1
ATOM 2998 N N . SER A 1 369 ? -19.761 23.478 32.260 1.00 68.62 369 SER A N 1
ATOM 2999 C CA . SER A 1 369 ? -19.950 22.484 33.318 1.00 68.62 369 SER A CA 1
ATOM 3000 C C . SER A 1 369 ? -21.358 21.907 33.244 1.00 68.62 369 SER A C 1
ATOM 3002 O O . SER A 1 369 ? -22.355 22.625 33.221 1.00 68.62 369 SER A O 1
ATOM 3004 N N . SER A 1 370 ? -21.442 20.586 33.189 1.00 74.00 370 SER A N 1
ATOM 3005 C CA . SER A 1 370 ? -22.705 19.863 33.172 1.00 74.00 370 SER A CA 1
ATOM 3006 C C . SER A 1 370 ? -22.854 19.047 34.438 1.00 74.00 370 SER A C 1
ATOM 3008 O O . SER A 1 370 ? -21.899 18.424 34.908 1.00 74.00 370 SER A O 1
ATOM 3010 N N . LEU A 1 371 ? -24.073 19.047 34.977 1.00 76.31 371 LEU A N 1
ATOM 3011 C CA . LEU A 1 371 ? -24.473 18.194 36.096 1.00 76.31 371 LEU A CA 1
ATOM 3012 C C . LEU A 1 371 ? -24.393 16.701 35.732 1.00 76.31 371 LEU A C 1
ATOM 3014 O O . LEU A 1 371 ? -24.284 15.867 36.625 1.00 76.31 371 LEU A O 1
ATOM 3018 N N . ASP A 1 372 ? -24.403 16.362 34.437 1.00 89.69 372 ASP A N 1
ATOM 3019 C CA . ASP A 1 372 ? -24.374 14.989 33.935 1.00 89.69 372 ASP A CA 1
ATOM 3020 C C . ASP A 1 372 ? -23.210 14.776 32.951 1.00 89.69 372 ASP A C 1
ATOM 3022 O O . ASP A 1 372 ? -23.377 14.676 31.732 1.00 89.69 372 ASP A O 1
ATOM 3026 N N . ARG A 1 373 ? -21.993 14.700 33.509 1.00 90.69 373 ARG A N 1
ATOM 3027 C CA . ARG A 1 373 ? -20.741 14.493 32.755 1.00 90.69 373 ARG A CA 1
ATOM 3028 C C . ARG A 1 373 ? -20.781 13.248 31.866 1.00 90.69 373 ARG A C 1
ATOM 3030 O O . ARG A 1 373 ? -20.299 13.284 30.740 1.00 90.69 373 ARG A O 1
ATOM 3037 N N . LYS A 1 374 ? -21.381 12.150 32.345 1.00 92.19 374 LYS A N 1
ATOM 3038 C CA . LYS A 1 374 ? -21.468 10.889 31.587 1.00 92.19 374 LYS A CA 1
ATOM 3039 C C . LYS A 1 374 ? -22.305 11.053 30.322 1.00 92.19 374 LYS A C 1
ATOM 3041 O O . LYS A 1 374 ? -21.943 10.519 29.274 1.00 92.19 374 LYS A O 1
ATOM 3046 N N . LYS A 1 375 ? -23.418 11.784 30.413 1.00 93.88 375 LYS A N 1
ATOM 3047 C CA . LYS A 1 375 ? -24.272 12.073 29.260 1.00 93.88 375 LYS A CA 1
ATOM 3048 C C . LYS A 1 375 ? -23.562 12.941 28.229 1.00 93.88 375 LYS A C 1
ATOM 3050 O O . LYS A 1 375 ? -23.708 12.675 27.038 1.00 93.88 375 LYS A O 1
ATOM 3055 N N . ASP A 1 376 ? -22.784 13.925 28.667 1.00 90.81 376 ASP A N 1
ATOM 3056 C CA . ASP A 1 376 ? -22.039 14.781 27.745 1.00 90.81 376 ASP A CA 1
ATOM 3057 C C . ASP A 1 376 ? -20.877 14.049 27.079 1.00 90.81 376 ASP A C 1
ATOM 3059 O O . ASP A 1 376 ? -20.757 14.149 25.865 1.00 90.81 376 ASP A O 1
ATOM 3063 N N . ILE A 1 377 ? -20.097 13.236 27.801 1.00 92.19 377 ILE A N 1
ATOM 3064 C CA . ILE A 1 377 ? -19.044 12.398 27.191 1.00 92.19 377 ILE A CA 1
ATOM 3065 C C . ILE A 1 377 ? -19.636 11.522 26.077 1.00 92.19 377 ILE A C 1
ATOM 3067 O O . ILE A 1 377 ? -19.135 11.513 24.956 1.00 92.19 377 ILE A O 1
ATOM 3071 N N . LYS A 1 378 ? -20.779 10.873 26.341 1.00 93.50 378 LYS A N 1
ATOM 3072 C CA . LYS A 1 378 ? -21.490 10.083 25.326 1.00 93.50 378 LYS A CA 1
ATOM 3073 C C . LYS A 1 378 ? -21.983 10.936 24.147 1.00 93.50 378 LYS A C 1
ATOM 3075 O O . LYS A 1 378 ? -22.065 10.439 23.025 1.00 93.50 378 LYS A O 1
ATOM 3080 N N . ALA A 1 379 ? -22.340 12.198 24.387 1.00 92.75 379 ALA A N 1
ATOM 3081 C CA . ALA A 1 379 ? -22.728 13.131 23.333 1.00 92.75 379 ALA A CA 1
ATOM 3082 C C . ALA A 1 379 ? -21.529 13.550 22.465 1.00 92.75 379 ALA A C 1
ATOM 3084 O O . ALA A 1 379 ? -21.691 13.635 21.249 1.00 92.75 379 ALA A O 1
ATOM 3085 N N . TYR A 1 380 ? -20.351 13.755 23.067 1.00 93.38 380 TYR A N 1
ATOM 3086 C CA . TYR A 1 380 ? -19.094 13.987 22.350 1.00 93.38 380 TYR A CA 1
ATOM 3087 C C . TYR A 1 380 ? -18.732 12.786 21.473 1.00 93.38 380 TYR A C 1
ATOM 3089 O O . TYR A 1 380 ? -18.567 12.967 20.271 1.00 93.38 380 TYR A O 1
ATOM 3097 N N . ASP A 1 381 ? -18.716 11.570 22.033 1.00 92.88 381 ASP A N 1
ATOM 3098 C CA . ASP A 1 381 ? -18.439 10.339 21.274 1.00 92.88 381 ASP A CA 1
ATOM 3099 C C . ASP A 1 381 ? -19.387 10.183 20.084 1.00 92.88 381 ASP A C 1
ATOM 3101 O O . ASP A 1 381 ? -18.960 9.965 18.954 1.00 92.88 381 ASP A O 1
ATOM 3105 N N . GLY A 1 382 ? -20.691 10.359 20.322 1.00 93.19 382 GLY A N 1
ATOM 3106 C CA . GLY A 1 382 ? -21.692 10.255 19.267 1.00 93.19 382 GLY A CA 1
ATOM 3107 C C . GLY A 1 382 ? -21.529 11.310 18.172 1.00 93.19 382 GLY A C 1
ATOM 3108 O O . GLY A 1 382 ? -21.785 11.009 17.010 1.00 93.19 382 GLY A O 1
ATOM 3109 N N . LEU A 1 383 ? -21.121 12.537 18.516 1.00 93.62 383 LEU A N 1
ATOM 3110 C CA . LEU A 1 383 ? -20.914 13.606 17.538 1.00 93.62 383 LEU A CA 1
ATOM 3111 C C . LEU A 1 383 ? -19.627 13.402 16.729 1.00 93.62 383 LEU A C 1
ATOM 3113 O O . LEU A 1 383 ? -19.661 13.591 15.514 1.00 93.62 383 LEU A O 1
ATOM 3117 N N . ILE A 1 384 ? -18.532 13.000 17.381 1.00 93.44 384 ILE A N 1
ATOM 3118 C CA . ILE A 1 384 ? -17.248 12.690 16.737 1.00 93.44 384 ILE A CA 1
ATOM 3119 C C . ILE A 1 384 ? -17.447 11.568 15.711 1.00 93.44 384 ILE A C 1
ATOM 3121 O O . ILE A 1 384 ? -17.211 11.789 14.521 1.00 93.44 384 ILE A O 1
ATOM 3125 N N . ASP A 1 385 ? -18.014 10.432 16.136 1.00 92.62 385 ASP A N 1
ATOM 3126 C CA . ASP A 1 385 ? -18.318 9.292 15.260 1.00 92.62 385 ASP A CA 1
ATOM 3127 C C . ASP A 1 385 ? -19.203 9.700 14.069 1.00 92.62 385 ASP A C 1
ATOM 3129 O O . ASP A 1 385 ? -19.035 9.215 12.945 1.00 92.62 385 ASP A O 1
ATOM 3133 N N . GLU A 1 386 ? -20.188 10.573 14.304 1.00 94.00 386 GLU A N 1
ATOM 3134 C CA . GLU A 1 386 ? -21.102 11.022 13.257 1.00 94.00 386 GLU A CA 1
ATOM 3135 C C . GLU A 1 386 ? -20.389 11.908 12.223 1.00 94.00 386 GLU A C 1
ATOM 3137 O O . GLU A 1 386 ? -20.582 11.703 11.024 1.00 94.00 386 GLU A O 1
ATOM 3142 N N . ILE A 1 387 ? -19.547 12.851 12.658 1.00 92.88 387 ILE A N 1
ATOM 3143 C CA . ILE A 1 387 ? -18.782 13.743 11.773 1.00 92.88 387 ILE A CA 1
ATOM 3144 C C . ILE A 1 387 ? -17.762 12.947 10.951 1.00 92.88 387 ILE A C 1
ATOM 3146 O O . ILE A 1 387 ? -17.684 13.133 9.733 1.00 92.88 387 ILE A O 1
ATOM 3150 N N . GLU A 1 388 ? -17.019 12.031 11.574 1.00 93.00 388 GLU A N 1
ATOM 3151 C CA . GLU A 1 388 ? -16.047 11.191 10.867 1.00 93.00 388 GLU A CA 1
ATOM 3152 C C . GLU A 1 388 ? -16.713 10.382 9.749 1.00 93.00 388 GLU A C 1
ATOM 3154 O O . GLU A 1 388 ? -16.267 10.411 8.599 1.00 93.00 388 GLU A O 1
ATOM 3159 N N . ARG A 1 389 ? -17.837 9.719 10.051 1.00 91.50 389 ARG A N 1
ATOM 3160 C CA . ARG A 1 389 ? -18.555 8.887 9.072 1.00 91.50 389 ARG A CA 1
ATOM 3161 C C . ARG A 1 389 ? -19.268 9.696 7.997 1.00 91.50 389 ARG A C 1
ATOM 3163 O O . ARG A 1 389 ? -19.322 9.273 6.847 1.00 91.50 389 ARG A O 1
ATOM 3170 N N . GLN A 1 390 ? -19.899 10.812 8.358 1.00 92.56 390 GLN A N 1
ATOM 3171 C CA . GLN A 1 390 ? -20.754 11.550 7.423 1.00 92.56 390 GLN A CA 1
ATOM 3172 C C . GLN A 1 390 ? -19.991 12.571 6.589 1.00 92.56 390 GLN A C 1
ATOM 3174 O O . GLN A 1 390 ? -20.504 12.980 5.550 1.00 92.56 390 GLN A O 1
ATOM 3179 N N . VAL A 1 391 ? -18.798 12.978 7.019 1.00 92.19 391 VAL A N 1
ATOM 3180 C CA . VAL A 1 391 ? -18.049 14.052 6.363 1.00 92.19 391 VAL A CA 1
ATOM 3181 C C . VAL A 1 391 ? -16.702 13.557 5.879 1.00 92.19 391 VAL A C 1
ATOM 3183 O O . VAL A 1 391 ? -16.479 13.562 4.673 1.00 92.19 391 VAL A O 1
ATOM 3186 N N . ILE A 1 392 ? -15.827 13.089 6.775 1.00 92.88 392 ILE A N 1
ATOM 3187 C CA . ILE A 1 392 ? -14.469 12.674 6.386 1.00 92.88 392 ILE A CA 1
ATOM 3188 C C . ILE A 1 392 ? -14.538 11.479 5.439 1.00 92.88 392 ILE A C 1
ATOM 3190 O O . ILE A 1 392 ? -14.058 11.564 4.313 1.00 92.88 392 ILE A O 1
ATOM 3194 N N . TYR A 1 393 ? -15.222 10.412 5.853 1.00 91.62 393 TYR A N 1
ATOM 3195 C CA . TYR A 1 393 ? -15.326 9.190 5.061 1.00 91.62 393 TYR A CA 1
ATOM 3196 C C . TYR A 1 393 ? -15.963 9.443 3.686 1.00 91.62 393 TYR A C 1
ATOM 3198 O O . TYR A 1 393 ? -15.412 9.041 2.665 1.00 91.62 393 TYR A O 1
ATOM 3206 N N . LYS A 1 394 ? -17.069 10.199 3.634 1.00 92.50 394 LYS A N 1
ATOM 3207 C CA . LYS A 1 394 ? -17.722 10.542 2.360 1.00 92.50 394 LYS A CA 1
ATOM 3208 C C . LYS A 1 394 ? -16.841 11.392 1.448 1.00 92.50 394 LYS A C 1
ATOM 3210 O O . LYS A 1 394 ? -16.885 11.199 0.241 1.00 92.50 394 LYS A O 1
ATOM 3215 N N . LEU A 1 395 ? -16.067 12.333 1.992 1.00 92.00 395 LEU A N 1
ATOM 3216 C CA . LEU A 1 395 ? -15.134 13.138 1.198 1.00 92.00 395 LEU A CA 1
ATOM 3217 C C . LEU A 1 395 ? -13.968 12.297 0.663 1.00 92.00 395 LEU A C 1
ATOM 3219 O O . LEU A 1 395 ? -13.543 12.512 -0.473 1.00 92.00 395 LEU A O 1
ATOM 3223 N N . ASP A 1 396 ? -13.463 11.350 1.453 1.00 91.19 396 ASP A N 1
ATOM 3224 C CA . ASP A 1 396 ? -12.386 10.446 1.042 1.00 91.19 396 ASP A CA 1
ATOM 3225 C C . ASP A 1 396 ? -12.837 9.437 -0.027 1.00 91.19 396 ASP A C 1
ATOM 3227 O O . ASP A 1 396 ? -12.059 9.136 -0.934 1.00 91.19 396 ASP A O 1
ATOM 3231 N N . GLU A 1 397 ? -14.098 8.989 0.007 1.00 91.31 397 GLU A N 1
ATOM 3232 C CA . GLU A 1 397 ? -14.685 8.118 -1.024 1.00 91.31 397 GLU A CA 1
ATOM 3233 C C . GLU A 1 397 ? -14.839 8.798 -2.396 1.00 91.31 397 GLU A C 1
ATOM 3235 O O . GLU A 1 397 ? -14.925 8.109 -3.418 1.00 91.31 397 GLU A O 1
ATOM 3240 N N . LEU A 1 398 ? -14.841 10.137 -2.460 1.00 90.50 398 LEU A N 1
ATOM 3241 C CA . LEU A 1 398 ? -14.974 10.849 -3.730 1.00 90.50 398 LEU A CA 1
ATOM 3242 C C . LEU A 1 398 ? -13.757 10.613 -4.635 1.00 90.50 398 LEU A C 1
ATOM 3244 O O . LEU A 1 398 ? -12.622 11.006 -4.337 1.00 90.50 398 LEU A O 1
ATOM 3248 N N . GLN A 1 399 ? -14.014 10.031 -5.806 1.00 89.12 399 GLN A N 1
ATOM 3249 C CA . GLN A 1 399 ? -13.017 9.824 -6.854 1.00 89.12 399 GLN A CA 1
ATOM 3250 C C . GLN A 1 399 ? -12.861 11.096 -7.696 1.00 89.12 399 GLN A C 1
ATOM 3252 O O . GLN A 1 399 ? -13.443 11.236 -8.765 1.00 89.12 399 GLN A O 1
ATOM 3257 N N . LEU A 1 400 ? -12.051 12.038 -7.209 1.00 85.00 400 LEU A N 1
ATOM 3258 C CA . LEU A 1 400 ? -11.908 13.377 -7.804 1.00 85.00 400 LEU A CA 1
ATOM 3259 C C . LEU A 1 400 ? -11.093 13.436 -9.115 1.00 85.00 400 LEU A C 1
ATOM 3261 O O . LEU A 1 400 ? -10.815 14.532 -9.599 1.00 85.00 400 LEU A O 1
ATOM 3265 N N . GLY A 1 401 ? -10.679 12.297 -9.687 1.00 84.38 401 GLY A N 1
ATOM 3266 C CA . GLY A 1 401 ? -9.778 12.269 -10.849 1.00 84.38 401 GLY A CA 1
ATOM 3267 C C . GLY A 1 401 ? -8.511 13.095 -10.598 1.00 84.38 401 GLY A C 1
ATOM 3268 O O . GLY A 1 401 ? -8.103 13.234 -9.444 1.00 84.38 401 GLY A O 1
ATOM 3269 N N . ASP A 1 402 ? -7.904 13.663 -11.641 1.00 82.44 402 ASP A N 1
ATOM 3270 C CA . ASP A 1 402 ? -6.702 14.517 -11.552 1.00 82.44 402 ASP A CA 1
ATOM 3271 C C . ASP A 1 402 ? -7.007 16.014 -11.383 1.00 82.44 402 ASP A C 1
ATOM 3273 O O . ASP A 1 402 ? -6.133 16.862 -11.562 1.00 82.44 402 ASP A O 1
ATOM 3277 N N . ASP A 1 403 ? -8.234 16.364 -10.985 1.00 85.50 403 ASP A N 1
ATOM 3278 C CA . ASP A 1 403 ? -8.598 17.749 -10.694 1.00 85.50 403 ASP A CA 1
ATOM 3279 C C . ASP A 1 403 ? -7.903 18.221 -9.403 1.00 85.50 403 ASP A C 1
ATOM 3281 O O . ASP A 1 403 ? -8.366 18.009 -8.275 1.00 85.50 403 ASP A O 1
ATOM 3285 N N . LEU A 1 404 ? -6.748 18.869 -9.579 1.00 81.62 404 LEU A N 1
ATOM 3286 C CA . LEU A 1 404 ? -5.941 19.439 -8.498 1.00 81.62 404 LEU A CA 1
ATOM 3287 C C . LEU A 1 404 ? -6.730 20.452 -7.656 1.00 81.62 404 LEU A C 1
ATOM 3289 O O . LEU A 1 404 ? -6.508 20.542 -6.445 1.00 81.62 404 LEU A O 1
ATOM 3293 N N . GLY A 1 405 ? -7.671 21.182 -8.263 1.00 87.19 405 GLY A N 1
ATOM 3294 C CA . GLY A 1 405 ? -8.517 22.149 -7.572 1.00 87.19 405 GLY A CA 1
ATOM 3295 C C . GLY A 1 405 ? -9.470 21.466 -6.595 1.00 87.19 405 GLY A C 1
ATOM 3296 O O . GLY A 1 405 ? -9.539 21.848 -5.424 1.00 87.19 405 GLY A O 1
ATOM 3297 N N . LEU A 1 406 ? -10.150 20.407 -7.041 1.00 85.69 406 LEU A N 1
ATOM 3298 C CA . LEU A 1 406 ? -11.038 19.615 -6.190 1.00 85.69 406 LEU A CA 1
ATOM 3299 C C . LEU A 1 406 ? -10.277 18.845 -5.112 1.00 85.69 406 LEU A C 1
ATOM 3301 O O . LEU A 1 406 ? -10.714 18.835 -3.960 1.00 85.69 406 LEU A O 1
ATOM 3305 N N . ARG A 1 407 ? -9.121 18.250 -5.435 1.00 86.38 407 ARG A N 1
ATOM 3306 C CA . ARG A 1 407 ? -8.266 17.586 -4.434 1.00 86.38 407 ARG A CA 1
ATOM 3307 C C . ARG A 1 407 ? -7.799 18.574 -3.360 1.00 86.38 407 ARG A C 1
ATOM 3309 O O . ARG A 1 407 ? -7.847 18.254 -2.171 1.00 86.38 407 ARG A O 1
ATOM 3316 N N . GLY A 1 408 ? -7.398 19.781 -3.765 1.00 88.31 408 GLY A N 1
ATOM 3317 C CA . GLY A 1 408 ? -7.018 20.860 -2.855 1.00 88.31 408 GLY A CA 1
ATOM 3318 C C . GLY A 1 408 ? -8.180 21.327 -1.974 1.00 88.31 408 GLY A C 1
ATOM 3319 O O . GLY A 1 408 ? -8.006 21.495 -0.767 1.00 88.31 408 GLY A O 1
ATOM 3320 N N . LEU A 1 409 ? -9.376 21.482 -2.549 1.00 89.38 409 LEU A N 1
ATOM 3321 C CA . LEU A 1 409 ? -10.588 21.838 -1.810 1.00 89.38 409 LEU A CA 1
ATOM 3322 C C . LEU A 1 409 ? -10.976 20.754 -0.796 1.00 89.38 409 LEU A C 1
ATOM 3324 O O . LEU A 1 409 ? -11.191 21.071 0.373 1.00 89.38 409 LEU A O 1
ATOM 3328 N N . ARG A 1 410 ? -10.999 19.481 -1.213 1.00 93.56 410 ARG A N 1
ATOM 3329 C CA . ARG A 1 410 ? -11.249 18.333 -0.329 1.00 93.56 410 ARG A CA 1
ATOM 3330 C C . ARG A 1 410 ? -10.285 18.338 0.851 1.00 93.56 410 ARG A C 1
ATOM 3332 O O . ARG A 1 410 ? -10.729 18.244 1.990 1.00 93.56 410 ARG A O 1
ATOM 3339 N N . LYS A 1 411 ? -8.983 18.496 0.586 1.00 92.62 411 LYS A N 1
ATOM 3340 C CA . LYS A 1 411 ? -7.956 18.548 1.633 1.00 92.62 411 LYS A CA 1
ATOM 3341 C C . LYS A 1 411 ? -8.232 19.673 2.634 1.00 92.62 411 LYS A C 1
ATOM 3343 O O . LYS A 1 411 ? -8.281 19.410 3.827 1.00 92.62 411 LYS A O 1
ATOM 3348 N N . LYS A 1 412 ? -8.504 20.895 2.157 1.00 91.88 412 LYS A N 1
ATOM 3349 C CA . LYS A 1 412 ? -8.835 22.041 3.025 1.00 91.88 412 LYS A CA 1
ATOM 3350 C C . LYS A 1 412 ? -10.059 21.780 3.906 1.00 91.88 412 LYS A C 1
ATOM 3352 O O . LYS A 1 412 ? -10.050 22.145 5.079 1.00 91.88 412 LYS A O 1
ATOM 3357 N N . ILE A 1 413 ? -11.103 21.156 3.355 1.00 91.75 413 ILE A N 1
ATOM 3358 C CA . ILE A 1 413 ? -12.309 20.807 4.117 1.00 91.75 413 ILE A CA 1
ATOM 3359 C C . ILE A 1 413 ? -11.978 19.759 5.184 1.00 91.75 413 ILE A C 1
ATOM 3361 O O . ILE A 1 413 ? -12.330 19.955 6.344 1.00 91.75 413 ILE A O 1
ATOM 3365 N N . ILE A 1 414 ? -11.271 18.685 4.820 1.00 91.56 414 ILE A N 1
ATOM 3366 C CA . ILE A 1 414 ? -10.868 17.630 5.761 1.00 91.56 414 ILE A CA 1
ATOM 3367 C C . ILE A 1 414 ? -10.005 18.207 6.885 1.00 91.56 414 ILE A C 1
ATOM 3369 O O . ILE A 1 414 ? -10.269 17.923 8.050 1.00 91.56 414 ILE A O 1
ATOM 3373 N N . ASP A 1 415 ? -9.026 19.053 6.566 1.00 91.88 415 ASP A N 1
ATOM 3374 C CA . ASP A 1 415 ? -8.158 19.688 7.562 1.00 91.88 415 ASP A CA 1
ATOM 3375 C C . ASP A 1 415 ? -8.973 20.560 8.536 1.00 91.88 415 ASP A C 1
ATOM 3377 O O . ASP A 1 415 ? -8.757 20.510 9.751 1.00 91.88 415 ASP A O 1
ATOM 3381 N N . LYS A 1 416 ? -9.971 21.302 8.030 1.00 89.81 416 LYS A N 1
ATOM 3382 C CA . LYS A 1 416 ? -10.894 22.087 8.865 1.00 89.81 416 LYS A CA 1
ATOM 3383 C C . LYS A 1 416 ? -11.729 21.190 9.786 1.00 89.81 416 LYS A C 1
ATOM 3385 O O . LYS A 1 416 ? -11.818 21.466 10.979 1.00 89.81 416 LYS A O 1
ATOM 3390 N N . VAL A 1 417 ? -12.308 20.111 9.258 1.00 91.56 417 VAL A N 1
ATOM 3391 C CA . VAL A 1 417 ? -13.133 19.171 10.037 1.00 91.56 417 VAL A CA 1
ATOM 3392 C C . VAL A 1 417 ? -12.296 18.465 11.106 1.00 91.56 417 VAL A C 1
ATOM 3394 O O . VAL A 1 417 ? -12.720 18.386 12.255 1.00 91.56 417 VAL A O 1
ATOM 3397 N N . LYS A 1 418 ? -11.077 18.024 10.769 1.00 92.31 418 LYS A N 1
ATOM 3398 C CA . LYS A 1 418 ? -10.140 17.399 11.716 1.00 92.31 418 LYS A CA 1
ATOM 3399 C C . LYS A 1 418 ? -9.754 18.330 12.859 1.00 92.31 418 LYS A C 1
ATOM 3401 O O . LYS A 1 418 ? -9.638 17.877 13.993 1.00 92.31 418 LYS A O 1
ATOM 3406 N N . LYS A 1 419 ? -9.594 19.629 12.590 1.00 93.00 419 LYS A N 1
ATOM 3407 C CA . LYS A 1 419 ? -9.349 20.616 13.647 1.00 93.00 419 LYS A CA 1
ATOM 3408 C C . LYS A 1 419 ? -10.508 20.667 14.650 1.00 93.00 419 LYS A C 1
ATOM 3410 O O . LYS A 1 419 ? -10.261 20.635 15.849 1.00 93.00 419 LYS A O 1
ATOM 3415 N N . VAL A 1 420 ? -11.753 20.684 14.168 1.00 90.62 420 VAL A N 1
ATOM 3416 C CA . VAL A 1 420 ? -12.946 20.678 15.033 1.00 90.62 420 VAL A CA 1
ATOM 3417 C C . VAL A 1 420 ? -13.068 19.369 15.814 1.00 90.62 420 VAL A C 1
ATOM 3419 O O . VAL A 1 420 ? -13.364 19.401 17.004 1.00 90.62 420 VAL A O 1
ATOM 3422 N N . LEU A 1 421 ? -12.797 18.221 15.184 1.00 92.25 421 LEU A N 1
ATOM 3423 C CA . LEU A 1 421 ? -12.774 16.926 15.876 1.00 92.25 421 LEU A CA 1
ATOM 3424 C C . LEU A 1 421 ? -11.760 16.914 17.021 1.00 92.25 421 LEU A C 1
ATOM 3426 O O . LEU A 1 421 ? -12.106 16.521 18.129 1.00 92.25 421 LEU A O 1
ATOM 3430 N N . LYS A 1 422 ? -10.554 17.438 16.786 1.00 93.69 422 LYS A N 1
ATOM 3431 C CA . LYS A 1 422 ? -9.532 17.565 17.826 1.00 93.69 422 LYS A CA 1
ATOM 3432 C C . LYS A 1 422 ? -10.005 18.434 18.998 1.00 93.69 422 LYS A C 1
ATOM 3434 O O . LYS A 1 422 ? -9.795 18.080 20.151 1.00 93.69 422 LYS A O 1
ATOM 3439 N N . GLU A 1 423 ? -10.663 19.561 18.725 1.00 92.06 423 GLU A N 1
ATOM 3440 C CA . GLU A 1 423 ? -11.213 20.428 19.778 1.00 92.06 423 GLU A CA 1
ATOM 3441 C C . GLU A 1 423 ? -12.317 19.725 20.590 1.00 92.06 423 GLU A C 1
ATOM 3443 O O . GLU A 1 423 ? -12.381 19.885 21.811 1.00 92.06 423 GLU A O 1
ATOM 3448 N N . LEU A 1 424 ? -13.157 18.910 19.938 1.00 92.19 424 LEU A N 1
ATOM 3449 C CA . LEU A 1 424 ? -14.160 18.076 20.608 1.00 92.19 424 LEU A CA 1
ATOM 3450 C C . LEU A 1 424 ? -13.514 16.992 21.484 1.00 92.19 424 LEU A C 1
ATOM 3452 O O . LEU A 1 424 ? -13.969 16.776 22.607 1.00 92.19 424 LEU A O 1
ATOM 3456 N N . GLU A 1 425 ? -12.460 16.335 20.999 1.00 94.00 425 GLU A N 1
ATOM 3457 C CA . GLU A 1 425 ? -11.695 15.340 21.760 1.00 94.00 425 GLU A CA 1
ATOM 3458 C C . GLU A 1 425 ? -11.032 15.966 22.990 1.00 94.00 425 GLU A C 1
ATOM 3460 O O . GLU A 1 425 ? -11.214 15.472 24.100 1.00 94.00 425 GLU A O 1
ATOM 3465 N N . GLU A 1 426 ? -10.349 17.104 22.835 1.00 93.56 426 GLU A N 1
ATOM 3466 C CA . GLU A 1 426 ? -9.736 17.824 23.957 1.00 93.56 426 GLU A CA 1
ATOM 3467 C C . GLU A 1 426 ? -10.786 18.275 24.990 1.00 93.56 426 GLU A C 1
ATOM 3469 O O . GLU A 1 426 ? -10.548 18.221 26.199 1.00 93.56 426 GLU A O 1
ATOM 3474 N N . ALA A 1 427 ? -11.963 18.726 24.543 1.00 90.88 427 ALA A N 1
ATOM 3475 C CA . ALA A 1 427 ? -13.057 19.101 25.437 1.00 90.88 427 ALA A CA 1
ATOM 3476 C C . ALA A 1 427 ? -13.630 17.889 26.191 1.00 90.88 427 ALA A C 1
ATOM 3478 O O . ALA A 1 427 ? -13.895 17.978 27.394 1.00 90.88 427 ALA A O 1
ATOM 3479 N N . LYS A 1 428 ? -13.771 16.748 25.509 1.00 94.25 428 LYS A N 1
ATOM 3480 C CA . LYS A 1 428 ? -14.165 15.475 26.116 1.00 94.25 428 LYS A CA 1
ATOM 3481 C C . LYS A 1 428 ? -13.145 15.021 27.164 1.00 94.25 428 LYS A C 1
ATOM 3483 O O . LYS A 1 428 ? -13.545 14.693 28.278 1.00 94.25 428 LYS A O 1
ATOM 3488 N N . GLU A 1 429 ? -11.849 15.059 26.856 1.00 93.44 429 GLU A N 1
ATOM 3489 C CA . GLU A 1 429 ? -10.786 14.682 27.798 1.00 93.44 429 GLU A CA 1
ATOM 3490 C C . GLU A 1 429 ? -10.812 15.545 29.067 1.00 93.44 429 GLU A C 1
ATOM 3492 O O . GLU A 1 429 ? -10.680 15.025 30.176 1.00 93.44 429 GLU A O 1
ATOM 3497 N N . ARG A 1 430 ? -11.061 16.857 28.942 1.00 92.19 430 ARG A N 1
ATOM 3498 C CA . ARG A 1 430 ? -11.239 17.741 30.110 1.00 92.19 430 ARG A CA 1
ATOM 3499 C C . ARG A 1 430 ? -12.434 17.318 30.970 1.00 92.19 430 ARG A C 1
ATOM 3501 O O . ARG A 1 430 ? -12.331 17.328 32.192 1.00 92.19 430 ARG A O 1
ATOM 3508 N N . LEU A 1 431 ? -13.552 16.914 30.360 1.00 90.06 431 LEU A N 1
ATOM 3509 C CA . LEU A 1 431 ? -14.721 16.413 31.099 1.00 90.06 431 LEU A CA 1
ATOM 3510 C C . LEU A 1 431 ? -14.452 15.081 31.815 1.00 90.06 431 LEU A C 1
ATOM 3512 O O . LEU A 1 431 ? -15.021 14.846 32.884 1.00 90.06 431 LEU A O 1
ATOM 3516 N N . GLU A 1 432 ? -13.609 14.222 31.241 1.00 91.06 432 GLU A N 1
ATOM 3517 C CA . GLU A 1 432 ? -13.183 12.957 31.851 1.00 91.06 432 GLU A CA 1
ATOM 3518 C C . GLU A 1 432 ? -12.235 13.169 33.040 1.00 91.06 432 GLU A C 1
ATOM 3520 O O . GLU A 1 432 ? -12.312 12.426 34.020 1.00 91.06 432 GLU A O 1
ATOM 3525 N N . GLN A 1 433 ? -11.376 14.192 32.982 1.00 92.12 433 GLN A N 1
ATOM 3526 C CA . GLN A 1 433 ? -10.426 14.539 34.050 1.00 92.12 433 GLN A CA 1
ATOM 3527 C C . GLN A 1 433 ? -11.092 15.218 35.257 1.00 92.12 433 GLN A C 1
ATOM 3529 O O . GLN A 1 433 ? -10.609 15.084 36.384 1.00 92.12 433 GLN A O 1
ATOM 3534 N N . GLY A 1 434 ? -12.244 15.853 35.033 1.00 80.56 434 GLY A N 1
ATOM 3535 C CA . GLY A 1 434 ? -13.153 16.358 36.058 1.00 80.56 434 GLY A CA 1
ATOM 3536 C C . GLY A 1 434 ? -12.960 17.810 36.439 1.00 80.56 434 GLY A C 1
ATOM 3537 O O . GLY A 1 434 ? -13.617 18.177 37.446 1.00 80.56 434 GLY A O 1
#

Sequence (434 aa):
MASESIINDTGALLVRASTIREAIREICDTQHDFAREAENLYFVLCRLQHEVTRDNSPLNRLDDTRRYELKKFSDGCMRNLDESHDFLKRCKDYHDYQTSILQTNDKVPLSDTDQAVLNKIKDDYIYYAFHISQLTVKASMESAGEAKDEIKKASFTLRFAVDTIAARFLATNEVSISTLAAHPRGDFTLWEEVSHALRQEGISDSILKKHRNPILSYIKAIASRTAFERIHEPPLDIGAAQQGPCRTSDHDSQSSKYHDDSEDLSEKLSRKRTRSNEESSRQTRRDSRTEGFQSRPSIPQNPKTGFRFSDPLQVFQNFIEKETQETLLHFLREKPTQPPTMRDEVRKIYQAYCEKYETRCESLLSRRSSLDRKKDIKAYDGLIDEIERQVIYKLDELQLGDDLGLRGLRKKIIDKVKKVLKELEEAKERLEQG

pLDDT: mean 75.53, std 21.42, range [30.23, 97.62]